Protein AF-A0A7Z9HW28-F1 (afdb_monomer_lite)

Secondary structure (DSSP, 8-state):
-HHHHHHHHHHHHHHHHHHHHH-GGGGTS-TTTTTT--HHHHHHHHHT--HHHHHHHHHHHHHHHHHHHHHHHHHHHHHHHTTT----HHHHHHHHHHHHHHHTTSBTTHHHHHHHHHHHHHHHS-HHHHHHHHHHHHHHHHHHHHHHHHHHGGGGGGGTT--HHHHHHHHHHHHHHHHHHHHHHH-HHHHHHHHHHS---HHHHHHHHHHHHHHHTTTT-HHHHHHHHHHHHHHHHHHHHHHHHHHHHHTTT-S-HHHHHHHHHHHHHHHHHS-SBTTTTHHHHHHHHHHHHHH-SHHHHHHHHHHHHHHHHHHHHHHHHHHHHSPPP-HHHHHHHHHHHHHHHTTS-----SPPHHHHHHHHHHHHHHHHHHHHHHHHHHHHHHHHHHHHHHHH-S--S--THHHHHHHHHHHHHHHHHHHHHHHHHHHHHHTT-PPPHHHHHHHHHHHHHHHHIIIIIHHHIIIIISTTPPPPHHHHHHHHHHHHHHHHHHHHHHHHHHHTS-SSHHHHHHHHHHHHHHHHHHHHHHHHHS----------PPTT--PPPEEEEEETT--GGGSTTT-TT-SS--HHHHHHHHSS---TT---SSSSHHHHHHHHHHS--HHHH---SSS----TTS--HHHHHHHTT-EEEEEE--TTSSGGGTTTTT-SEEEE-PPPPGGG--GGGTT-HHHHHHHHHHHHHHHHTT----GGGTS--HHHHHHHHHHHHHSSSS-TTS-EEEEEEE---

Structure (mmCIF, N/CA/C/O backbone):
data_AF-A0A7Z9HW28-F1
#
_entry.id   AF-A0A7Z9HW28-F1
#
loop_
_atom_site.group_PDB
_atom_site.id
_atom_site.type_symbol
_atom_site.label_atom_id
_atom_site.label_alt_id
_atom_site.label_comp_id
_atom_site.label_asym_id
_atom_site.label_entity_id
_atom_site.label_seq_id
_atom_site.pdbx_PDB_ins_code
_atom_site.Cartn_x
_atom_site.Cartn_y
_atom_site.Cartn_z
_atom_site.occupancy
_atom_site.B_iso_or_equiv
_atom_site.auth_seq_id
_atom_site.auth_comp_id
_atom_site.auth_asym_id
_atom_site.auth_atom_id
_atom_site.pdbx_PDB_model_num
ATOM 1 N N . MET A 1 1 ? -17.904 -30.941 23.585 1.00 54.47 1 MET A N 1
ATOM 2 C CA . MET A 1 1 ? -16.900 -31.079 22.500 1.00 54.47 1 MET A CA 1
ATOM 3 C C . MET A 1 1 ? -16.320 -29.752 21.999 1.00 54.47 1 MET A C 1
ATOM 5 O O . MET A 1 1 ? -15.128 -29.566 22.189 1.00 54.47 1 MET A O 1
ATOM 9 N N . LYS A 1 2 ? -17.092 -28.797 21.442 1.00 64.12 2 LYS A N 1
ATOM 10 C CA . LYS A 1 2 ? -16.533 -27.559 20.830 1.00 64.12 2 LYS A CA 1
ATOM 11 C C . LYS A 1 2 ? -15.598 -26.724 21.735 1.00 64.12 2 LYS A C 1
ATOM 13 O O . LYS A 1 2 ? -14.568 -26.264 21.263 1.00 64.12 2 LYS A O 1
ATOM 18 N N . LYS A 1 3 ? -15.911 -26.562 23.032 1.00 68.38 3 LYS A N 1
ATOM 19 C CA . LYS A 1 3 ? -15.064 -25.802 23.983 1.00 68.38 3 LYS A CA 1
ATOM 20 C C . LYS A 1 3 ? -13.712 -26.476 24.265 1.00 68.38 3 LYS A C 1
ATOM 22 O O . LYS A 1 3 ? -12.702 -25.791 24.299 1.00 68.38 3 LYS A O 1
ATOM 27 N N . ILE A 1 4 ? -13.693 -27.803 24.413 1.00 74.75 4 ILE A N 1
ATOM 28 C CA . ILE A 1 4 ? -12.470 -28.581 24.690 1.00 74.75 4 ILE A CA 1
ATOM 29 C C . ILE A 1 4 ? -11.533 -28.541 23.482 1.00 74.75 4 ILE A C 1
ATOM 31 O O . ILE A 1 4 ? -10.354 -28.248 23.638 1.00 74.75 4 ILE A O 1
ATOM 35 N N . VAL A 1 5 ? -12.076 -28.738 22.276 1.00 77.06 5 VAL A N 1
ATOM 36 C CA . VAL A 1 5 ? -11.313 -28.642 21.020 1.00 77.06 5 VAL A CA 1
ATOM 37 C C . VAL A 1 5 ? -10.704 -27.247 20.858 1.00 77.06 5 VAL A C 1
ATOM 39 O O . VAL A 1 5 ? -9.529 -27.120 20.534 1.00 77.06 5 VAL A O 1
ATOM 42 N N . PHE A 1 6 ? -11.466 -26.190 21.151 1.00 73.44 6 PHE A N 1
ATOM 43 C CA . PHE A 1 6 ? -10.967 -24.819 21.046 1.00 73.44 6 PHE A CA 1
ATOM 44 C C . PHE A 1 6 ? -9.865 -24.502 22.067 1.00 73.44 6 PHE A C 1
ATOM 46 O O . PHE A 1 6 ? -8.908 -23.810 21.735 1.00 73.44 6 PHE A O 1
ATOM 53 N N . THR A 1 7 ? -9.965 -25.012 23.297 1.00 77.38 7 THR A N 1
ATOM 54 C CA . THR A 1 7 ? -8.894 -24.882 24.297 1.00 77.38 7 THR A CA 1
ATOM 55 C C . THR A 1 7 ? -7.654 -25.681 23.895 1.00 77.38 7 THR A C 1
ATOM 57 O O . THR A 1 7 ? -6.552 -25.147 23.981 1.00 77.38 7 THR A O 1
ATOM 60 N N . ALA A 1 8 ? -7.820 -26.907 23.389 1.00 81.56 8 ALA A N 1
ATOM 61 C CA . ALA A 1 8 ? -6.714 -27.737 22.914 1.00 81.56 8 ALA A CA 1
ATOM 62 C C . ALA A 1 8 ? -5.941 -27.059 21.771 1.00 81.56 8 ALA A C 1
ATOM 64 O O . ALA A 1 8 ? -4.724 -26.944 21.855 1.00 81.56 8 ALA A O 1
ATOM 65 N N . ILE A 1 9 ? -6.642 -26.504 20.772 1.00 83.50 9 ILE A N 1
ATOM 66 C CA . ILE A 1 9 ? -6.022 -25.749 19.668 1.00 83.50 9 ILE A CA 1
ATOM 67 C C . ILE A 1 9 ? -5.157 -24.598 20.196 1.00 83.50 9 ILE A C 1
ATOM 69 O O . ILE A 1 9 ? -4.051 -24.391 19.710 1.00 83.50 9 ILE A O 1
ATOM 73 N N . LYS A 1 10 ? -5.622 -23.862 21.211 1.00 79.81 10 LYS A N 1
ATOM 74 C CA . LYS A 1 10 ? -4.858 -22.745 21.787 1.00 79.81 10 LYS A CA 1
ATOM 75 C C . LYS A 1 10 ? -3.625 -23.198 22.544 1.00 79.81 10 LYS A C 1
ATOM 77 O O . LYS A 1 10 ? -2.585 -22.565 22.418 1.00 79.81 10 LYS A O 1
ATOM 82 N N . VAL A 1 11 ? -3.737 -24.270 23.326 1.00 85.38 11 VAL A N 1
ATOM 83 C CA . VAL A 1 11 ? -2.581 -24.849 24.021 1.00 85.38 11 VAL A CA 1
ATOM 84 C C . VAL A 1 11 ? -1.559 -25.329 22.993 1.00 85.38 11 VAL A C 1
ATOM 86 O O . VAL A 1 11 ? -0.394 -24.964 23.101 1.00 85.38 11 VAL A O 1
ATOM 89 N N . CYS A 1 12 ? -1.992 -26.034 21.943 1.00 87.50 12 CYS A N 1
ATOM 90 C CA . CYS A 1 12 ? -1.127 -26.417 20.827 1.00 87.50 12 CYS A CA 1
ATOM 91 C C . CYS A 1 12 ? -0.488 -25.202 20.145 1.00 87.50 12 CYS A C 1
ATOM 93 O O . CYS A 1 12 ? 0.685 -25.256 19.802 1.00 87.50 12 CYS A O 1
ATOM 95 N N . PHE A 1 13 ? -1.222 -24.097 19.986 1.00 88.44 13 PHE A N 1
ATOM 96 C CA . PHE A 1 13 ? -0.688 -22.866 19.404 1.00 88.44 13 PHE A CA 1
ATOM 97 C C . PHE A 1 13 ? 0.378 -22.217 20.297 1.00 88.44 13 PHE A C 1
ATOM 99 O O . PHE A 1 13 ? 1.432 -21.834 19.804 1.00 88.44 13 PHE A O 1
ATOM 106 N N . VAL A 1 14 ? 0.149 -22.145 21.615 1.00 90.00 14 VAL A N 1
ATOM 107 C CA . VAL A 1 14 ? 1.148 -21.663 22.588 1.00 90.00 14 VAL A CA 1
ATOM 108 C C . VAL A 1 14 ? 2.395 -22.546 22.550 1.00 90.00 14 VAL A C 1
ATOM 110 O O . VAL A 1 14 ? 3.499 -22.026 22.419 1.00 90.00 14 VAL A O 1
ATOM 113 N N . VAL A 1 15 ? 2.227 -23.871 22.606 1.00 91.19 15 VAL A N 1
ATOM 114 C CA . VAL A 1 15 ? 3.338 -24.829 22.492 1.00 91.19 15 VAL A CA 1
ATOM 115 C C . VAL A 1 15 ? 4.076 -24.633 21.168 1.00 91.19 15 VAL A C 1
ATOM 117 O O . VAL A 1 15 ? 5.298 -24.568 21.168 1.00 91.19 15 VAL A O 1
ATOM 120 N N . GLY A 1 16 ? 3.352 -24.454 20.063 1.00 91.50 16 GLY A N 1
ATOM 121 C CA . GLY A 1 16 ? 3.920 -24.165 18.749 1.00 91.50 16 GLY A CA 1
ATOM 122 C C . GLY A 1 16 ? 4.747 -22.878 18.717 1.00 91.50 16 GLY A C 1
ATOM 123 O O . GLY A 1 16 ? 5.824 -22.884 18.138 1.00 91.50 16 GLY A O 1
ATOM 124 N N . LEU A 1 17 ? 4.307 -21.802 19.380 1.00 91.38 17 LEU A N 1
ATOM 125 C CA . LEU A 1 17 ? 5.081 -20.557 19.486 1.00 91.38 17 LEU A CA 1
ATOM 126 C C . LEU A 1 17 ? 6.366 -20.738 20.304 1.00 91.38 17 LEU A C 1
ATOM 128 O O . LEU A 1 17 ? 7.409 -20.222 19.917 1.00 91.38 17 LEU A O 1
ATOM 132 N N . PHE A 1 18 ? 6.320 -21.487 21.408 1.00 93.25 18 PHE A N 1
ATOM 133 C CA . PHE A 1 18 ? 7.534 -21.794 22.169 1.00 93.25 18 PHE A CA 1
ATOM 134 C C . PHE A 1 18 ? 8.471 -22.732 21.400 1.00 93.25 18 PHE A C 1
ATOM 136 O O . PHE A 1 18 ? 9.678 -22.516 21.422 1.00 93.25 18 PHE A O 1
ATOM 143 N N . LEU A 1 19 ? 7.943 -23.719 20.669 1.00 91.75 19 LEU A N 1
ATOM 144 C CA . LEU A 1 19 ? 8.741 -24.549 19.761 1.00 91.75 19 LEU A CA 1
ATOM 145 C C . LEU A 1 19 ? 9.360 -23.711 18.643 1.00 91.75 19 LEU A C 1
ATOM 147 O O . LEU A 1 19 ? 10.526 -23.894 18.340 1.00 91.75 19 LEU A O 1
ATOM 151 N N . TYR A 1 20 ? 8.629 -22.751 18.082 1.00 90.31 20 TYR A N 1
ATOM 152 C CA . TYR A 1 20 ? 9.158 -21.830 17.079 1.00 90.31 20 TYR A CA 1
ATOM 153 C C . TYR A 1 20 ? 10.344 -21.012 17.611 1.00 90.31 20 TYR A C 1
ATOM 155 O O . TYR A 1 20 ? 11.289 -20.767 16.869 1.00 90.31 20 TYR A O 1
ATOM 163 N N . LEU A 1 21 ? 10.307 -20.610 18.886 1.00 90.62 21 LEU A N 1
ATOM 164 C CA . LEU A 1 21 ? 11.380 -19.838 19.516 1.00 90.62 21 LEU A CA 1
ATOM 165 C C . LEU A 1 21 ? 12.581 -20.707 19.915 1.00 90.62 21 LEU A C 1
ATOM 167 O O . LEU A 1 21 ? 13.709 -20.347 19.608 1.00 90.62 21 LEU A O 1
ATOM 171 N N . PHE A 1 22 ? 12.354 -21.844 20.580 1.00 92.19 22 PHE A N 1
ATOM 172 C CA . PHE A 1 22 ? 13.428 -22.693 21.123 1.00 92.19 22 PHE A CA 1
ATOM 173 C C . PHE A 1 22 ? 13.930 -23.783 20.165 1.00 92.19 22 PHE A C 1
ATOM 175 O O . PHE A 1 22 ? 14.982 -24.363 20.418 1.00 92.19 22 PHE A O 1
ATOM 182 N N . ARG A 1 23 ? 13.152 -24.125 19.132 1.00 90.31 23 ARG A N 1
ATOM 183 C CA . ARG A 1 23 ? 13.435 -25.170 18.131 1.00 90.31 23 ARG A CA 1
ATOM 184 C C . ARG A 1 23 ? 12.923 -24.770 16.737 1.00 90.31 23 ARG A C 1
ATOM 186 O O . ARG A 1 23 ? 12.040 -25.447 16.185 1.00 90.31 23 ARG A O 1
ATOM 193 N N . PRO A 1 24 ? 13.408 -23.653 16.165 1.00 90.25 24 PRO A N 1
ATOM 194 C CA . PRO A 1 24 ? 12.944 -23.136 14.874 1.00 90.25 24 PRO A CA 1
ATOM 195 C C . PRO A 1 24 ? 13.044 -24.157 13.724 1.00 90.25 24 PRO A C 1
ATOM 197 O O . PRO A 1 24 ? 12.220 -24.128 12.805 1.00 90.25 24 PRO A O 1
ATOM 200 N N . GLU A 1 25 ? 13.964 -25.120 13.802 1.00 89.56 25 GLU A N 1
ATOM 201 C CA . GLU A 1 25 ? 14.143 -26.215 12.844 1.00 89.56 25 GLU A CA 1
ATOM 202 C C . GLU A 1 25 ? 12.894 -27.094 12.676 1.00 89.56 25 GLU A C 1
ATOM 204 O O . GLU A 1 25 ? 12.646 -27.623 11.592 1.00 89.56 25 GLU A O 1
ATOM 209 N N . THR A 1 26 ? 12.034 -27.172 13.699 1.00 90.38 26 THR A N 1
ATOM 210 C CA . THR A 1 26 ? 10.737 -27.870 13.607 1.00 90.38 26 THR A CA 1
ATOM 211 C C . THR A 1 26 ? 9.778 -27.232 12.596 1.00 90.38 26 THR A C 1
ATOM 213 O O . THR A 1 26 ? 8.850 -27.891 12.131 1.00 90.38 26 THR A O 1
ATOM 216 N N . PHE A 1 27 ? 10.024 -25.974 12.217 1.00 89.19 27 PHE A N 1
ATOM 217 C CA . PHE A 1 27 ? 9.267 -25.212 11.222 1.00 89.19 27 PHE A CA 1
ATOM 218 C C . PHE A 1 27 ? 10.064 -24.965 9.927 1.00 89.19 27 PHE A C 1
ATOM 220 O O . PHE A 1 27 ? 9.684 -24.104 9.134 1.00 89.19 27 PHE A O 1
ATOM 227 N N . GLY A 1 28 ? 11.164 -25.697 9.702 1.00 86.69 28 GLY A N 1
ATOM 228 C CA . GLY A 1 28 ? 12.000 -25.562 8.501 1.00 86.69 28 GLY A CA 1
ATOM 229 C C . GLY A 1 28 ? 12.841 -24.282 8.460 1.00 86.69 28 GLY A C 1
ATOM 230 O O . GLY A 1 28 ? 13.256 -23.851 7.386 1.00 86.69 28 GLY A O 1
ATOM 231 N N . LEU A 1 29 ? 13.059 -23.648 9.615 1.00 86.38 29 LEU A N 1
ATOM 232 C CA . LEU A 1 29 ? 13.925 -22.481 9.753 1.00 86.38 29 LEU A CA 1
ATOM 233 C C . LEU A 1 29 ? 15.338 -22.900 10.192 1.00 86.38 29 LEU A C 1
ATOM 235 O O . LEU A 1 29 ? 15.492 -23.974 10.774 1.00 86.38 29 LEU A O 1
ATOM 239 N N . PRO A 1 30 ? 16.363 -22.065 9.948 1.00 86.31 30 PRO A N 1
ATOM 240 C CA . PRO A 1 30 ? 17.712 -22.323 10.443 1.00 86.31 30 PRO A CA 1
ATOM 241 C C . PRO A 1 30 ? 17.728 -22.498 11.970 1.00 86.31 30 PRO A C 1
ATOM 243 O O . PRO A 1 30 ? 17.046 -21.757 12.684 1.00 86.31 30 PRO A O 1
ATOM 246 N N . ALA A 1 31 ? 18.480 -23.486 12.466 1.00 81.88 31 ALA A N 1
ATOM 247 C CA . ALA A 1 31 ? 18.560 -23.807 13.899 1.00 81.88 31 ALA A CA 1
ATOM 248 C C . ALA A 1 31 ? 19.165 -22.659 14.730 1.00 81.88 31 ALA A C 1
ATOM 250 O O . ALA A 1 31 ? 18.872 -22.504 15.911 1.00 81.88 31 ALA A O 1
ATOM 251 N N . ASP A 1 32 ? 19.970 -21.824 14.084 1.00 82.00 32 ASP A N 1
ATOM 252 C CA . ASP A 1 32 ? 20.595 -20.615 14.604 1.00 82.00 32 ASP A CA 1
ATOM 253 C C . ASP A 1 32 ? 19.697 -19.372 14.475 1.00 82.00 32 ASP A C 1
ATOM 255 O O . ASP A 1 32 ? 20.080 -18.300 14.907 1.00 82.00 32 ASP A O 1
ATOM 259 N N . LYS A 1 33 ? 18.461 -19.450 13.961 1.00 82.19 33 LYS A N 1
ATOM 260 C CA . LYS A 1 33 ? 17.630 -18.245 13.747 1.00 82.19 33 LYS A CA 1
ATOM 261 C C . LYS A 1 33 ? 17.463 -17.361 14.993 1.00 82.19 33 LYS A C 1
ATOM 263 O O . LYS A 1 33 ? 17.402 -16.138 14.878 1.00 82.19 33 LYS A O 1
ATOM 268 N N . PHE A 1 34 ? 17.323 -17.980 16.163 1.00 85.88 34 PHE A N 1
ATOM 269 C CA . PHE A 1 34 ? 17.293 -17.291 17.450 1.00 85.88 34 PHE A CA 1
ATOM 270 C C . PHE A 1 34 ? 18.568 -17.606 18.227 1.00 85.88 34 PHE A C 1
ATOM 272 O O . PHE A 1 34 ? 18.491 -18.137 19.339 1.00 85.88 34 PHE A O 1
ATOM 279 N N . GLU A 1 35 ? 19.726 -17.307 17.621 1.00 71.19 35 GLU A N 1
ATOM 280 C CA . GLU A 1 35 ? 21.035 -17.419 18.270 1.00 71.19 35 GLU A CA 1
ATOM 281 C C . GLU A 1 35 ? 20.919 -16.897 19.699 1.00 71.19 35 GLU A C 1
ATOM 283 O O . GLU A 1 35 ? 20.322 -15.840 19.927 1.00 71.19 35 GLU A O 1
ATOM 288 N N . ASP A 1 36 ? 21.459 -17.656 20.654 1.00 75.00 36 ASP A N 1
ATOM 289 C CA . ASP A 1 36 ? 21.525 -17.308 22.075 1.00 75.00 36 ASP A CA 1
ATOM 290 C C . ASP A 1 36 ? 20.298 -17.623 22.958 1.00 75.00 36 ASP A C 1
ATOM 292 O O . ASP A 1 36 ? 20.376 -17.445 24.177 1.00 75.00 36 ASP A O 1
ATOM 296 N N . LEU A 1 37 ? 19.182 -18.134 22.418 1.00 89.06 37 LEU A N 1
ATOM 297 C CA . LEU A 1 37 ? 18.004 -18.488 23.226 1.00 89.06 37 LEU A CA 1
ATOM 298 C C . LEU A 1 37 ? 18.087 -19.922 23.781 1.00 89.06 37 LEU A C 1
ATOM 300 O O . LEU A 1 37 ? 17.784 -20.893 23.091 1.00 89.06 37 LEU A O 1
ATOM 304 N N . SER A 1 38 ? 18.443 -20.073 25.062 1.00 89.62 38 SER A N 1
ATOM 305 C CA . SER A 1 38 ? 18.465 -21.379 25.743 1.00 89.62 38 SER A CA 1
ATOM 306 C C . SER A 1 38 ? 18.047 -21.284 27.209 1.00 89.62 38 SER A C 1
ATOM 308 O O . SER A 1 38 ? 18.321 -20.291 27.875 1.00 89.62 38 SER A O 1
ATOM 310 N N . LEU A 1 39 ? 17.428 -22.340 27.750 1.00 89.38 39 LEU A N 1
ATOM 311 C CA . LEU A 1 39 ? 17.022 -22.372 29.164 1.00 89.38 39 LEU A CA 1
ATOM 312 C C . LEU A 1 39 ? 18.191 -22.125 30.130 1.00 89.38 39 LEU A C 1
ATOM 314 O O . LEU A 1 39 ? 17.992 -21.464 31.143 1.00 89.38 39 LEU A O 1
ATOM 318 N N . ALA A 1 40 ? 19.390 -22.621 29.810 1.00 89.81 40 ALA A N 1
ATOM 319 C CA . ALA A 1 40 ? 20.587 -22.395 30.618 1.00 89.81 40 ALA A CA 1
ATOM 320 C C . ALA A 1 40 ? 20.923 -20.900 30.696 1.00 89.81 40 ALA A C 1
ATOM 322 O O . ALA A 1 40 ? 20.974 -20.343 31.787 1.00 89.81 40 ALA A O 1
ATOM 323 N N . LYS A 1 41 ? 21.003 -20.225 29.544 1.00 90.06 41 LYS A N 1
ATOM 324 C CA . LYS A 1 41 ? 21.323 -18.796 29.503 1.00 90.06 41 LYS A CA 1
ATOM 325 C C . LYS A 1 41 ? 20.259 -17.924 30.171 1.00 90.06 41 LYS A C 1
ATOM 327 O O . LYS A 1 41 ? 20.590 -16.938 30.821 1.00 90.06 41 LYS A O 1
ATOM 332 N N . LEU A 1 42 ? 18.982 -18.293 30.053 1.00 93.75 42 LEU A N 1
ATOM 333 C CA . LEU A 1 42 ? 17.906 -17.596 30.764 1.00 93.75 42 LEU A CA 1
ATOM 334 C C . LEU A 1 42 ? 18.086 -17.690 32.289 1.00 93.75 42 LEU A C 1
ATOM 336 O O . LEU A 1 42 ? 17.845 -16.710 32.989 1.00 93.75 42 LEU A O 1
ATOM 340 N N . LEU A 1 43 ? 18.508 -18.850 32.804 1.00 93.31 43 LEU A N 1
ATOM 341 C CA . LEU A 1 43 ? 18.793 -19.039 34.229 1.00 93.31 43 LEU A CA 1
ATOM 342 C C . LEU A 1 43 ? 20.052 -18.288 34.670 1.00 93.31 43 LEU A C 1
ATOM 344 O O . LEU A 1 43 ? 20.042 -17.720 35.761 1.00 93.31 43 LEU A O 1
ATOM 348 N N . ASP A 1 44 ? 21.088 -18.244 33.831 1.00 92.75 44 ASP A N 1
ATOM 349 C CA . ASP A 1 44 ? 22.315 -17.489 34.107 1.00 92.75 44 ASP A CA 1
ATOM 350 C C . ASP A 1 44 ? 22.011 -15.989 34.249 1.00 92.75 44 ASP A C 1
ATOM 352 O O . ASP A 1 44 ? 22.338 -15.393 35.273 1.00 92.75 44 ASP A O 1
ATOM 356 N N . ILE A 1 45 ? 21.247 -15.408 33.311 1.00 91.56 45 ILE A N 1
ATOM 357 C CA . ILE A 1 45 ? 20.811 -14.000 33.386 1.00 91.56 45 ILE A CA 1
ATOM 358 C C . ILE A 1 45 ? 20.056 -13.716 34.692 1.00 91.56 45 ILE A C 1
ATOM 360 O O . ILE A 1 45 ? 20.265 -12.676 35.309 1.00 91.56 45 ILE A O 1
ATOM 364 N N . LEU A 1 46 ? 19.171 -14.622 35.125 1.00 91.88 46 LEU A N 1
ATOM 365 C CA . LEU A 1 46 ? 18.413 -14.451 36.370 1.00 91.88 46 LEU A CA 1
ATOM 366 C C . LEU A 1 46 ? 19.284 -14.580 37.625 1.00 91.88 46 LEU A C 1
ATOM 368 O O . LEU A 1 46 ? 18.983 -13.952 38.641 1.00 91.88 46 LEU A O 1
ATOM 372 N N . ARG A 1 47 ? 20.328 -15.410 37.576 1.00 91.94 47 ARG A N 1
ATOM 373 C CA . ARG A 1 47 ? 21.253 -15.634 38.690 1.00 91.94 47 ARG A CA 1
ATOM 374 C C . ARG A 1 47 ? 22.195 -14.451 38.899 1.00 91.94 47 ARG A C 1
ATOM 376 O O . ARG A 1 47 ? 22.534 -14.160 40.044 1.00 91.94 47 ARG A O 1
ATOM 383 N N . ASP A 1 48 ? 22.553 -13.776 37.815 1.00 90.75 48 ASP A N 1
ATOM 384 C CA . ASP A 1 48 ? 23.504 -12.665 37.807 1.00 90.75 48 ASP A CA 1
ATOM 385 C C . ASP A 1 48 ? 22.838 -11.293 38.030 1.00 90.75 48 ASP A C 1
ATOM 387 O O . ASP A 1 48 ? 23.497 -10.255 37.953 1.00 90.75 48 ASP A O 1
ATOM 391 N N . LEU A 1 49 ? 21.533 -11.259 38.334 1.00 91.50 49 LEU A N 1
ATOM 392 C CA . LEU A 1 49 ? 20.821 -10.016 38.630 1.00 91.50 49 LEU A CA 1
ATOM 393 C C . LEU A 1 49 ? 21.370 -9.342 39.893 1.00 91.50 49 LEU A C 1
ATOM 395 O O . LEU A 1 49 ? 21.359 -9.923 40.981 1.00 91.50 49 LEU A O 1
ATOM 399 N N . ASP A 1 50 ? 21.727 -8.061 39.781 1.00 90.69 50 ASP A N 1
ATOM 400 C CA . ASP A 1 50 ? 21.915 -7.222 40.962 1.00 90.69 50 ASP A CA 1
ATOM 401 C C . ASP A 1 50 ? 20.571 -7.030 41.673 1.00 90.69 50 ASP A C 1
ATOM 403 O O . ASP A 1 50 ? 19.663 -6.359 41.175 1.00 90.69 50 ASP A O 1
ATOM 407 N N . PHE A 1 51 ? 20.451 -7.610 42.866 1.00 89.94 51 PHE A N 1
ATOM 408 C CA . PHE A 1 51 ? 19.209 -7.619 43.630 1.00 89.94 51 PHE A CA 1
ATOM 409 C C . PHE A 1 51 ? 18.691 -6.208 43.934 1.00 89.94 51 PHE A C 1
ATOM 411 O O . PHE A 1 51 ? 17.482 -5.978 43.885 1.00 89.94 51 PHE A O 1
ATOM 418 N N . SER A 1 52 ? 19.584 -5.257 44.226 1.00 89.50 52 SER A N 1
ATOM 419 C CA . SER A 1 52 ? 19.191 -3.897 44.617 1.00 89.50 52 SER A CA 1
ATOM 420 C C . SER A 1 52 ? 18.568 -3.142 43.442 1.00 89.50 52 SER A C 1
ATOM 422 O O . SER A 1 52 ? 17.462 -2.604 43.563 1.00 89.50 52 SER A O 1
ATOM 424 N N . SER A 1 53 ? 19.243 -3.153 42.289 1.00 91.25 53 SER A N 1
ATOM 425 C CA . SER A 1 53 ? 18.737 -2.571 41.046 1.00 91.25 53 SER A CA 1
ATOM 426 C C . SER A 1 53 ? 17.467 -3.278 40.565 1.00 91.25 53 SER A C 1
ATOM 428 O O . SER A 1 53 ? 16.462 -2.623 40.270 1.00 91.25 53 SER A O 1
ATOM 430 N N . ALA A 1 54 ? 17.457 -4.616 40.565 1.00 91.88 54 ALA A N 1
ATOM 431 C CA . ALA A 1 54 ? 16.303 -5.400 40.141 1.00 91.88 54 ALA A CA 1
ATOM 432 C C . ALA A 1 54 ? 15.067 -5.110 41.007 1.00 91.88 54 ALA A C 1
ATOM 434 O O . ALA A 1 54 ? 13.979 -4.887 40.472 1.00 91.88 54 ALA A O 1
ATOM 435 N N . LEU A 1 55 ? 15.219 -5.041 42.336 1.00 93.12 55 LEU A N 1
ATOM 436 C CA . LEU A 1 55 ? 14.122 -4.726 43.252 1.00 93.12 55 LEU A CA 1
ATOM 437 C C . LEU A 1 55 ? 13.535 -3.335 42.983 1.00 93.12 55 LEU A C 1
ATOM 439 O O . LEU A 1 55 ? 12.309 -3.188 42.946 1.00 93.12 55 LEU A O 1
ATOM 443 N N . PHE A 1 56 ? 14.386 -2.327 42.770 1.00 94.62 56 PHE A N 1
ATOM 444 C CA . PHE A 1 56 ? 13.942 -0.973 42.435 1.00 94.62 56 PHE A CA 1
ATOM 445 C C . PHE A 1 56 ? 13.132 -0.958 41.134 1.00 94.62 56 PHE A C 1
ATOM 447 O O . PHE A 1 56 ? 11.996 -0.476 41.110 1.00 94.62 56 PHE A O 1
ATOM 454 N N . TRP A 1 57 ? 13.680 -1.533 40.063 1.00 95.44 57 TRP A N 1
ATOM 455 C CA . TRP A 1 57 ? 13.065 -1.488 38.740 1.00 95.44 57 TRP A CA 1
ATOM 456 C C . TRP A 1 57 ? 11.808 -2.354 38.620 1.00 95.44 57 TRP A C 1
ATOM 458 O O . TRP A 1 57 ? 10.834 -1.922 37.997 1.00 95.44 57 TRP A O 1
ATOM 468 N N . PHE A 1 58 ? 11.757 -3.518 39.274 1.00 94.44 58 PHE A N 1
ATOM 469 C CA . PHE A 1 58 ? 10.523 -4.303 39.369 1.00 94.44 58 PHE A CA 1
ATOM 470 C C . PHE A 1 58 ? 9.449 -3.592 40.198 1.00 94.44 58 PHE A C 1
ATOM 472 O O . PHE A 1 58 ? 8.274 -3.630 39.826 1.00 94.44 58 PHE A O 1
ATOM 479 N N . SER A 1 59 ? 9.829 -2.889 41.271 1.00 93.38 59 SER A N 1
ATOM 480 C CA . SER A 1 59 ? 8.892 -2.073 42.057 1.00 93.38 59 SER A CA 1
ATOM 481 C C . SER A 1 59 ? 8.349 -0.902 41.238 1.00 93.38 59 SER A C 1
ATOM 483 O O . SER A 1 59 ? 7.140 -0.670 41.216 1.00 93.38 59 SER A O 1
ATOM 485 N N . PHE A 1 60 ? 9.215 -0.206 40.498 1.00 95.19 60 PHE A N 1
ATOM 486 C CA . PHE A 1 60 ? 8.806 0.827 39.547 1.00 95.19 60 PHE A CA 1
ATOM 487 C C . PHE A 1 60 ? 7.823 0.266 38.511 1.00 95.19 60 PHE A C 1
ATOM 489 O O . PHE A 1 60 ? 6.731 0.814 38.348 1.00 95.19 60 PHE A O 1
ATOM 496 N N . ALA A 1 61 ? 8.167 -0.859 37.873 1.00 95.69 61 ALA A N 1
ATOM 497 C CA . ALA A 1 61 ? 7.335 -1.517 36.869 1.00 95.69 61 ALA A CA 1
ATOM 498 C C . ALA A 1 61 ? 5.954 -1.908 37.424 1.00 95.69 61 ALA A C 1
ATOM 500 O O . ALA A 1 61 ? 4.932 -1.699 36.765 1.00 95.69 61 ALA A O 1
ATOM 501 N N . ALA A 1 62 ? 5.904 -2.411 38.658 1.00 93.81 62 ALA A N 1
ATOM 502 C CA . ALA A 1 62 ? 4.664 -2.713 39.361 1.00 93.81 62 ALA A CA 1
ATOM 503 C C . ALA A 1 62 ? 3.806 -1.462 39.616 1.00 93.81 62 ALA A C 1
ATOM 505 O O . ALA A 1 62 ? 2.603 -1.471 39.344 1.00 93.81 62 ALA A O 1
ATOM 506 N N . ILE A 1 63 ? 4.410 -0.373 40.102 1.00 94.50 63 ILE A N 1
ATOM 507 C CA . ILE A 1 63 ? 3.706 0.879 40.421 1.00 94.50 63 ILE A CA 1
ATOM 508 C C . ILE A 1 63 ? 3.104 1.503 39.158 1.00 94.50 63 ILE A C 1
ATOM 510 O O . ILE A 1 63 ? 1.911 1.820 39.138 1.00 94.50 63 ILE A O 1
ATOM 514 N N . VAL A 1 64 ? 3.886 1.636 38.081 1.00 95.56 64 VAL A N 1
ATOM 515 C CA . VAL A 1 64 ? 3.384 2.214 36.819 1.00 95.56 64 VAL A CA 1
ATOM 516 C C . VAL A 1 64 ? 2.312 1.331 36.183 1.00 95.56 64 VAL A C 1
ATOM 518 O O . VAL A 1 64 ? 1.327 1.841 35.642 1.00 95.56 64 VAL A O 1
ATOM 521 N N . LYS A 1 65 ? 2.429 0.004 36.320 1.00 93.69 65 LYS A N 1
ATOM 522 C CA . LYS A 1 65 ? 1.388 -0.928 35.887 1.00 93.69 65 LYS A CA 1
ATOM 523 C C . LYS A 1 65 ? 0.089 -0.730 36.665 1.00 93.69 65 LYS A C 1
ATOM 525 O O . LYS A 1 65 ? -0.982 -0.709 36.053 1.00 93.69 65 LYS A O 1
ATOM 530 N N . ILE A 1 66 ? 0.162 -0.574 37.986 1.00 93.38 66 ILE A N 1
ATOM 531 C CA . ILE A 1 66 ? -1.002 -0.304 38.839 1.00 93.38 66 ILE A CA 1
ATOM 532 C C . ILE A 1 66 ? -1.649 1.034 38.458 1.00 93.38 66 ILE A C 1
ATOM 534 O O . ILE A 1 66 ? -2.869 1.090 38.302 1.00 93.38 66 ILE A O 1
ATOM 538 N N . ALA A 1 67 ? -0.862 2.086 38.216 1.00 94.88 67 ALA A N 1
ATOM 539 C CA . ALA A 1 67 ? -1.376 3.369 37.730 1.00 94.88 67 ALA A CA 1
ATOM 540 C C . ALA A 1 67 ? -2.101 3.232 36.372 1.00 94.88 67 ALA A C 1
ATOM 542 O O . ALA A 1 67 ? -3.196 3.774 36.179 1.00 94.88 67 ALA A O 1
ATOM 543 N N . GLY A 1 68 ? -1.551 2.432 35.452 1.00 95.50 68 GLY A N 1
ATOM 544 C CA . GLY A 1 68 ? -2.212 2.077 34.192 1.00 95.50 68 GLY A CA 1
ATOM 545 C C . GLY A 1 68 ? -3.525 1.309 34.403 1.00 95.50 68 GLY A C 1
ATOM 546 O O . GLY A 1 68 ? -4.522 1.588 33.738 1.00 95.50 68 GLY A O 1
ATOM 547 N N . ILE A 1 69 ? -3.578 0.387 35.372 1.00 94.06 69 ILE A N 1
ATOM 548 C CA . ILE A 1 69 ? -4.815 -0.317 35.756 1.00 94.06 69 ILE A CA 1
ATOM 549 C C . ILE A 1 69 ? -5.862 0.671 36.282 1.00 94.06 69 ILE A C 1
ATOM 551 O O . ILE A 1 69 ? -7.009 0.616 35.839 1.00 94.06 69 ILE A O 1
ATOM 555 N N . PHE A 1 70 ? -5.485 1.599 37.163 1.00 95.69 70 PHE A N 1
ATOM 556 C CA . PHE A 1 70 ? -6.398 2.627 37.670 1.00 95.69 70 PHE A CA 1
ATOM 557 C C . PHE A 1 70 ? -6.907 3.560 36.571 1.00 95.69 70 PHE A C 1
ATOM 559 O O . PHE A 1 70 ? -8.078 3.932 36.604 1.00 95.69 70 PHE A O 1
ATOM 566 N N . SER A 1 71 ? -6.092 3.861 35.556 1.00 96.62 71 SER A N 1
ATOM 567 C CA . SER A 1 71 ? -6.555 4.578 34.359 1.00 96.62 71 SER A CA 1
ATOM 568 C C . SER A 1 71 ? -7.668 3.802 33.643 1.00 96.62 71 SER A C 1
ATOM 570 O O . SER A 1 71 ? -8.675 4.380 33.239 1.00 96.62 71 SER A O 1
ATOM 572 N N . GLY A 1 72 ? -7.545 2.473 33.562 1.00 95.50 72 GLY A N 1
ATOM 573 C CA . GLY A 1 72 ? -8.586 1.587 33.035 1.00 95.50 72 GLY A CA 1
ATOM 574 C C . GLY A 1 72 ? -9.860 1.569 33.886 1.00 95.50 72 GLY A C 1
ATOM 575 O O . GLY A 1 72 ? -10.958 1.687 33.341 1.00 95.50 72 GLY A O 1
ATOM 576 N N . VAL A 1 73 ? -9.728 1.491 35.215 1.00 95.56 73 VAL A N 1
ATOM 577 C CA . VAL A 1 73 ? -10.869 1.544 36.148 1.00 95.56 73 VAL A CA 1
ATOM 578 C C . VAL A 1 73 ? -11.592 2.886 36.052 1.00 95.56 73 VAL A C 1
ATOM 580 O O . VAL A 1 73 ? -12.815 2.910 35.923 1.00 95.56 73 VAL A O 1
ATOM 583 N N . ALA A 1 74 ? -10.851 3.997 36.054 1.00 95.81 74 ALA A N 1
ATOM 584 C CA . ALA A 1 74 ? -11.405 5.333 35.870 1.00 95.81 74 ALA A CA 1
ATOM 585 C C . ALA A 1 74 ? -12.138 5.434 34.530 1.00 95.81 74 ALA A C 1
ATOM 587 O O . ALA A 1 74 ? -13.275 5.897 34.486 1.00 95.81 74 ALA A O 1
ATOM 588 N N . ARG A 1 75 ? -11.541 4.916 33.449 1.00 95.62 75 ARG A N 1
ATOM 589 C CA . ARG A 1 75 ? -12.161 4.905 32.119 1.00 95.62 75 ARG A CA 1
ATOM 590 C C . ARG A 1 75 ? -13.498 4.174 32.136 1.00 95.62 75 ARG A C 1
ATOM 592 O O . ARG A 1 75 ? -14.481 4.694 31.619 1.00 95.62 75 ARG A O 1
ATOM 599 N N . TRP A 1 76 ? -13.547 2.998 32.757 1.00 94.94 76 TRP A N 1
ATOM 600 C CA . TRP A 1 76 ? -14.786 2.238 32.896 1.00 94.94 76 TRP A CA 1
ATOM 601 C C . TRP A 1 76 ? -15.832 2.973 33.730 1.00 94.94 76 TRP A C 1
ATOM 603 O O . TRP A 1 76 ? -16.998 3.014 33.344 1.00 94.94 76 TRP A O 1
ATOM 613 N N . HIS A 1 77 ? -15.416 3.586 34.837 1.00 93.25 77 HIS A N 1
ATOM 614 C CA . HIS A 1 77 ? -16.290 4.374 35.698 1.00 93.25 77 HIS A CA 1
ATOM 615 C C . HIS A 1 77 ? -16.929 5.545 34.938 1.00 93.25 77 HIS A C 1
ATOM 617 O O . HIS A 1 77 ? -18.150 5.682 34.950 1.00 93.25 77 HIS A O 1
ATOM 623 N N . PHE A 1 78 ? -16.134 6.326 34.200 1.00 91.56 78 PHE A N 1
ATOM 624 C CA . PHE A 1 78 ? -16.637 7.442 33.392 1.00 91.56 78 PHE A CA 1
ATOM 625 C C . PHE A 1 78 ? -17.595 6.988 32.289 1.00 91.56 78 PHE A C 1
ATOM 627 O O . PHE A 1 78 ? -18.632 7.616 32.081 1.00 91.56 78 PHE A O 1
ATOM 634 N N . LEU A 1 79 ? -17.291 5.881 31.606 1.00 91.25 79 LEU A N 1
ATOM 635 C CA . LEU A 1 79 ? -18.184 5.339 30.583 1.00 91.25 79 LEU A CA 1
ATOM 636 C C . LEU A 1 79 ? -19.505 4.838 31.190 1.00 91.25 79 LEU A C 1
ATOM 638 O O . LEU A 1 79 ? -20.559 5.088 30.611 1.00 91.25 79 LEU A O 1
ATOM 642 N N . LEU A 1 80 ? -19.488 4.185 32.356 1.00 89.44 80 LEU A N 1
ATOM 643 C CA . LEU A 1 80 ? -20.717 3.792 33.061 1.00 89.44 80 LEU A CA 1
ATOM 644 C C . LEU A 1 80 ? -21.551 5.014 33.468 1.00 89.44 80 LEU A C 1
ATOM 646 O O . LEU A 1 80 ? -22.760 5.030 33.235 1.00 89.44 80 LEU A O 1
ATOM 650 N N . MET A 1 81 ? -20.909 6.061 33.995 1.00 87.38 81 MET A N 1
ATOM 651 C CA . MET A 1 81 ? -21.587 7.315 34.341 1.00 87.38 81 MET A CA 1
ATOM 652 C C . MET A 1 81 ? -22.249 7.964 33.123 1.00 87.38 81 MET A C 1
ATOM 654 O O . MET A 1 81 ? -23.372 8.448 33.237 1.00 87.38 81 MET A O 1
ATOM 658 N N . GLY A 1 82 ? -21.600 7.914 31.955 1.00 83.69 82 GLY A N 1
ATOM 659 C CA . GLY A 1 82 ? -22.172 8.378 30.687 1.00 83.69 82 GLY A CA 1
ATOM 660 C C . GLY A 1 82 ? -23.391 7.578 30.206 1.00 83.69 82 GLY A C 1
ATOM 661 O O . GLY A 1 82 ? -24.069 8.017 29.291 1.00 83.69 82 GLY A O 1
ATOM 662 N N . GLN A 1 83 ? -23.690 6.427 30.818 1.00 83.12 83 GLN A N 1
ATOM 663 C CA . GLN A 1 83 ? -24.911 5.636 30.590 1.00 83.12 83 GLN A CA 1
ATOM 664 C C . GLN A 1 83 ? -25.914 5.750 31.751 1.00 83.12 83 GLN A C 1
ATOM 666 O O . GLN A 1 83 ? -26.855 4.959 31.850 1.00 83.12 83 GLN A O 1
ATOM 671 N N . GLY A 1 84 ? -25.697 6.697 32.670 1.00 81.19 84 GLY A N 1
ATOM 672 C CA . GLY A 1 84 ? -26.518 6.876 33.870 1.00 81.19 84 GLY A CA 1
ATOM 673 C C . GLY A 1 84 ? -26.261 5.843 34.973 1.00 81.19 84 GLY A C 1
ATOM 674 O O . GLY A 1 84 ? -26.978 5.827 35.969 1.00 81.19 84 GLY A O 1
ATOM 675 N N . ILE A 1 85 ? -25.236 4.994 34.838 1.00 83.81 85 ILE A N 1
ATOM 676 C CA . ILE A 1 85 ? -24.900 3.951 35.813 1.00 83.81 85 ILE A CA 1
ATOM 677 C C . ILE A 1 85 ? -23.806 4.469 36.755 1.00 83.81 85 ILE A C 1
ATOM 679 O O . ILE A 1 85 ? -22.643 4.608 36.374 1.00 83.81 85 ILE A O 1
ATOM 683 N N . LYS A 1 86 ? -24.158 4.728 38.019 1.00 84.88 86 LYS A N 1
ATOM 684 C CA . LYS A 1 86 ? -23.231 5.254 39.038 1.00 84.88 86 LYS A CA 1
ATOM 685 C C . LYS A 1 86 ? -22.765 4.167 40.008 1.00 84.88 86 LYS A C 1
ATOM 687 O O . LYS A 1 86 ? -23.272 4.050 41.115 1.00 84.88 86 LYS A O 1
ATOM 692 N N . LEU A 1 87 ? -21.778 3.369 39.608 1.00 85.81 87 LEU A N 1
ATOM 693 C CA . LEU A 1 87 ? -21.182 2.362 40.497 1.00 85.81 87 LEU A CA 1
ATOM 694 C C . LEU A 1 87 ? -20.007 2.942 41.301 1.00 85.81 87 LEU A C 1
ATOM 696 O O . LEU A 1 87 ? -19.178 3.631 40.706 1.00 85.81 87 LEU A O 1
ATOM 700 N N . PRO A 1 88 ? -19.864 2.638 42.609 1.00 87.88 88 PRO A N 1
ATOM 701 C CA . PRO A 1 88 ? -18.751 3.139 43.413 1.00 87.88 88 PRO A CA 1
ATOM 702 C C . PRO A 1 88 ? -17.388 2.744 42.836 1.00 87.88 88 PRO A C 1
ATOM 704 O O . PRO A 1 88 ? -17.164 1.579 42.501 1.00 87.88 88 PRO A O 1
ATOM 707 N N . PHE A 1 89 ? -16.451 3.694 42.778 1.00 89.56 89 PHE A N 1
ATOM 708 C CA . PHE A 1 89 ? -15.124 3.485 42.186 1.00 89.56 89 PHE A CA 1
ATOM 709 C C . PHE A 1 89 ? -14.404 2.255 42.759 1.00 89.56 89 PHE A C 1
ATOM 711 O O . PHE A 1 89 ? -13.917 1.416 42.009 1.00 89.56 89 PHE A O 1
ATOM 718 N N . TRP A 1 90 ? -14.408 2.079 44.083 1.00 87.12 90 TRP A N 1
ATOM 719 C CA . TRP A 1 90 ? -13.742 0.944 44.730 1.00 87.12 90 TRP A CA 1
ATOM 720 C C . TRP A 1 90 ? -14.406 -0.410 44.460 1.00 87.12 90 TRP A C 1
ATOM 722 O O . TRP A 1 90 ? -13.713 -1.427 44.399 1.00 87.12 90 TRP A O 1
ATOM 732 N N . TYR A 1 91 ? -15.720 -0.438 44.218 1.00 87.25 91 TYR A N 1
ATOM 733 C CA . TYR A 1 91 ? -16.396 -1.649 43.746 1.00 87.25 91 TYR A CA 1
ATOM 734 C C . TYR A 1 91 ? -15.954 -2.000 42.317 1.00 87.25 91 TYR A C 1
ATOM 736 O O . TYR A 1 91 ? -15.681 -3.164 42.016 1.00 87.25 91 TYR A O 1
ATOM 744 N N . LEU A 1 92 ? -15.791 -0.998 41.449 1.00 90.94 92 LEU A N 1
ATOM 745 C CA . LEU A 1 92 ? -15.246 -1.202 40.105 1.00 90.94 92 LEU A CA 1
ATOM 746 C C . LEU A 1 92 ? -13.787 -1.668 40.148 1.00 90.94 92 LEU A C 1
ATOM 748 O O . LEU A 1 92 ? -13.431 -2.589 39.414 1.00 90.94 92 LEU A O 1
ATOM 752 N N . THR A 1 93 ? -12.965 -1.113 41.044 1.00 91.12 93 THR A N 1
ATOM 753 C CA . THR A 1 93 ? -11.595 -1.585 41.297 1.00 91.12 93 THR A CA 1
ATOM 754 C C . THR A 1 93 ? -11.599 -3.062 41.688 1.00 91.12 93 THR A C 1
ATOM 756 O O . THR A 1 93 ? -10.911 -3.862 41.055 1.00 91.12 93 THR A O 1
ATOM 759 N N . LYS A 1 94 ? -12.435 -3.463 42.655 1.00 89.81 94 LYS A N 1
ATOM 760 C CA . LYS A 1 94 ? -12.608 -4.873 43.045 1.00 89.81 94 LYS A CA 1
ATOM 761 C C . LYS A 1 94 ? -12.938 -5.755 41.837 1.00 89.81 94 LYS A C 1
ATOM 763 O O . LYS A 1 94 ? -12.285 -6.780 41.622 1.00 89.81 94 LYS A O 1
ATOM 768 N N . CYS A 1 95 ? -13.926 -5.353 41.037 1.00 89.69 95 CYS A N 1
ATOM 769 C CA . CYS A 1 95 ? -14.353 -6.105 39.856 1.00 89.69 95 CYS A CA 1
ATOM 770 C C . CYS A 1 95 ? -13.244 -6.215 38.807 1.00 89.69 95 CYS A C 1
ATOM 772 O O . CYS A 1 95 ? -13.076 -7.265 38.191 1.00 89.69 95 CYS A O 1
ATOM 774 N N . TRP A 1 96 ? -12.467 -5.150 38.617 1.00 91.88 96 TRP A N 1
ATOM 775 C CA . TRP A 1 96 ? -11.365 -5.126 37.667 1.00 91.88 96 TRP A CA 1
ATOM 776 C C . TRP A 1 96 ? -10.244 -6.083 38.071 1.00 91.88 96 TRP A C 1
ATOM 778 O O . TRP A 1 96 ? -9.828 -6.911 37.264 1.00 91.88 96 TRP A O 1
ATOM 788 N N . PHE A 1 97 ? -9.775 -6.012 39.319 1.00 91.50 97 PHE A N 1
ATOM 789 C CA . PHE A 1 97 ? -8.710 -6.889 39.817 1.00 91.50 97 PHE A CA 1
ATOM 790 C C . PHE A 1 97 ? -9.145 -8.361 39.816 1.00 91.50 97 PHE A C 1
ATOM 792 O O . PHE A 1 97 ? -8.403 -9.217 39.336 1.00 91.50 97 PHE A O 1
ATOM 799 N N . THR A 1 98 ? -10.378 -8.649 40.243 1.00 88.56 98 THR A N 1
ATOM 800 C CA . THR A 1 98 ? -10.936 -10.013 40.198 1.00 88.56 98 THR A CA 1
ATOM 801 C C . THR A 1 98 ? -11.067 -10.518 38.759 1.00 88.56 98 THR A C 1
ATOM 803 O O . THR A 1 98 ? -10.652 -11.631 38.441 1.00 88.56 98 THR A O 1
ATOM 806 N N . GLY A 1 99 ? -11.570 -9.681 37.848 1.00 89.19 99 GLY A N 1
ATOM 807 C CA . GLY A 1 99 ? -11.679 -10.026 36.433 1.00 89.19 99 GLY A CA 1
ATOM 808 C C . GLY A 1 99 ? -10.324 -10.289 35.774 1.00 89.19 99 GLY A C 1
ATOM 809 O O . GLY A 1 99 ? -10.216 -11.192 34.946 1.00 89.19 99 GLY A O 1
ATOM 810 N N . ARG A 1 100 ? -9.266 -9.558 36.155 1.00 88.25 100 ARG A N 1
ATOM 811 C CA . ARG A 1 100 ? -7.896 -9.838 35.689 1.00 88.25 100 ARG A CA 1
ATOM 812 C C . ARG A 1 100 ? -7.382 -11.181 36.196 1.00 88.25 100 ARG A C 1
ATOM 814 O O . ARG A 1 100 ? -6.821 -11.930 35.403 1.00 88.25 100 ARG A O 1
ATOM 821 N N . ALA A 1 101 ? -7.631 -11.510 37.465 1.00 87.19 101 ALA A N 1
ATOM 822 C CA . ALA A 1 101 ? -7.271 -12.810 38.029 1.00 87.19 101 ALA A CA 1
ATOM 823 C C . ALA A 1 101 ? -7.950 -13.963 37.267 1.00 87.19 101 ALA A C 1
ATOM 825 O O . ALA A 1 101 ? -7.290 -14.930 36.895 1.00 87.19 101 ALA A O 1
ATOM 826 N N . VAL A 1 102 ? -9.238 -13.823 36.931 1.00 83.81 102 VAL A N 1
ATOM 827 C CA . VAL A 1 102 ? -9.950 -14.774 36.054 1.00 83.81 102 VAL A CA 1
ATOM 828 C C . VAL A 1 102 ? -9.344 -14.788 34.641 1.00 83.81 102 VAL A C 1
ATOM 830 O O . VAL A 1 102 ? -9.169 -15.851 34.040 1.00 83.81 102 VAL A O 1
ATOM 833 N N . GLY A 1 103 ? -8.982 -13.612 34.122 1.00 81.19 103 GLY A N 1
ATOM 834 C CA . GLY A 1 103 ? -8.357 -13.402 32.815 1.00 81.19 103 GLY A CA 1
ATOM 835 C C . GLY A 1 103 ? -7.071 -14.186 32.579 1.00 81.19 103 GLY A C 1
ATOM 836 O O . GLY A 1 103 ? -6.843 -14.591 31.446 1.00 81.19 103 GLY A O 1
ATOM 837 N N . LEU A 1 104 ? -6.298 -14.500 33.622 1.00 81.06 104 LEU A N 1
ATOM 838 C CA . LEU A 1 104 ? -5.092 -15.333 33.510 1.00 81.06 104 LEU A CA 1
ATOM 839 C C . LEU A 1 104 ? -5.358 -16.725 32.920 1.00 81.06 104 LEU A C 1
ATOM 841 O O . LEU A 1 104 ? -4.481 -17.312 32.293 1.00 81.06 104 LEU A O 1
ATOM 845 N N . THR A 1 105 ? -6.573 -17.244 33.093 1.00 77.44 105 THR A N 1
ATOM 846 C CA . THR A 1 105 ? -6.975 -18.568 32.591 1.00 77.44 105 THR A CA 1
ATOM 847 C C . THR A 1 105 ? -7.675 -18.515 31.230 1.00 77.44 105 THR A C 1
ATOM 849 O O . THR A 1 105 ? -7.995 -19.552 30.645 1.00 77.44 105 THR A O 1
ATOM 852 N N . LEU A 1 106 ? -7.924 -17.312 30.704 1.00 76.12 106 LEU A N 1
ATOM 853 C CA . LEU A 1 106 ? -8.724 -17.068 29.508 1.00 76.12 106 LEU A CA 1
ATOM 854 C C . LEU A 1 106 ? -7.904 -16.338 28.425 1.00 76.12 106 LEU A C 1
ATOM 856 O O . LEU A 1 106 ? -6.884 -15.714 28.704 1.00 76.12 106 LEU A O 1
ATOM 860 N N . PRO A 1 107 ? -8.298 -16.442 27.143 1.00 69.00 107 PRO A N 1
ATOM 861 C CA . PRO A 1 107 ? -7.579 -15.788 26.052 1.00 69.00 107 PRO A CA 1
ATOM 862 C C . PRO A 1 107 ? -7.751 -14.262 26.075 1.00 69.00 107 PRO A C 1
ATOM 864 O O . PRO A 1 107 ? -8.861 -13.752 26.270 1.00 69.00 107 PRO A O 1
ATOM 867 N N . GLY A 1 108 ? -6.669 -13.544 25.770 1.00 72.69 108 GLY A N 1
ATOM 868 C CA . GLY A 1 108 ? -6.672 -12.089 25.618 1.00 72.69 108 GLY A CA 1
ATOM 869 C C . GLY A 1 108 ? -7.276 -11.364 26.825 1.00 72.69 108 GLY A C 1
ATOM 870 O O . GLY A 1 108 ? -6.874 -11.570 27.963 1.00 72.69 108 GLY A O 1
ATOM 871 N N . THR A 1 109 ? -8.266 -10.505 26.576 1.00 79.62 109 THR A N 1
ATOM 872 C CA . THR A 1 109 ? -8.942 -9.714 27.625 1.00 79.62 109 THR A CA 1
ATOM 873 C C . THR A 1 109 ? -10.305 -10.274 28.045 1.00 79.62 109 THR A C 1
ATOM 875 O O . THR A 1 109 ? -10.966 -9.701 28.908 1.00 79.62 109 THR A O 1
ATOM 878 N N . VAL A 1 110 ? -10.699 -11.434 27.503 1.00 79.94 110 VAL A N 1
ATOM 879 C CA . VAL A 1 110 ? -12.056 -11.992 27.637 1.00 79.94 110 VAL A CA 1
ATOM 880 C C . VAL A 1 110 ? -12.449 -12.241 29.091 1.00 79.94 110 VAL A C 1
ATOM 882 O O . VAL A 1 110 ? -13.597 -12.001 29.450 1.00 79.94 110 VAL A O 1
ATOM 885 N N . GLY A 1 111 ? -11.528 -12.705 29.940 1.00 81.56 111 GLY A N 1
ATOM 886 C CA . GLY A 1 111 ? -11.853 -12.952 31.349 1.00 81.56 111 GLY A CA 1
ATOM 887 C C . GLY A 1 111 ? -12.126 -11.677 32.141 1.00 81.56 111 GLY A C 1
ATOM 888 O O . GLY A 1 111 ? -13.094 -11.631 32.897 1.00 81.56 111 GLY A O 1
ATOM 889 N N . LEU A 1 112 ? -11.346 -10.620 31.895 1.00 88.19 112 LEU A N 1
ATOM 890 C CA . LEU A 1 112 ? -11.573 -9.310 32.503 1.00 88.19 112 LEU A CA 1
ATOM 891 C C . LEU A 1 112 ? -12.919 -8.734 32.065 1.00 88.19 112 LEU A C 1
ATOM 893 O O . LEU A 1 112 ? -13.722 -8.337 32.907 1.00 88.19 112 LEU A O 1
ATOM 897 N N . ASP A 1 113 ? -13.169 -8.706 30.757 1.00 89.44 113 ASP A N 1
ATOM 898 C CA . ASP A 1 113 ? -14.395 -8.121 30.215 1.00 89.44 113 ASP A CA 1
ATOM 899 C C . ASP A 1 113 ? -15.626 -8.929 30.621 1.00 89.44 113 ASP A C 1
ATOM 901 O O . ASP A 1 113 ? -16.632 -8.358 31.029 1.00 89.44 113 ASP A O 1
ATOM 905 N N . GLY A 1 114 ? -15.538 -10.259 30.552 1.00 86.44 114 GLY A N 1
ATOM 906 C CA . GLY A 1 114 ? -16.628 -11.160 30.905 1.00 86.44 114 GLY A CA 1
ATOM 907 C C . GLY A 1 114 ? -17.014 -11.041 32.375 1.00 86.44 114 GLY A C 1
ATOM 908 O O . GLY A 1 114 ? -18.195 -10.902 32.681 1.00 86.44 114 GLY A O 1
ATOM 909 N N . TYR A 1 115 ? -16.033 -11.022 33.282 1.00 89.81 115 TYR A N 1
ATOM 910 C CA . TYR A 1 115 ? -16.302 -10.853 34.709 1.00 89.81 115 TYR A CA 1
ATOM 911 C C . TYR A 1 115 ? -16.941 -9.490 35.003 1.00 89.81 115 TYR A C 1
ATOM 913 O O . TYR A 1 115 ? -17.969 -9.412 35.674 1.00 89.81 115 TYR A O 1
ATOM 921 N N . ARG A 1 116 ? -16.374 -8.413 34.443 1.00 92.56 116 ARG A N 1
ATOM 922 C CA . ARG A 1 116 ? -16.905 -7.050 34.593 1.00 92.56 116 ARG A CA 1
ATOM 923 C C . ARG A 1 116 ? -18.320 -6.924 34.038 1.00 92.56 116 ARG A C 1
ATOM 925 O O . ARG A 1 116 ? -19.149 -6.273 34.670 1.00 92.56 116 ARG A O 1
ATOM 932 N N . LEU A 1 117 ? -18.607 -7.553 32.897 1.00 88.88 117 LEU A N 1
ATOM 933 C CA . LEU A 1 117 ? -19.940 -7.580 32.301 1.00 88.88 117 LEU A CA 1
ATOM 934 C C . LEU A 1 117 ? -20.940 -8.269 33.223 1.00 88.88 117 LEU A C 1
ATOM 936 O O . LEU A 1 117 ? -21.984 -7.695 33.513 1.00 88.88 117 LEU A O 1
ATOM 940 N N . VAL A 1 118 ? -20.618 -9.479 33.686 1.00 86.94 118 VAL A N 1
ATOM 941 C CA . VAL A 1 118 ? -21.509 -10.286 34.527 1.00 86.94 118 VAL A CA 1
ATOM 942 C C . VAL A 1 118 ? -21.795 -9.574 35.846 1.00 86.94 118 VAL A C 1
ATOM 944 O O . VAL A 1 118 ? -22.961 -9.380 36.176 1.00 86.94 118 VAL A O 1
ATOM 947 N N . GLU A 1 119 ? -20.765 -9.116 36.559 1.00 87.50 119 GLU A N 1
ATOM 948 C CA . GLU A 1 119 ? -20.944 -8.429 37.845 1.00 87.50 119 GLU A CA 1
ATOM 949 C C . GLU A 1 119 ? -21.737 -7.128 37.697 1.00 87.50 119 GLU A C 1
ATOM 951 O O . GLU A 1 119 ? -22.726 -6.928 38.402 1.00 87.50 119 GLU A O 1
ATOM 956 N N . SER A 1 120 ? -21.366 -6.263 36.745 1.00 86.19 120 SER A N 1
ATOM 957 C CA . SER A 1 120 ? -22.100 -5.008 36.540 1.00 86.19 120 SER A CA 1
ATOM 958 C C . SER A 1 120 ? -23.541 -5.249 36.086 1.00 86.19 120 SER A C 1
ATOM 960 O O . SER A 1 120 ? -24.434 -4.548 36.554 1.00 86.19 120 SER A O 1
ATOM 962 N N . SER A 1 121 ? -23.798 -6.272 35.266 1.00 86.00 121 SER A N 1
ATOM 963 C CA . SER A 1 121 ? -25.152 -6.628 34.820 1.00 86.00 121 SER A CA 1
ATOM 964 C C . SER A 1 121 ? -26.013 -7.192 35.950 1.00 86.00 121 SER A C 1
ATOM 966 O O . SER A 1 121 ? -27.169 -6.805 36.081 1.00 86.00 121 SER A O 1
ATOM 968 N N . ILE A 1 122 ? -25.467 -8.079 36.792 1.00 82.56 122 ILE A N 1
ATOM 969 C CA . ILE A 1 122 ? -26.185 -8.632 37.954 1.00 82.56 122 ILE A CA 1
ATOM 970 C C . ILE A 1 122 ? -26.512 -7.520 38.955 1.00 82.56 122 ILE A C 1
ATOM 972 O O . ILE A 1 122 ? -27.619 -7.468 39.500 1.00 82.56 122 ILE A O 1
ATOM 976 N N . TYR A 1 123 ? -25.549 -6.626 39.189 1.00 80.12 123 TYR A N 1
ATOM 977 C CA . TYR A 1 123 ? -25.689 -5.551 40.159 1.00 80.12 123 TYR A CA 1
ATOM 978 C C . TYR A 1 123 ? -26.696 -4.485 39.701 1.00 80.12 123 TYR A C 1
ATOM 980 O O . TYR A 1 123 ? -27.525 -4.052 40.498 1.00 80.12 123 TYR A O 1
ATOM 988 N N . THR A 1 124 ? -26.664 -4.095 38.422 1.00 82.25 124 THR A N 1
ATOM 989 C CA . THR A 1 124 ? -27.498 -3.003 37.876 1.00 82.25 124 THR A CA 1
ATOM 990 C C . THR A 1 124 ? -28.824 -3.456 37.264 1.00 82.25 124 THR A C 1
ATOM 992 O O . THR A 1 124 ? -29.747 -2.655 37.167 1.00 82.25 124 THR A O 1
ATOM 995 N N . GLY A 1 125 ? -28.926 -4.710 36.815 1.00 81.06 125 GLY A N 1
ATOM 996 C CA . GLY A 1 125 ? -30.033 -5.187 35.978 1.00 81.06 125 GLY A CA 1
ATOM 997 C C . GLY A 1 125 ? -29.975 -4.717 34.514 1.00 81.06 125 GLY A C 1
ATOM 998 O O . GLY A 1 125 ? -30.867 -5.046 33.740 1.00 81.06 125 GLY A O 1
ATOM 999 N N . GLU A 1 126 ? -28.935 -3.980 34.108 1.00 80.88 126 GLU A N 1
ATOM 1000 C CA . GLU A 1 126 ? -28.853 -3.258 32.826 1.00 80.88 126 GLU A CA 1
ATOM 1001 C C . GLU A 1 126 ? -27.861 -3.917 31.849 1.00 80.88 126 GLU A C 1
ATOM 1003 O O . GLU A 1 126 ? -26.831 -3.348 31.475 1.00 80.88 126 GLU A O 1
ATOM 1008 N N . VAL A 1 127 ? -28.164 -5.143 31.407 1.00 82.94 127 VAL A N 1
ATOM 1009 C CA . VAL A 1 127 ? -27.257 -5.955 30.564 1.00 82.94 127 VAL A CA 1
ATOM 1010 C C . VAL A 1 127 ? -26.826 -5.218 29.287 1.00 82.94 127 VAL A C 1
ATOM 1012 O O . VAL A 1 127 ? -25.654 -5.268 28.901 1.00 82.94 127 VAL A O 1
ATOM 1015 N N . ILE A 1 128 ? -27.755 -4.517 28.629 1.00 80.75 128 ILE A N 1
ATOM 1016 C CA . ILE A 1 128 ? -27.505 -3.833 27.350 1.00 80.75 128 ILE A CA 1
ATOM 1017 C C . ILE A 1 128 ? -26.525 -2.671 27.548 1.00 80.75 128 ILE A C 1
ATOM 1019 O O . ILE A 1 128 ? -25.504 -2.617 26.863 1.00 80.75 128 ILE A O 1
ATOM 1023 N N . LYS A 1 129 ? -26.771 -1.792 28.530 1.00 83.12 129 LYS A N 1
ATOM 1024 C CA . LYS A 1 129 ? -25.896 -0.644 28.828 1.00 83.12 129 LYS A CA 1
ATOM 1025 C C . LYS A 1 129 ? -24.496 -1.097 29.245 1.00 83.12 129 LYS A C 1
ATOM 1027 O O . LYS A 1 129 ? -23.503 -0.569 28.745 1.00 83.12 129 LYS A O 1
ATOM 1032 N N . CYS A 1 130 ? -24.392 -2.123 30.092 1.00 85.44 130 CYS A N 1
ATOM 1033 C CA . CYS A 1 130 ? -23.103 -2.692 30.494 1.00 85.44 130 CYS A CA 1
ATOM 1034 C C . CYS A 1 130 ? -22.339 -3.311 29.309 1.00 85.44 130 CYS A C 1
ATOM 1036 O O . CYS A 1 130 ? -21.124 -3.134 29.198 1.00 85.44 130 CYS A O 1
ATOM 1038 N N . THR A 1 131 ? -23.037 -3.988 28.392 1.00 84.75 131 THR A N 1
ATOM 1039 C CA . THR A 1 131 ? -22.433 -4.539 27.164 1.00 84.75 131 THR A CA 1
ATOM 1040 C C . THR A 1 131 ? -21.931 -3.425 26.242 1.00 84.75 131 THR A C 1
ATOM 1042 O O . THR A 1 131 ? -20.804 -3.495 25.746 1.00 84.75 131 THR A O 1
ATOM 1045 N N . THR A 1 132 ? -22.732 -2.373 26.062 1.00 84.31 132 THR A N 1
ATOM 1046 C CA . THR A 1 132 ? -22.388 -1.169 25.295 1.00 84.31 132 THR A CA 1
ATOM 1047 C C . THR A 1 132 ? -21.113 -0.507 25.812 1.00 84.31 132 THR A C 1
ATOM 1049 O O . THR A 1 132 ? -20.200 -0.240 25.030 1.00 84.31 132 THR A O 1
ATOM 1052 N N . VAL A 1 133 ? -21.000 -0.317 27.130 1.00 89.50 133 VAL A N 1
ATOM 1053 C CA . VAL A 1 133 ? -19.813 0.268 27.774 1.00 89.50 133 VAL A CA 1
ATOM 1054 C C . VAL A 1 133 ? -18.545 -0.507 27.412 1.00 89.50 133 VAL A C 1
ATOM 1056 O O . VAL A 1 133 ? -17.543 0.094 27.028 1.00 89.50 133 VAL A O 1
ATOM 1059 N N . ILE A 1 134 ? -18.585 -1.841 27.489 1.00 89.25 134 ILE A N 1
ATOM 1060 C CA . ILE A 1 134 ? -17.428 -2.691 27.174 1.00 89.25 134 ILE A CA 1
ATOM 1061 C C . ILE A 1 134 ? -17.065 -2.594 25.691 1.00 89.25 134 ILE A C 1
ATOM 1063 O O . ILE A 1 134 ? -15.884 -2.497 25.357 1.00 89.25 134 ILE A O 1
ATOM 1067 N N . ALA A 1 135 ? -18.056 -2.589 24.796 1.00 85.75 135 ALA A N 1
ATOM 1068 C CA . ALA A 1 135 ? -17.818 -2.454 23.361 1.00 85.75 135 ALA A CA 1
ATOM 1069 C C . ALA A 1 135 ? -17.141 -1.113 23.016 1.00 85.75 135 ALA A C 1
ATOM 1071 O O . ALA A 1 135 ? -16.128 -1.099 22.310 1.00 85.75 135 ALA A O 1
ATOM 1072 N N . VAL A 1 136 ? -17.641 -0.001 23.567 1.00 87.75 136 VAL A N 1
ATOM 1073 C CA . VAL A 1 136 ? -17.044 1.336 23.391 1.00 87.75 136 VAL A CA 1
ATOM 1074 C C . VAL A 1 136 ? -15.641 1.392 23.984 1.00 87.75 136 VAL A C 1
ATOM 1076 O O . VAL A 1 136 ? -14.716 1.906 23.356 1.00 87.75 136 VAL A O 1
ATOM 1079 N N . GLU A 1 137 ? -15.434 0.796 25.156 1.00 91.00 137 GLU A N 1
ATOM 1080 C CA . GLU A 1 137 ? -14.122 0.738 25.789 1.00 91.00 137 GLU A CA 1
ATOM 1081 C C . GLU A 1 137 ? -13.078 0.006 24.926 1.00 91.00 137 GLU A C 1
ATOM 1083 O O . GLU A 1 137 ? -11.916 0.426 24.874 1.00 91.00 137 GLU A O 1
ATOM 1088 N N . LYS A 1 138 ? -13.470 -1.064 24.219 1.00 89.94 138 LYS A N 1
ATOM 1089 C CA . LYS A 1 138 ? -12.583 -1.768 23.277 1.00 89.94 138 LYS A CA 1
ATOM 1090 C C . LYS A 1 138 ? -12.208 -0.907 22.087 1.00 89.94 138 LYS A C 1
ATOM 1092 O O . LYS A 1 138 ? -11.028 -0.855 21.746 1.00 89.94 138 LYS A O 1
ATOM 1097 N N . LEU A 1 139 ? -13.179 -0.213 21.496 1.00 87.88 139 LEU A N 1
ATOM 1098 C CA . LEU A 1 139 ? -12.925 0.706 20.389 1.00 87.88 139 LEU A CA 1
ATOM 1099 C C . LEU A 1 139 ? -11.946 1.809 20.814 1.00 87.88 139 LEU A C 1
ATOM 1101 O O . LEU A 1 139 ? -10.931 2.023 20.156 1.00 87.88 139 LEU A O 1
ATOM 1105 N N . ILE A 1 140 ? -12.190 2.426 21.973 1.00 91.75 140 ILE A N 1
ATOM 1106 C CA . ILE A 1 140 ? -11.296 3.424 22.574 1.00 91.75 140 ILE A CA 1
ATOM 1107 C C . ILE A 1 140 ? -9.902 2.839 22.821 1.00 91.75 140 ILE A C 1
ATOM 1109 O O . ILE A 1 140 ? -8.897 3.496 22.561 1.00 91.75 140 ILE A O 1
ATOM 1113 N N . GLY A 1 141 ? -9.824 1.596 23.304 1.00 91.94 141 GLY A N 1
ATOM 1114 C CA . GLY A 1 141 ? -8.562 0.887 23.497 1.00 91.94 141 GLY A CA 1
ATOM 1115 C C . GLY A 1 141 ? -7.760 0.716 22.205 1.00 91.94 141 GLY A C 1
ATOM 1116 O O . GLY A 1 141 ? -6.548 0.913 22.238 1.00 91.94 141 GLY A O 1
ATOM 1117 N N . ILE A 1 142 ? -8.417 0.394 21.087 1.00 91.06 142 ILE A N 1
ATOM 1118 C CA . ILE A 1 142 ? -7.776 0.258 19.767 1.00 91.06 142 ILE A CA 1
ATOM 1119 C C . ILE A 1 142 ? -7.297 1.619 19.257 1.00 91.06 142 ILE A C 1
ATOM 1121 O O . ILE A 1 142 ? -6.159 1.726 18.810 1.00 91.06 142 ILE A O 1
ATOM 1125 N N . VAL A 1 143 ? -8.125 2.664 19.369 1.00 91.69 143 VAL A N 1
ATOM 1126 C CA . VAL A 1 143 ? -7.755 4.030 18.958 1.00 91.69 143 VAL A CA 1
ATOM 1127 C C . VAL A 1 143 ? -6.555 4.535 19.760 1.00 91.69 143 VAL A C 1
ATOM 1129 O O . VAL A 1 143 ? -5.593 5.028 19.178 1.00 91.69 143 VAL A O 1
ATOM 1132 N N . ALA A 1 144 ? -6.572 4.360 21.085 1.00 95.12 144 ALA A N 1
ATOM 1133 C CA . ALA A 1 144 ? -5.470 4.761 21.953 1.00 95.12 144 ALA A CA 1
ATOM 1134 C C . ALA A 1 144 ? -4.177 3.977 21.666 1.00 95.12 144 ALA A C 1
ATOM 1136 O O . ALA A 1 144 ? -3.098 4.565 21.673 1.00 95.12 144 ALA A O 1
ATOM 1137 N N . LEU A 1 145 ? -4.274 2.672 21.381 1.00 95.06 145 LEU A N 1
ATOM 1138 C CA . LEU A 1 145 ? -3.115 1.858 21.003 1.00 95.06 145 LEU A CA 1
ATOM 1139 C C . LEU A 1 145 ? -2.552 2.281 19.645 1.00 95.06 145 LEU A C 1
ATOM 1141 O O . LEU A 1 145 ? -1.343 2.431 19.512 1.00 95.06 145 LEU A O 1
ATOM 1145 N N . GLY A 1 146 ? -3.418 2.512 18.655 1.00 93.69 146 GLY A N 1
ATOM 1146 C CA . GLY A 1 146 ? -3.021 3.007 17.339 1.00 93.69 146 GLY A CA 1
ATOM 1147 C C . GLY A 1 146 ? -2.309 4.354 17.434 1.00 93.69 146 GLY A C 1
ATOM 1148 O O . GLY A 1 146 ? -1.239 4.514 16.854 1.00 93.69 146 GLY A O 1
ATOM 1149 N N . LEU A 1 147 ? -2.846 5.286 18.230 1.00 94.44 147 LEU A N 1
ATOM 1150 C CA . LEU A 1 147 ? -2.205 6.572 18.510 1.00 94.44 147 LEU A CA 1
ATOM 1151 C C . LEU A 1 147 ? -0.831 6.397 19.163 1.00 94.44 147 LEU A C 1
ATOM 1153 O O . LEU A 1 147 ? 0.124 7.039 18.738 1.00 94.44 147 LEU A O 1
ATOM 1157 N N . LEU A 1 148 ? -0.708 5.507 20.150 1.00 94.88 148 LEU A N 1
ATOM 1158 C CA . LEU A 1 148 ? 0.577 5.233 20.788 1.00 94.88 148 LEU A CA 1
ATOM 1159 C C . LEU A 1 148 ? 1.590 4.643 19.799 1.00 94.88 148 LEU A C 1
ATOM 1161 O O . LEU A 1 148 ? 2.730 5.098 19.768 1.00 94.88 148 LEU A O 1
ATOM 1165 N N . VAL A 1 149 ? 1.183 3.685 18.957 1.00 94.44 149 VAL A N 1
ATOM 1166 C CA . VAL A 1 149 ? 2.034 3.135 17.887 1.00 94.44 149 VAL A CA 1
ATOM 1167 C C . VAL A 1 149 ? 2.463 4.248 16.936 1.00 94.44 149 VAL A C 1
ATOM 1169 O O . VAL A 1 149 ? 3.646 4.377 16.670 1.00 94.44 149 VAL A O 1
ATOM 1172 N N . PHE A 1 150 ? 1.551 5.102 16.471 1.00 93.94 150 PHE A N 1
ATOM 1173 C CA . PHE A 1 150 ? 1.887 6.218 15.581 1.00 93.94 150 PHE A CA 1
ATOM 1174 C C . PHE A 1 150 ? 2.910 7.187 16.193 1.00 93.94 150 PHE A C 1
ATOM 1176 O O . PHE A 1 150 ? 3.850 7.589 15.514 1.00 93.94 150 PHE A O 1
ATOM 1183 N N . LEU A 1 151 ? 2.756 7.526 17.476 1.00 93.25 151 LEU A N 1
ATOM 1184 C CA . LEU A 1 151 ? 3.673 8.420 18.189 1.00 93.25 151 LEU A CA 1
ATOM 1185 C C . LEU A 1 151 ? 5.051 7.790 18.436 1.00 93.25 151 LEU A C 1
ATOM 1187 O O . LEU A 1 151 ? 6.055 8.499 18.461 1.00 93.25 151 LEU A O 1
ATOM 1191 N N . THR A 1 152 ? 5.104 6.473 18.638 1.00 92.94 152 THR A N 1
ATOM 1192 C CA . THR A 1 152 ? 6.332 5.760 19.020 1.00 92.94 152 THR A CA 1
ATOM 1193 C C . THR A 1 152 ? 7.066 5.138 17.835 1.00 92.94 152 THR A C 1
ATOM 1195 O O . THR A 1 152 ? 8.279 4.968 17.916 1.00 92.94 152 THR A O 1
ATOM 1198 N N . LEU A 1 153 ? 6.388 4.869 16.712 1.00 90.44 153 LEU A N 1
ATOM 1199 C CA . LEU A 1 153 ? 6.970 4.262 15.509 1.00 90.44 153 LEU A CA 1
ATOM 1200 C C . LEU A 1 153 ? 8.232 4.992 15.002 1.00 90.44 153 LEU A C 1
ATOM 1202 O O . LEU A 1 153 ? 9.215 4.312 14.708 1.00 90.44 153 LEU A O 1
ATOM 1206 N N . PRO A 1 154 ? 8.274 6.343 14.936 1.00 90.06 154 PRO A N 1
ATOM 1207 C CA . PRO A 1 154 ? 9.472 7.057 14.495 1.00 90.06 154 PRO A CA 1
ATOM 1208 C C . PRO A 1 154 ? 10.687 6.828 15.404 1.00 90.06 154 PRO A C 1
ATOM 1210 O O . PRO A 1 154 ? 11.819 6.888 14.931 1.00 90.06 154 PRO A O 1
ATOM 1213 N N . LEU A 1 155 ? 10.466 6.544 16.694 1.00 87.94 155 LEU A N 1
ATOM 1214 C CA . LEU A 1 155 ? 11.534 6.383 17.686 1.00 87.94 155 LEU A CA 1
ATOM 1215 C C . LEU A 1 155 ? 12.356 5.107 17.457 1.00 87.94 155 LEU A C 1
ATOM 1217 O O . LEU A 1 155 ? 13.544 5.090 17.763 1.00 87.94 155 LEU A O 1
ATOM 1221 N N . GLY A 1 156 ? 11.745 4.062 16.890 1.00 78.25 156 GLY A N 1
ATOM 1222 C CA . GLY A 1 156 ? 12.411 2.794 16.576 1.00 78.25 156 GLY A CA 1
ATOM 1223 C C . GLY A 1 156 ? 12.661 2.563 15.093 1.00 78.25 156 GLY A C 1
ATOM 1224 O O . GLY A 1 156 ? 12.957 1.438 14.703 1.00 78.25 156 GLY A O 1
ATOM 1225 N N . ALA A 1 157 ? 12.587 3.601 14.253 1.00 73.25 157 ALA A N 1
ATOM 1226 C CA . ALA A 1 157 ? 12.892 3.486 12.823 1.00 73.25 157 ALA A CA 1
ATOM 1227 C C . ALA A 1 157 ? 14.290 2.890 12.554 1.00 73.25 157 ALA A C 1
ATOM 1229 O O . ALA A 1 157 ? 14.482 2.192 11.560 1.00 73.25 157 ALA A O 1
ATOM 1230 N N . ARG A 1 158 ? 15.233 3.109 13.484 1.00 76.50 158 ARG A N 1
ATOM 1231 C CA . ARG A 1 158 ? 16.589 2.539 13.469 1.00 76.50 158 ARG A CA 1
ATOM 1232 C C . ARG A 1 158 ? 16.643 1.013 13.600 1.00 76.50 158 ARG A C 1
ATOM 1234 O O . ARG A 1 158 ? 17.640 0.427 13.215 1.00 76.50 158 ARG A O 1
ATOM 1241 N N . LEU A 1 159 ? 15.606 0.383 14.154 1.00 78.75 159 LEU A N 1
ATOM 1242 C CA . LEU A 1 159 ? 15.574 -1.065 14.405 1.00 78.75 159 LEU A CA 1
ATOM 1243 C C . LEU A 1 159 ? 15.139 -1.874 13.175 1.00 78.75 159 LEU A C 1
ATOM 1245 O O . LEU A 1 159 ? 15.306 -3.087 13.152 1.00 78.75 159 LEU A O 1
ATOM 1249 N N . PHE A 1 160 ? 14.549 -1.218 12.174 1.00 71.69 160 PHE A N 1
ATOM 1250 C CA . PHE A 1 160 ? 13.890 -1.879 11.046 1.00 71.69 160 PHE A CA 1
ATOM 1251 C C . PHE A 1 160 ? 14.482 -1.531 9.675 1.00 71.69 160 PHE A C 1
ATOM 1253 O O . PHE A 1 160 ? 13.868 -1.858 8.657 1.00 71.69 160 PHE A O 1
ATOM 1260 N N . ASP A 1 161 ? 15.628 -0.839 9.634 1.00 70.31 161 ASP A N 1
ATOM 1261 C CA . ASP A 1 161 ? 16.251 -0.334 8.400 1.00 70.31 161 ASP A CA 1
ATOM 1262 C C . ASP A 1 161 ? 15.234 0.328 7.452 1.00 70.31 161 ASP A C 1
ATOM 1264 O O . ASP A 1 161 ? 15.258 0.174 6.226 1.00 70.31 161 ASP A O 1
ATOM 1268 N N . PHE A 1 162 ? 14.264 1.051 8.023 1.00 71.50 162 PHE A N 1
ATOM 1269 C CA . PHE A 1 162 ? 13.210 1.657 7.229 1.00 71.50 162 PHE A CA 1
ATOM 1270 C C . PHE A 1 162 ? 13.788 2.758 6.342 1.00 71.50 162 PHE A C 1
ATOM 1272 O O . PHE A 1 162 ? 14.299 3.768 6.824 1.00 71.50 162 PHE A O 1
ATOM 1279 N N . ASN A 1 163 ? 13.604 2.628 5.025 1.00 78.25 163 ASN A N 1
ATOM 1280 C CA . ASN A 1 163 ? 13.743 3.776 4.138 1.00 78.25 163 ASN A CA 1
ATOM 1281 C C . ASN A 1 163 ? 12.730 4.854 4.575 1.00 78.25 163 ASN A C 1
ATOM 1283 O O . ASN A 1 163 ? 11.553 4.544 4.786 1.00 78.25 163 ASN A O 1
ATOM 1287 N N . ILE A 1 164 ? 13.172 6.113 4.678 1.00 78.25 164 ILE A N 1
ATOM 1288 C CA . ILE A 1 164 ? 12.358 7.276 5.079 1.00 78.25 164 ILE A CA 1
ATOM 1289 C C . ILE A 1 164 ? 11.022 7.318 4.324 1.00 78.25 164 ILE A C 1
ATOM 1291 O O . ILE A 1 164 ? 9.981 7.600 4.917 1.00 78.25 164 ILE A O 1
ATOM 1295 N N . ALA A 1 165 ? 11.027 6.975 3.033 1.00 71.62 165 ALA A N 1
ATOM 1296 C CA . ALA A 1 165 ? 9.814 6.922 2.226 1.00 71.62 165 ALA A CA 1
ATOM 1297 C C . ALA A 1 165 ? 8.813 5.869 2.733 1.00 71.62 165 ALA A C 1
ATOM 1299 O O . ALA A 1 165 ? 7.617 6.140 2.821 1.00 71.62 165 ALA A O 1
ATOM 1300 N N . MET A 1 166 ? 9.289 4.679 3.105 1.00 74.62 166 MET A N 1
ATOM 1301 C CA . MET A 1 166 ? 8.436 3.614 3.629 1.00 74.62 166 MET A CA 1
ATOM 1302 C C . MET A 1 166 ? 7.886 3.972 5.012 1.00 74.62 166 MET A C 1
ATOM 1304 O O . MET A 1 166 ? 6.695 3.785 5.254 1.00 74.62 166 MET A O 1
ATOM 1308 N N . LEU A 1 167 ? 8.716 4.553 5.886 1.00 81.62 167 LEU A N 1
ATOM 1309 C CA . LEU A 1 167 ? 8.268 5.046 7.189 1.00 81.62 167 LEU A CA 1
ATOM 1310 C C . LEU A 1 167 ? 7.176 6.115 7.035 1.00 81.62 167 LEU A C 1
ATOM 1312 O O . LEU A 1 167 ? 6.147 6.033 7.701 1.00 81.62 167 LEU A O 1
ATOM 1316 N N . ALA A 1 168 ? 7.358 7.071 6.120 1.00 80.94 168 ALA A N 1
ATOM 1317 C CA . ALA A 1 168 ? 6.366 8.106 5.841 1.00 80.94 168 ALA A CA 1
ATOM 1318 C C . ALA A 1 168 ? 5.030 7.516 5.357 1.00 80.94 168 ALA A C 1
ATOM 1320 O O . ALA A 1 168 ? 3.972 7.945 5.814 1.00 80.94 168 ALA A O 1
ATOM 1321 N N . VAL A 1 169 ? 5.065 6.497 4.489 1.00 81.62 169 VAL A N 1
ATOM 1322 C CA . VAL A 1 169 ? 3.855 5.794 4.027 1.00 81.62 169 VAL A CA 1
ATOM 1323 C C . VAL A 1 169 ? 3.151 5.082 5.183 1.00 81.62 169 VAL A C 1
ATOM 1325 O O . VAL A 1 169 ? 1.939 5.227 5.336 1.00 81.62 169 VAL A O 1
ATOM 1328 N N . VAL A 1 170 ? 3.885 4.345 6.023 1.00 84.19 170 VAL A N 1
ATOM 1329 C CA . VAL A 1 170 ? 3.300 3.642 7.178 1.00 84.19 170 VAL A CA 1
ATOM 1330 C C . VAL A 1 170 ? 2.683 4.635 8.167 1.00 84.19 170 VAL A C 1
ATOM 1332 O O . VAL A 1 170 ? 1.548 4.436 8.602 1.00 84.19 170 VAL A O 1
ATOM 1335 N N . LEU A 1 171 ? 3.379 5.734 8.476 1.00 89.12 171 LEU A N 1
ATOM 1336 C CA . LEU A 1 171 ? 2.865 6.794 9.346 1.00 89.12 171 LEU A CA 1
ATOM 1337 C C . LEU A 1 171 ? 1.627 7.469 8.758 1.00 89.12 171 LEU A C 1
ATOM 1339 O O . LEU A 1 171 ? 0.680 7.724 9.495 1.00 89.12 171 LEU A O 1
ATOM 1343 N N . PHE A 1 172 ? 1.596 7.718 7.449 1.00 86.81 172 PHE A N 1
ATOM 1344 C CA . PHE A 1 172 ? 0.425 8.284 6.784 1.00 86.81 172 PHE A CA 1
ATOM 1345 C C . PHE A 1 172 ? -0.788 7.349 6.877 1.00 86.81 172 PHE A C 1
ATOM 1347 O O . PHE A 1 172 ? -1.874 7.787 7.249 1.00 86.81 172 PHE A O 1
ATOM 1354 N N . ILE A 1 173 ? -0.601 6.048 6.626 1.00 87.81 173 ILE A N 1
ATOM 1355 C CA . ILE A 1 173 ? -1.668 5.043 6.759 1.00 87.81 173 ILE A CA 1
ATOM 1356 C C . ILE A 1 173 ? -2.192 4.998 8.199 1.00 87.81 173 ILE A C 1
ATOM 1358 O O . ILE A 1 173 ? -3.406 5.026 8.415 1.00 87.81 173 ILE A O 1
ATOM 1362 N N . LEU A 1 174 ? -1.291 4.965 9.186 1.00 87.44 174 LEU A N 1
ATOM 1363 C CA . LEU A 1 174 ? -1.661 4.989 10.601 1.00 87.44 174 LEU A CA 1
ATOM 1364 C C . LEU A 1 174 ? -2.400 6.280 10.964 1.00 87.44 174 LEU A C 1
ATOM 1366 O O . LEU A 1 174 ? -3.447 6.215 11.603 1.00 87.44 174 LEU A O 1
ATOM 1370 N N . PHE A 1 175 ? -1.910 7.438 10.518 1.00 91.19 175 PHE A N 1
ATOM 1371 C CA . PHE A 1 175 ? -2.550 8.732 10.740 1.00 91.19 175 PHE A CA 1
ATOM 1372 C C . PHE A 1 175 ? -3.971 8.767 10.172 1.00 91.19 175 PHE A C 1
ATOM 1374 O O . PHE A 1 175 ? -4.897 9.179 10.874 1.00 91.19 175 PHE A O 1
ATOM 1381 N N . CYS A 1 176 ? -4.169 8.292 8.939 1.00 87.81 176 CYS A N 1
ATOM 1382 C CA . CYS A 1 176 ? -5.493 8.176 8.332 1.00 87.81 176 CYS A CA 1
ATOM 1383 C C . CYS A 1 176 ? -6.398 7.243 9.145 1.00 87.81 176 CYS A C 1
ATOM 1385 O O . CYS A 1 176 ? -7.522 7.622 9.467 1.00 87.81 176 CYS A O 1
ATOM 1387 N N . PHE A 1 177 ? -5.910 6.059 9.531 1.00 88.00 177 PHE A N 1
ATOM 1388 C CA . PHE A 1 177 ? -6.672 5.104 10.339 1.00 88.00 177 PHE A CA 1
ATOM 1389 C C . PHE A 1 177 ? -7.095 5.692 11.693 1.00 88.00 177 PHE A C 1
ATOM 1391 O O . PHE A 1 177 ? -8.263 5.583 12.074 1.00 88.00 177 PHE A O 1
ATOM 1398 N N . ILE A 1 178 ? -6.172 6.342 12.405 1.00 90.31 178 ILE A N 1
ATOM 1399 C CA . ILE A 1 178 ? -6.427 6.964 13.711 1.00 90.31 178 ILE A CA 1
ATOM 1400 C C . ILE A 1 178 ? -7.405 8.122 13.558 1.00 90.31 178 ILE A C 1
ATOM 1402 O O . ILE A 1 178 ? -8.377 8.186 14.303 1.00 90.31 178 ILE A O 1
ATOM 1406 N N . SER A 1 179 ? -7.187 9.000 12.577 1.00 87.50 179 SER A N 1
ATOM 1407 C CA . SER A 1 179 ? -8.048 10.159 12.330 1.00 87.50 179 SER A CA 1
ATOM 1408 C C . SER A 1 179 ? -9.469 9.722 11.995 1.00 87.50 179 SER A C 1
ATOM 1410 O O . SER A 1 179 ? -10.413 10.203 12.613 1.00 87.50 179 SER A O 1
ATOM 1412 N N . VAL A 1 180 ? -9.635 8.757 11.084 1.00 87.69 180 VAL A N 1
ATOM 1413 C CA . VAL A 1 180 ? -10.949 8.200 10.733 1.00 87.69 180 VAL A CA 1
ATOM 1414 C C . VAL A 1 180 ? -11.606 7.561 11.953 1.00 87.69 180 VAL A C 1
ATOM 1416 O O . VAL A 1 180 ? -12.742 7.896 12.273 1.00 87.69 180 VAL A O 1
ATOM 1419 N N . SER A 1 181 ? -10.892 6.700 12.683 1.00 86.75 181 SER A N 1
ATOM 1420 C CA . SER A 1 181 ? -11.446 6.009 13.856 1.00 86.75 181 SER A CA 1
ATOM 1421 C C . SER A 1 181 ? -11.842 6.983 14.970 1.00 86.75 181 SER A C 1
ATOM 1423 O O . SER A 1 181 ? -12.897 6.830 15.586 1.00 86.75 181 SER A O 1
ATOM 1425 N N . PHE A 1 182 ? -11.023 8.007 15.215 1.00 85.88 182 PHE A N 1
ATOM 1426 C CA . PHE A 1 182 ? -11.282 9.039 16.214 1.00 85.88 182 PHE A CA 1
ATOM 1427 C C . PHE A 1 182 ? -12.466 9.929 15.815 1.00 85.88 182 PHE A C 1
ATOM 1429 O O . PHE A 1 182 ? -13.348 10.178 16.634 1.00 85.88 182 PHE A O 1
ATOM 1436 N N . LEU A 1 183 ? -12.549 10.347 14.549 1.00 86.69 183 LEU A N 1
ATOM 1437 C CA . LEU A 1 183 ? -13.682 11.122 14.036 1.00 86.69 183 LEU A CA 1
ATOM 1438 C C . LEU A 1 183 ? -14.987 10.311 14.044 1.00 86.69 183 LEU A C 1
ATOM 1440 O O . LEU A 1 183 ? -16.026 10.857 14.407 1.00 86.69 183 LEU A O 1
ATOM 1444 N N . MET A 1 184 ? -14.942 9.012 13.723 1.00 84.00 184 MET A N 1
ATOM 1445 C CA . MET A 1 184 ? -16.101 8.114 13.839 1.00 84.00 184 MET A CA 1
ATOM 1446 C C . MET A 1 184 ? -16.563 7.953 15.288 1.00 84.00 184 MET A C 1
ATOM 1448 O O . MET A 1 184 ? -17.764 7.926 15.544 1.00 84.00 184 MET A O 1
ATOM 1452 N N . LEU A 1 185 ? -15.628 7.877 16.240 1.00 83.25 185 LEU A N 1
ATOM 1453 C CA . LEU A 1 185 ? -15.952 7.820 17.665 1.00 83.25 185 LEU A CA 1
ATOM 1454 C C . LEU A 1 185 ? -16.631 9.115 18.143 1.00 83.25 185 LEU A C 1
ATOM 1456 O O . LEU A 1 185 ? -17.573 9.058 18.929 1.00 83.25 185 LEU A O 1
ATOM 1460 N N . LEU A 1 186 ? -16.168 10.279 17.675 1.00 82.56 186 LEU A N 1
ATOM 1461 C CA . LEU A 1 186 ? -16.719 11.585 18.063 1.00 82.56 186 LEU A CA 1
ATOM 1462 C C . LEU A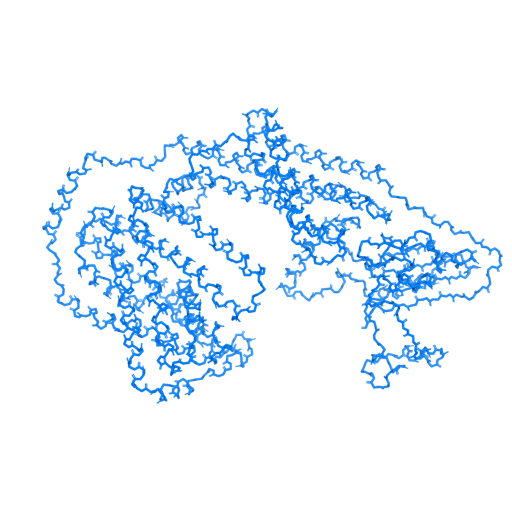 1 186 ? -18.022 11.952 17.341 1.00 82.56 186 LEU A C 1
ATOM 1464 O O . LEU A 1 186 ? -18.769 12.804 17.834 1.00 82.56 186 LEU A O 1
ATOM 1468 N N . ASN A 1 187 ? -18.299 11.327 16.196 1.00 83.06 187 ASN A N 1
ATOM 1469 C CA . ASN A 1 187 ? -19.514 11.537 15.421 1.00 83.06 187 ASN A CA 1
ATOM 1470 C C . ASN A 1 187 ? -20.254 10.209 15.165 1.00 83.06 187 ASN A C 1
ATOM 1472 O O . ASN A 1 187 ? -20.131 9.621 14.084 1.00 83.06 187 ASN A O 1
ATOM 1476 N N . PRO A 1 188 ? -21.069 9.744 16.133 1.00 77.12 188 PRO A N 1
ATOM 1477 C CA . PRO A 1 188 ? -21.768 8.465 16.020 1.00 77.12 188 PRO A CA 1
ATOM 1478 C C . PRO A 1 188 ? -22.782 8.388 14.879 1.00 77.12 188 PRO A C 1
ATOM 1480 O O . PRO A 1 188 ? -23.118 7.284 14.454 1.00 77.12 188 PRO A O 1
ATOM 1483 N N . HIS A 1 189 ? -23.220 9.534 14.343 1.00 79.69 189 HIS A N 1
ATOM 1484 C CA . HIS A 1 189 ? -24.090 9.602 13.164 1.00 79.69 189 HIS A CA 1
ATOM 1485 C C . HIS A 1 189 ? -23.478 8.868 11.967 1.00 79.69 189 HIS A C 1
ATOM 1487 O O . HIS A 1 189 ? -24.162 8.139 11.254 1.00 79.69 189 HIS A O 1
ATOM 1493 N N . ILE A 1 190 ? -22.156 8.976 11.789 1.00 85.06 190 ILE A N 1
ATOM 1494 C CA . ILE A 1 190 ? -21.434 8.270 10.721 1.00 85.06 190 ILE A CA 1
ATOM 1495 C C . ILE A 1 190 ? -21.626 6.757 10.870 1.00 85.06 190 ILE A C 1
ATOM 1497 O O . ILE A 1 190 ? -21.910 6.060 9.897 1.00 85.06 190 ILE A O 1
ATOM 1501 N N . VAL A 1 191 ? -21.496 6.244 12.096 1.00 80.00 191 VAL A N 1
ATOM 1502 C CA . VAL A 1 191 ? -21.646 4.815 12.387 1.00 80.00 191 VAL A CA 1
ATOM 1503 C C . VAL A 1 191 ? -23.093 4.371 12.179 1.00 80.00 191 VAL A C 1
ATOM 1505 O O . VAL A 1 191 ? -23.302 3.320 11.581 1.00 80.00 191 VAL A O 1
ATOM 1508 N N . GLN A 1 192 ? -24.085 5.173 12.583 1.00 79.12 192 GLN A N 1
ATOM 1509 C CA . GLN A 1 192 ? -25.509 4.881 12.345 1.00 79.12 192 GLN A CA 1
ATOM 1510 C C . GLN A 1 192 ? -25.808 4.709 10.861 1.00 79.12 192 GLN A C 1
ATOM 1512 O O . GLN A 1 192 ? -26.365 3.686 10.458 1.00 79.12 192 GLN A O 1
ATOM 1517 N N . VAL A 1 193 ? -25.393 5.683 10.047 1.00 84.75 193 VAL A N 1
ATOM 1518 C CA . VAL A 1 193 ? -25.624 5.657 8.602 1.00 84.75 193 VAL A CA 1
ATOM 1519 C C . VAL A 1 193 ? -24.922 4.456 7.972 1.00 84.75 193 VAL A C 1
ATOM 1521 O O . VAL A 1 193 ? -25.544 3.712 7.215 1.00 84.75 193 VAL A O 1
ATOM 1524 N N . LEU A 1 194 ? -23.652 4.208 8.307 1.00 84.38 194 LEU A N 1
ATOM 1525 C CA . LEU A 1 194 ? -22.906 3.083 7.740 1.00 84.38 194 LEU A CA 1
ATOM 1526 C C . LEU A 1 194 ? -23.515 1.729 8.126 1.00 84.38 194 LEU A C 1
ATOM 1528 O O . LEU A 1 194 ? -23.677 0.875 7.259 1.00 84.38 194 LEU A O 1
ATOM 1532 N N . VAL A 1 195 ? -23.900 1.538 9.390 1.00 82.00 195 VAL A N 1
ATOM 1533 C CA . VAL A 1 195 ? -24.532 0.295 9.863 1.00 82.00 195 VAL A CA 1
ATOM 1534 C C . VAL A 1 195 ? -25.894 0.068 9.200 1.00 82.00 195 VAL A C 1
ATOM 1536 O O . VAL A 1 195 ? -26.212 -1.063 8.833 1.00 82.00 195 VAL A O 1
ATOM 1539 N N . ALA A 1 196 ? -26.687 1.125 9.012 1.00 81.69 196 ALA A N 1
ATOM 1540 C CA . ALA A 1 196 ? -28.013 1.024 8.405 1.00 81.69 196 ALA A CA 1
ATOM 1541 C C . ALA A 1 196 ? -27.962 0.793 6.882 1.00 81.69 196 ALA A C 1
ATOM 1543 O O . ALA A 1 196 ? -28.784 0.061 6.324 1.00 81.69 196 ALA A O 1
ATOM 1544 N N . VAL A 1 197 ? -27.000 1.415 6.195 1.00 84.69 197 VAL A N 1
ATOM 1545 C CA . VAL A 1 197 ? -26.949 1.436 4.727 1.00 84.69 197 VAL A CA 1
ATOM 1546 C C . VAL A 1 197 ? -26.118 0.293 4.151 1.00 84.69 197 VAL A C 1
ATOM 1548 O O . VAL A 1 197 ? -26.520 -0.285 3.135 1.00 84.69 197 VAL A O 1
ATOM 1551 N N . VAL A 1 198 ? -24.979 -0.041 4.770 1.00 81.94 198 VAL A N 1
ATOM 1552 C CA . VAL A 1 198 ? -24.028 -1.019 4.225 1.00 81.94 198 VAL A CA 1
ATOM 1553 C C . VAL A 1 198 ? -24.580 -2.442 4.393 1.00 81.94 198 VAL A C 1
ATOM 1555 O O . VAL A 1 198 ? -24.888 -2.870 5.512 1.00 81.94 198 VAL A O 1
ATOM 1558 N N . PRO A 1 199 ? -24.697 -3.225 3.302 1.00 79.31 199 PRO A N 1
ATOM 1559 C CA . PRO A 1 199 ? -25.224 -4.580 3.371 1.00 79.31 199 PRO A CA 1
ATOM 1560 C C . PRO A 1 199 ? -24.303 -5.463 4.215 1.00 79.31 199 PRO A C 1
ATOM 1562 O O . PRO A 1 199 ? -23.196 -5.813 3.817 1.00 79.31 199 PRO A O 1
ATOM 1565 N N . THR A 1 200 ? -24.782 -5.840 5.398 1.00 78.38 200 THR A N 1
ATOM 1566 C CA . THR A 1 200 ? -24.014 -6.655 6.340 1.00 78.38 200 THR A CA 1
ATOM 1567 C C . THR A 1 200 ? -24.465 -8.124 6.272 1.00 78.38 200 THR A C 1
ATOM 1569 O O . THR A 1 200 ? -25.670 -8.388 6.435 1.00 78.38 200 THR A O 1
ATOM 1572 N N . PRO A 1 201 ? -23.540 -9.092 6.067 1.00 84.50 201 PRO A N 1
ATOM 1573 C CA . PRO A 1 201 ? -23.850 -10.523 6.070 1.00 84.50 201 PRO A CA 1
ATOM 1574 C C . PRO A 1 201 ? -24.553 -10.967 7.358 1.00 84.50 201 PRO A C 1
ATOM 1576 O O . PRO A 1 201 ? -24.203 -10.516 8.452 1.00 84.50 201 PRO A O 1
ATOM 1579 N N . ALA A 1 202 ? -25.512 -11.896 7.250 1.00 80.56 202 ALA A N 1
ATOM 1580 C CA . ALA A 1 202 ? -26.326 -12.352 8.385 1.00 80.56 202 ALA A CA 1
ATOM 1581 C C . ALA A 1 202 ? -25.482 -12.851 9.576 1.00 80.56 202 ALA A C 1
ATOM 1583 O O . ALA A 1 202 ? -25.825 -12.590 10.726 1.00 80.56 202 ALA A O 1
ATOM 1584 N N . ALA A 1 203 ? -24.332 -13.479 9.302 1.00 78.56 203 ALA A N 1
ATOM 1585 C CA . ALA A 1 203 ? -23.420 -14.008 10.316 1.00 78.56 203 ALA A CA 1
ATOM 1586 C C . ALA A 1 203 ? -22.827 -12.944 11.263 1.00 78.56 203 ALA A C 1
ATOM 1588 O O . ALA A 1 203 ? -22.484 -13.265 12.401 1.00 78.56 203 ALA A O 1
ATOM 1589 N N . ILE A 1 204 ? -22.688 -11.690 10.814 1.00 79.19 204 ILE A N 1
ATOM 1590 C CA . ILE A 1 204 ? -22.062 -10.610 11.600 1.00 79.19 204 ILE A CA 1
ATOM 1591 C C . ILE A 1 204 ? -22.992 -9.423 11.870 1.00 79.19 204 ILE A C 1
ATOM 1593 O O . ILE A 1 204 ? -22.644 -8.567 12.681 1.00 79.19 204 ILE A O 1
ATOM 1597 N N . ARG A 1 205 ? -24.189 -9.392 11.269 1.00 76.19 205 ARG A N 1
ATOM 1598 C CA . ARG A 1 205 ? -25.160 -8.293 11.399 1.00 76.19 205 ARG A CA 1
ATOM 1599 C C . ARG A 1 205 ? -25.467 -7.926 12.847 1.00 76.19 205 ARG A C 1
ATOM 1601 O O . ARG A 1 205 ? -25.422 -6.753 13.191 1.00 76.19 205 ARG A O 1
ATOM 1608 N N . HIS A 1 206 ? -25.709 -8.917 13.707 1.00 74.12 206 HIS A N 1
ATOM 1609 C CA . HIS A 1 206 ? -25.955 -8.652 15.125 1.00 74.12 206 HIS A CA 1
ATOM 1610 C C . HIS A 1 206 ? -24.773 -7.919 15.772 1.00 74.12 206 HIS A C 1
ATOM 1612 O O . HIS A 1 206 ? -24.983 -6.948 16.484 1.00 74.12 206 HIS A O 1
ATOM 1618 N N . LYS A 1 207 ? -23.527 -8.344 15.522 1.00 71.31 207 LYS A N 1
ATOM 1619 C CA . LYS A 1 207 ? -22.337 -7.710 16.119 1.00 71.31 207 LYS A CA 1
ATOM 1620 C C . LYS A 1 207 ? -22.162 -6.269 15.643 1.00 71.31 207 LYS A C 1
ATOM 1622 O O . LYS A 1 207 ? -21.833 -5.406 16.448 1.00 71.31 207 LYS A O 1
ATOM 1627 N N . VAL A 1 208 ? -22.398 -6.027 14.355 1.00 71.94 208 VAL A N 1
ATOM 1628 C CA . VAL A 1 208 ? -22.320 -4.694 13.745 1.00 71.94 208 VAL A CA 1
ATOM 1629 C C . VAL A 1 208 ? -23.403 -3.773 14.314 1.00 71.94 208 VAL A C 1
ATOM 1631 O O . VAL A 1 208 ? -23.085 -2.664 14.729 1.00 71.94 208 VAL A O 1
ATOM 1634 N N . ASN A 1 209 ? -24.642 -4.254 14.445 1.00 72.25 209 ASN A N 1
ATOM 1635 C CA . ASN A 1 209 ? -25.732 -3.490 15.057 1.00 72.25 209 ASN A CA 1
ATOM 1636 C C . ASN A 1 209 ? -25.463 -3.191 16.536 1.00 72.25 209 ASN A C 1
ATOM 1638 O O . ASN A 1 209 ? -25.637 -2.055 16.965 1.00 72.25 209 ASN A O 1
ATOM 1642 N N . THR A 1 210 ? -24.990 -4.176 17.309 1.00 69.81 210 THR A N 1
ATOM 1643 C CA . THR A 1 210 ? -24.612 -3.970 18.716 1.00 69.81 210 THR A CA 1
ATOM 1644 C C . THR A 1 210 ? -23.511 -2.921 18.846 1.00 69.81 210 THR A C 1
ATOM 1646 O O . THR A 1 210 ? -23.597 -2.061 19.715 1.00 69.81 210 THR A O 1
ATOM 1649 N N . LEU A 1 211 ? -22.496 -2.957 17.977 1.00 69.50 211 LEU A N 1
ATOM 1650 C CA . LEU A 1 211 ? -21.432 -1.955 17.969 1.00 69.50 211 LEU A CA 1
ATOM 1651 C C . LEU A 1 211 ? -21.962 -0.567 17.582 1.00 69.50 211 LEU A C 1
ATOM 1653 O O . LEU A 1 211 ? -21.579 0.417 18.207 1.00 69.50 211 LEU A O 1
ATOM 1657 N N . GLY A 1 212 ? -22.862 -0.493 16.596 1.00 71.75 212 GLY A N 1
ATOM 1658 C CA . GLY A 1 212 ? -23.517 0.748 16.186 1.00 71.75 212 GLY A CA 1
ATOM 1659 C C . GLY A 1 212 ? -24.281 1.402 17.334 1.00 71.75 212 GLY A C 1
ATOM 1660 O O . GLY A 1 212 ? -23.978 2.536 17.687 1.00 71.75 212 GLY A O 1
ATOM 1661 N N . VAL A 1 213 ? -25.182 0.652 17.977 1.00 71.38 213 VAL A N 1
ATOM 1662 C CA . VAL A 1 213 ? -25.934 1.108 19.162 1.00 71.38 213 VAL A CA 1
ATOM 1663 C C . VAL A 1 213 ? -24.990 1.523 20.292 1.00 71.38 213 VAL A C 1
ATOM 1665 O O . VAL A 1 213 ? -25.213 2.527 20.964 1.00 71.38 213 VAL A O 1
ATOM 1668 N N . ALA A 1 214 ? -23.902 0.776 20.491 1.00 72.38 214 ALA A N 1
ATOM 1669 C CA . ALA A 1 214 ? -22.962 1.074 21.557 1.00 72.38 214 ALA A CA 1
ATOM 1670 C C . ALA A 1 214 ? -22.257 2.427 21.363 1.00 72.38 214 ALA A C 1
ATOM 1672 O O . ALA A 1 214 ? -22.138 3.204 22.309 1.00 72.38 214 ALA A O 1
ATOM 1673 N N . VAL A 1 215 ? -21.814 2.732 20.140 1.00 70.69 215 VAL A N 1
ATOM 1674 C CA . VAL A 1 215 ? -21.134 4.001 19.826 1.00 70.69 215 VAL A CA 1
ATOM 1675 C C . VAL A 1 215 ? -22.100 5.188 19.912 1.00 70.69 215 VAL A C 1
ATOM 1677 O O . VAL A 1 215 ? -21.711 6.272 20.350 1.00 70.69 215 VAL A O 1
ATOM 1680 N N . THR A 1 216 ? -23.370 4.999 19.555 1.00 74.69 216 THR A N 1
ATOM 1681 C CA . THR A 1 216 ? -24.367 6.083 19.534 1.00 74.69 216 THR A CA 1
ATOM 1682 C C . THR A 1 216 ? -24.895 6.448 20.905 1.00 74.69 216 THR A C 1
ATOM 1684 O O . THR A 1 216 ? -25.248 7.606 21.129 1.00 74.69 216 THR A O 1
ATOM 1687 N N . ALA A 1 217 ? -24.818 5.513 21.850 1.00 74.81 217 ALA A N 1
ATOM 1688 C CA . ALA A 1 217 ? -25.174 5.734 23.244 1.00 74.81 217 ALA A CA 1
ATOM 1689 C C . ALA A 1 217 ? -24.356 6.857 23.922 1.00 74.81 217 ALA A C 1
ATOM 1691 O O . ALA A 1 217 ? -24.763 7.348 24.970 1.00 74.81 217 ALA A O 1
ATOM 1692 N N . TYR A 1 218 ? -23.229 7.289 23.338 1.00 77.00 218 TYR A N 1
ATOM 1693 C CA . TYR A 1 218 ? -22.375 8.370 23.857 1.00 77.00 218 TYR A CA 1
ATOM 1694 C C . TYR A 1 218 ? -22.339 9.626 22.971 1.00 77.00 218 TYR A C 1
ATOM 1696 O O . TYR A 1 218 ? -21.497 10.503 23.181 1.00 77.00 218 TYR A O 1
ATOM 1704 N N . SER A 1 219 ? -23.244 9.752 21.996 1.00 72.38 219 SER A N 1
ATOM 1705 C CA . SER A 1 219 ? -23.279 10.873 21.039 1.00 72.38 219 SER A CA 1
ATOM 1706 C C . SER A 1 219 ? -23.365 12.260 21.689 1.00 72.38 219 SER A C 1
ATOM 1708 O O . SER A 1 219 ? -22.744 13.204 21.194 1.00 72.38 219 SER A O 1
ATOM 1710 N N . GLY A 1 220 ? -24.045 12.371 22.835 1.00 72.06 220 GLY A N 1
ATOM 1711 C CA . GLY A 1 220 ? -24.142 13.596 23.638 1.00 72.06 220 GLY A CA 1
ATOM 1712 C C . GLY A 1 220 ? -22.958 13.864 24.582 1.00 72.06 220 GLY A C 1
ATOM 1713 O O . GLY A 1 220 ? -22.902 14.918 25.209 1.00 72.06 220 GLY A O 1
ATOM 1714 N N . HIS A 1 221 ? -21.988 12.949 24.691 1.00 81.56 221 HIS A N 1
ATOM 1715 C CA . HIS A 1 221 ? -20.945 12.972 25.726 1.00 81.56 221 HIS A CA 1
ATOM 1716 C C . HIS A 1 221 ? -19.516 13.023 25.152 1.00 81.56 221 HIS A C 1
ATOM 1718 O O . HIS A 1 221 ? -18.606 12.350 25.639 1.00 81.56 221 HIS A O 1
ATOM 1724 N N . ARG A 1 222 ? -19.280 13.862 24.133 1.00 83.94 222 ARG A N 1
ATOM 1725 C CA . ARG A 1 222 ? -17.987 13.961 23.413 1.00 83.94 222 ARG A CA 1
ATOM 1726 C C . ARG A 1 222 ? -16.774 14.184 24.323 1.00 83.94 222 ARG A C 1
ATOM 1728 O O . ARG A 1 222 ? -15.758 13.519 24.152 1.00 83.94 222 ARG A O 1
ATOM 1735 N N . MET A 1 223 ? -16.888 15.060 25.325 1.00 85.56 223 MET A N 1
ATOM 1736 C CA . MET A 1 223 ? -15.799 15.305 26.285 1.00 85.56 223 MET A CA 1
ATOM 1737 C C . MET A 1 223 ? -15.463 14.061 27.115 1.00 85.56 223 MET A C 1
ATOM 1739 O O . MET A 1 223 ? -14.291 13.804 27.387 1.00 85.56 223 MET A O 1
ATOM 1743 N N . MET A 1 224 ? -16.469 13.251 27.468 1.00 85.88 224 MET A N 1
ATOM 1744 C CA . MET A 1 224 ? -16.246 11.988 28.177 1.00 85.88 224 MET A CA 1
ATOM 1745 C C . MET A 1 224 ? -15.532 10.975 27.283 1.00 85.88 224 MET A C 1
ATOM 1747 O O . MET A 1 224 ? -14.621 10.300 27.752 1.00 85.88 224 MET A O 1
ATOM 1751 N N . LEU A 1 225 ? -15.887 10.902 25.994 1.00 88.38 225 LEU A N 1
ATOM 1752 C CA . LEU A 1 225 ? -15.191 10.047 25.026 1.00 88.38 225 LEU A CA 1
ATOM 1753 C C . LEU A 1 225 ? -13.728 10.472 24.845 1.00 88.38 225 LEU A C 1
ATOM 1755 O O . LEU A 1 225 ? -12.841 9.622 24.893 1.00 88.38 225 LEU A O 1
ATOM 1759 N N . MET A 1 226 ? -13.453 11.774 24.714 1.00 89.56 226 MET A N 1
ATOM 1760 C CA . MET A 1 226 ? -12.082 12.296 24.625 1.00 89.56 226 MET A CA 1
ATOM 1761 C C . MET A 1 226 ? -11.263 11.959 25.875 1.00 89.56 226 MET A C 1
ATOM 1763 O O . MET A 1 226 ? -10.144 11.456 25.770 1.00 89.56 226 MET A O 1
ATOM 1767 N N . PHE A 1 227 ? -11.833 12.171 27.064 1.00 91.62 227 PHE A N 1
ATOM 1768 C CA . PHE A 1 227 ? -11.167 11.826 28.317 1.00 91.62 227 PHE A CA 1
ATOM 1769 C C . PHE A 1 227 ? -10.949 10.312 28.455 1.00 91.62 227 PHE A C 1
ATOM 1771 O O . PHE A 1 227 ? -9.882 9.869 28.877 1.00 91.62 227 PHE A O 1
ATOM 1778 N N . ALA A 1 228 ? -11.909 9.494 28.020 1.00 92.50 228 ALA A N 1
ATOM 1779 C CA . ALA A 1 228 ? -11.773 8.042 27.997 1.00 92.50 228 ALA A CA 1
ATOM 1780 C C . ALA A 1 228 ? -10.666 7.563 27.036 1.00 92.50 228 ALA A C 1
ATOM 1782 O O . ALA A 1 228 ? -9.990 6.579 27.349 1.00 92.50 228 ALA A O 1
ATOM 1783 N N . VAL A 1 229 ? -10.430 8.257 25.913 1.00 92.31 229 VAL A N 1
ATOM 1784 C CA . VAL A 1 229 ? -9.275 8.011 25.023 1.00 92.31 229 VAL A CA 1
ATOM 1785 C C . VAL A 1 229 ? -7.958 8.336 25.725 1.00 92.31 229 VAL A C 1
ATOM 1787 O O . VAL A 1 229 ? -7.049 7.508 25.679 1.00 92.31 229 VAL A O 1
ATOM 1790 N N . LEU A 1 230 ? -7.863 9.463 26.440 1.00 94.88 230 LEU A N 1
ATOM 1791 C CA . LEU A 1 230 ? -6.671 9.808 27.232 1.00 94.88 230 LEU A CA 1
ATOM 1792 C C . LEU A 1 230 ? -6.382 8.766 28.321 1.00 94.88 230 LEU A C 1
ATOM 1794 O O . LEU A 1 230 ? -5.250 8.309 28.462 1.00 94.88 230 LEU A O 1
ATOM 1798 N N . LEU A 1 231 ? -7.409 8.321 29.047 1.00 96.56 231 LEU A N 1
ATOM 1799 C CA . LEU A 1 231 ? -7.264 7.240 30.024 1.00 96.56 231 LEU A CA 1
ATOM 1800 C C . LEU A 1 231 ? -6.872 5.914 29.355 1.00 96.56 231 LEU A C 1
ATOM 1802 O O . LEU A 1 231 ? -6.076 5.158 29.906 1.00 96.56 231 LEU A O 1
ATOM 1806 N N . GLY A 1 232 ? -7.384 5.642 28.150 1.00 95.06 232 GLY A N 1
ATOM 1807 C CA . GLY A 1 232 ? -6.963 4.508 27.327 1.00 95.06 232 GLY A CA 1
ATOM 1808 C C . GLY A 1 232 ? -5.482 4.570 26.944 1.00 95.06 232 GLY A C 1
ATOM 1809 O O . GLY A 1 232 ? -4.804 3.546 26.992 1.00 95.06 232 GLY A O 1
ATOM 1810 N N . LEU A 1 233 ? -4.963 5.760 26.628 1.00 95.69 233 LEU A N 1
ATOM 1811 C CA . LEU A 1 233 ? -3.536 5.976 26.389 1.00 95.69 233 LEU A CA 1
ATOM 1812 C C . LEU A 1 233 ? -2.728 5.714 27.665 1.00 95.69 233 LEU A C 1
ATOM 1814 O O . LEU A 1 233 ? -1.714 5.026 27.603 1.00 95.69 233 LEU A O 1
ATOM 1818 N N . GLY A 1 234 ? -3.218 6.169 28.824 1.00 96.38 234 GLY A N 1
ATOM 1819 C CA . GLY A 1 234 ? -2.619 5.883 30.132 1.00 96.38 234 GLY A CA 1
ATOM 1820 C C . GLY A 1 234 ? -2.526 4.385 30.448 1.00 96.38 234 GLY A C 1
ATOM 1821 O O . GLY A 1 234 ? -1.506 3.930 30.965 1.00 96.38 234 GLY A O 1
ATOM 1822 N N . VAL A 1 235 ? -3.540 3.591 30.074 1.00 95.75 235 VAL A N 1
ATOM 1823 C CA . VAL A 1 235 ? -3.505 2.120 30.207 1.00 95.75 235 VAL A CA 1
ATOM 1824 C C . VAL A 1 235 ? -2.338 1.525 29.416 1.00 95.75 235 VAL A C 1
ATOM 1826 O O . VAL A 1 235 ? -1.579 0.723 29.962 1.00 95.75 235 VAL A O 1
ATOM 1829 N N . HIS A 1 236 ? -2.191 1.902 28.143 1.00 96.62 236 HIS A N 1
ATOM 1830 C CA . HIS A 1 236 ? -1.146 1.352 27.271 1.00 96.62 236 HIS A CA 1
ATOM 1831 C C . HIS A 1 236 ? 0.243 1.868 27.640 1.00 96.62 236 HIS A C 1
ATOM 1833 O O . HIS A 1 236 ? 1.172 1.073 27.738 1.00 96.62 236 HIS A O 1
ATOM 1839 N N . LEU A 1 237 ? 0.372 3.160 27.951 1.00 96.12 237 LEU A N 1
ATOM 1840 C CA . LEU A 1 237 ? 1.625 3.757 28.411 1.00 96.12 237 LEU A CA 1
ATOM 1841 C C . LEU A 1 237 ? 2.112 3.107 29.712 1.00 96.12 237 LEU A C 1
ATOM 1843 O O . LEU A 1 237 ? 3.298 2.818 29.841 1.00 96.12 237 LEU A O 1
ATOM 1847 N N . GLY A 1 238 ? 1.207 2.795 30.646 1.00 96.44 238 GLY A N 1
ATOM 1848 C CA . GLY A 1 238 ? 1.551 2.050 31.859 1.00 96.44 238 GLY A CA 1
ATOM 1849 C C . GLY A 1 238 ? 2.108 0.651 31.570 1.00 96.44 238 GLY A C 1
ATOM 1850 O O . GLY A 1 238 ? 3.006 0.193 32.272 1.00 96.44 238 GLY A O 1
ATOM 1851 N N . ILE A 1 239 ? 1.632 -0.023 30.514 1.00 95.31 239 ILE A N 1
ATOM 1852 C CA . ILE A 1 239 ? 2.188 -1.312 30.066 1.00 95.31 239 ILE A CA 1
ATOM 1853 C C . ILE A 1 239 ? 3.576 -1.118 29.441 1.00 95.31 239 ILE A C 1
ATOM 1855 O O . ILE A 1 239 ? 4.488 -1.884 29.744 1.00 95.31 239 ILE A O 1
ATOM 1859 N N . CYS A 1 240 ? 3.758 -0.093 28.609 1.00 96.62 240 CYS A N 1
ATOM 1860 C CA . CYS A 1 240 ? 5.052 0.226 28.004 1.00 96.62 240 CYS A CA 1
ATOM 1861 C C . CYS A 1 240 ? 6.114 0.548 29.065 1.00 96.62 240 CYS A C 1
ATOM 1863 O O . CYS A 1 240 ? 7.204 -0.020 29.043 1.00 96.62 240 CYS A O 1
ATOM 1865 N N . LEU A 1 241 ? 5.781 1.405 30.036 1.00 96.88 241 LEU A N 1
ATOM 1866 C CA . LEU A 1 241 ? 6.673 1.769 31.142 1.00 96.88 241 LEU A CA 1
ATOM 1867 C C . LEU A 1 241 ? 6.974 0.581 32.064 1.00 96.88 241 LEU A C 1
ATOM 1869 O O . LEU A 1 241 ? 8.082 0.478 32.583 1.00 96.88 241 LEU A O 1
ATOM 1873 N N . MET A 1 242 ? 6.021 -0.339 32.236 1.00 96.62 242 MET A N 1
ATOM 1874 C CA . MET A 1 242 ? 6.257 -1.591 32.954 1.00 96.62 242 MET A CA 1
ATOM 1875 C C . MET A 1 242 ? 7.315 -2.443 32.244 1.00 96.62 242 MET A C 1
ATOM 1877 O O . MET A 1 242 ? 8.253 -2.887 32.897 1.00 96.62 242 MET A O 1
ATOM 1881 N N . TYR A 1 243 ? 7.211 -2.650 30.925 1.00 96.56 243 TYR A N 1
ATOM 1882 C CA . TYR A 1 243 ? 8.239 -3.393 30.181 1.00 96.56 243 TYR A CA 1
ATOM 1883 C C . TYR A 1 243 ? 9.590 -2.688 30.179 1.00 96.56 243 TYR A C 1
ATOM 1885 O O . TYR A 1 243 ? 10.609 -3.365 30.260 1.00 96.56 243 TYR A O 1
ATOM 1893 N N . PHE A 1 244 ? 9.608 -1.354 30.132 1.00 96.44 244 PHE A N 1
ATOM 1894 C CA . PHE A 1 244 ? 10.840 -0.595 30.319 1.00 96.44 244 PHE A CA 1
ATOM 1895 C C . PHE A 1 244 ? 11.472 -0.899 31.684 1.00 96.44 244 PHE A C 1
ATOM 1897 O O . PHE A 1 244 ? 12.635 -1.278 31.736 1.00 96.44 244 PHE A O 1
ATOM 1904 N N . GLY A 1 245 ? 10.703 -0.839 32.777 1.00 96.25 245 GLY A N 1
ATOM 1905 C CA . GLY A 1 245 ? 11.208 -1.205 34.103 1.00 96.25 245 GLY A CA 1
ATOM 1906 C C . GLY A 1 245 ? 11.698 -2.656 34.179 1.00 96.25 245 GLY A C 1
ATOM 1907 O O . GLY A 1 245 ? 12.756 -2.915 34.734 1.00 96.25 245 GLY A O 1
ATOM 1908 N N . VAL A 1 246 ? 10.993 -3.605 33.559 1.00 96.00 246 VAL A N 1
ATOM 1909 C CA . VAL A 1 246 ? 11.433 -5.011 33.498 1.00 96.00 246 VAL A CA 1
ATOM 1910 C C . VAL A 1 246 ? 12.748 -5.166 32.727 1.00 96.00 246 VAL A C 1
ATOM 1912 O O . VAL A 1 246 ? 13.634 -5.882 33.186 1.00 96.00 246 VAL A O 1
ATOM 1915 N N . ALA A 1 247 ? 12.902 -4.487 31.589 1.00 95.81 247 ALA A N 1
ATOM 1916 C CA . ALA A 1 247 ? 14.141 -4.510 30.816 1.00 95.81 247 ALA A CA 1
ATOM 1917 C C . ALA A 1 247 ? 15.308 -3.907 31.614 1.00 95.81 247 ALA A C 1
ATOM 1919 O O . ALA A 1 247 ? 16.369 -4.516 31.707 1.00 95.81 247 ALA A O 1
ATOM 1920 N N . MET A 1 248 ? 15.084 -2.773 32.287 1.00 95.19 248 MET A N 1
ATOM 1921 C CA . MET A 1 248 ? 16.085 -2.142 33.153 1.00 95.19 248 MET A CA 1
ATOM 1922 C C . MET A 1 248 ? 16.495 -3.036 34.330 1.00 95.19 248 MET A C 1
ATOM 1924 O O . MET A 1 248 ? 17.677 -3.083 34.662 1.00 95.19 248 MET A O 1
ATOM 1928 N N . ALA A 1 249 ? 15.546 -3.775 34.919 1.00 93.94 249 ALA A N 1
ATOM 1929 C CA . ALA A 1 249 ? 15.820 -4.732 35.990 1.00 93.94 249 ALA A CA 1
ATOM 1930 C C . ALA A 1 249 ? 16.732 -5.877 35.526 1.00 93.94 249 ALA A C 1
ATOM 1932 O O . ALA A 1 249 ? 17.590 -6.314 36.283 1.00 93.94 249 ALA A O 1
ATOM 1933 N N . ILE A 1 250 ? 16.534 -6.360 34.295 1.00 92.38 250 ILE A N 1
ATOM 1934 C CA . ILE A 1 250 ? 17.233 -7.534 33.756 1.00 92.38 250 ILE A CA 1
ATOM 1935 C C . ILE A 1 250 ? 18.584 -7.162 33.137 1.00 92.38 250 ILE A C 1
ATOM 1937 O O . ILE A 1 250 ? 19.539 -7.921 33.243 1.00 92.38 250 ILE A O 1
ATOM 1941 N N . SER A 1 251 ? 18.679 -5.995 32.504 1.00 87.31 251 SER A N 1
ATOM 1942 C CA . SER A 1 251 ? 19.869 -5.558 31.763 1.00 87.31 251 SER A CA 1
ATOM 1943 C C . SER A 1 251 ? 20.767 -4.598 32.538 1.00 87.31 251 SER A C 1
ATOM 1945 O O . SER A 1 251 ? 21.567 -3.899 31.927 1.00 87.31 251 SER A O 1
ATOM 1947 N N . GLY A 1 252 ? 20.600 -4.475 33.858 1.00 79.00 252 GLY A N 1
ATOM 1948 C CA . GLY A 1 252 ? 21.449 -3.607 34.685 1.00 79.00 252 GLY A CA 1
ATOM 1949 C C . GLY A 1 252 ? 21.391 -2.116 34.321 1.00 79.00 252 GLY A C 1
ATOM 1950 O O . GLY A 1 252 ? 22.275 -1.355 34.698 1.00 79.00 252 GLY A O 1
ATOM 1951 N N . GLY A 1 253 ? 20.353 -1.685 33.600 1.00 76.25 253 GLY A N 1
ATOM 1952 C CA . GLY A 1 253 ? 20.169 -0.301 33.162 1.00 76.25 253 GLY A CA 1
ATOM 1953 C C . GLY A 1 253 ? 20.689 0.055 31.764 1.00 76.25 253 GLY A C 1
ATOM 1954 O O . GLY A 1 253 ? 20.614 1.218 31.378 1.00 76.25 253 GLY A O 1
ATOM 1955 N N . GLU A 1 254 ? 21.163 -0.914 30.980 1.00 81.44 254 GLU A N 1
ATOM 1956 C CA . GLU A 1 254 ? 21.737 -0.663 29.644 1.00 81.44 254 GLU A CA 1
ATOM 1957 C C . GLU A 1 254 ? 20.698 -0.610 28.503 1.00 81.44 254 GLU A C 1
ATOM 1959 O O . GLU A 1 254 ? 21.033 -0.387 27.340 1.00 81.44 254 GLU A O 1
ATOM 1964 N N . SER A 1 255 ? 19.411 -0.805 28.805 1.00 87.81 255 SER A N 1
ATOM 1965 C CA . SER A 1 255 ? 18.344 -0.813 27.796 1.00 87.81 255 SER A CA 1
ATOM 1966 C C . SER A 1 255 ? 17.906 0.597 27.383 1.00 87.81 255 SER A C 1
ATOM 1968 O O . SER A 1 255 ? 17.628 1.455 28.221 1.00 87.81 255 SER A O 1
ATOM 1970 N N . SER A 1 256 ? 17.745 0.833 26.079 1.00 91.62 256 SER A N 1
ATOM 1971 C CA . SER A 1 256 ? 17.263 2.121 25.564 1.00 91.62 256 SER A CA 1
ATOM 1972 C C . SER A 1 256 ? 15.774 2.335 25.843 1.00 91.62 256 SER A C 1
ATOM 1974 O O . SER A 1 256 ? 14.920 1.573 25.388 1.00 91.62 256 SER A O 1
ATOM 1976 N N . PHE A 1 257 ? 15.435 3.452 26.491 1.00 93.00 257 PHE A N 1
ATOM 1977 C CA . PHE A 1 257 ? 14.043 3.875 26.673 1.00 93.00 257 PHE A CA 1
ATOM 1978 C C . PHE A 1 257 ? 13.280 3.978 25.341 1.00 93.00 257 PHE A C 1
ATOM 1980 O O . PHE A 1 257 ? 12.132 3.544 25.250 1.00 93.00 257 PHE A O 1
ATOM 1987 N N . LEU A 1 258 ? 13.919 4.513 24.294 1.00 92.12 258 LEU A N 1
ATOM 1988 C CA . LEU A 1 258 ? 13.279 4.734 22.993 1.00 92.12 258 LEU A CA 1
ATOM 1989 C C . LEU A 1 258 ? 12.941 3.419 22.282 1.00 92.12 258 LEU A C 1
ATOM 1991 O O . LEU A 1 258 ? 11.851 3.300 21.722 1.00 92.12 258 LEU A O 1
ATOM 1995 N N . ASP A 1 259 ? 13.825 2.420 22.362 1.00 92.25 259 ASP A N 1
ATOM 1996 C CA . ASP A 1 259 ? 13.595 1.115 21.728 1.00 92.25 259 ASP A CA 1
ATOM 1997 C C . ASP A 1 259 ? 12.427 0.386 22.396 1.00 92.25 259 ASP A C 1
ATOM 1999 O O . ASP A 1 259 ? 11.580 -0.199 21.722 1.00 92.25 259 ASP A O 1
ATOM 2003 N N . LEU A 1 260 ? 12.325 0.481 23.725 1.00 93.94 260 LEU A N 1
ATOM 2004 C CA . LEU A 1 260 ? 11.234 -0.126 24.484 1.00 93.94 260 LEU A CA 1
ATOM 2005 C C . LEU A 1 260 ? 9.909 0.613 24.260 1.00 93.94 260 LEU A C 1
ATOM 2007 O O . LEU A 1 260 ? 8.875 -0.037 24.088 1.00 93.94 260 LEU A O 1
ATOM 2011 N N . MET A 1 261 ? 9.906 1.950 24.211 1.00 94.38 261 MET A N 1
ATOM 2012 C CA . MET A 1 261 ? 8.697 2.720 23.882 1.00 94.38 261 MET A CA 1
ATOM 2013 C C . MET A 1 261 ? 8.183 2.427 22.474 1.00 94.38 261 MET A C 1
ATOM 2015 O O . MET A 1 261 ? 6.978 2.468 22.254 1.00 94.38 261 MET A O 1
ATOM 2019 N N . PHE A 1 262 ? 9.071 2.085 21.546 1.00 92.94 262 PHE A N 1
ATOM 2020 C CA . PHE A 1 262 ? 8.715 1.649 20.203 1.00 92.94 262 PHE A CA 1
ATOM 2021 C C . PHE A 1 262 ? 8.212 0.197 20.140 1.00 92.94 262 PHE A C 1
ATOM 2023 O O . PHE A 1 262 ? 7.167 -0.081 19.549 1.00 92.94 262 PHE A O 1
ATOM 2030 N N . ALA A 1 263 ? 8.949 -0.743 20.733 1.00 94.00 263 ALA A N 1
ATOM 2031 C CA . ALA A 1 263 ? 8.663 -2.166 20.588 1.00 94.00 263 ALA A CA 1
ATOM 2032 C C . ALA A 1 263 ? 7.427 -2.587 21.393 1.00 94.00 263 ALA A C 1
ATOM 2034 O O . ALA A 1 263 ? 6.615 -3.396 20.940 1.00 94.00 263 ALA A O 1
ATOM 2035 N N . THR A 1 264 ? 7.242 -2.031 22.590 1.00 95.38 264 THR A N 1
ATOM 2036 C CA . THR A 1 264 ? 6.220 -2.517 23.526 1.00 95.38 264 THR A CA 1
ATOM 2037 C C . THR A 1 264 ? 4.772 -2.269 23.074 1.00 95.38 264 THR A C 1
ATOM 2039 O O . THR A 1 264 ? 3.963 -3.177 23.266 1.00 95.38 264 THR A O 1
ATOM 2042 N N . PRO A 1 265 ? 4.392 -1.158 22.402 1.00 96.06 265 PRO A N 1
ATOM 2043 C CA . PRO A 1 265 ? 3.076 -1.044 21.768 1.00 96.06 265 PRO A CA 1
ATOM 2044 C C . PRO A 1 265 ? 2.814 -2.138 20.725 1.00 96.06 265 PRO A C 1
ATOM 2046 O O . PRO A 1 265 ? 1.713 -2.687 20.676 1.00 96.06 265 PRO A O 1
ATOM 2049 N N . LEU A 1 266 ? 3.822 -2.512 19.930 1.00 94.62 266 LEU A N 1
ATOM 2050 C CA . LEU A 1 266 ? 3.710 -3.602 18.953 1.00 94.62 266 LEU A CA 1
ATOM 2051 C C . LEU A 1 266 ? 3.576 -4.967 19.643 1.00 94.62 266 LEU A C 1
ATOM 2053 O O . LEU A 1 266 ? 2.788 -5.805 19.204 1.00 94.62 266 LEU A O 1
ATOM 2057 N N . VAL A 1 267 ? 4.260 -5.166 20.773 1.00 94.88 267 VAL A N 1
ATOM 2058 C CA . VAL A 1 267 ? 4.065 -6.336 21.644 1.00 94.88 267 VAL A CA 1
ATOM 2059 C C . VAL A 1 267 ? 2.629 -6.385 22.180 1.00 94.88 267 VAL A C 1
ATOM 2061 O O . VAL A 1 267 ? 2.006 -7.447 22.153 1.00 94.88 267 VAL A O 1
ATOM 2064 N N . ILE A 1 268 ? 2.048 -5.252 22.602 1.00 94.00 268 ILE A N 1
ATOM 2065 C CA . ILE A 1 268 ? 0.633 -5.190 23.014 1.00 94.00 268 ILE A CA 1
ATOM 2066 C C . ILE A 1 268 ? -0.269 -5.620 21.851 1.00 94.00 268 ILE A C 1
ATOM 2068 O O . ILE A 1 268 ? -1.126 -6.484 22.045 1.00 94.00 268 ILE A O 1
ATOM 2072 N N . VAL A 1 269 ? -0.049 -5.096 20.638 1.00 92.62 269 VAL A N 1
ATOM 2073 C CA . VAL A 1 269 ? -0.798 -5.516 19.440 1.00 92.62 269 VAL A CA 1
ATOM 2074 C C . VAL A 1 269 ? -0.693 -7.030 19.241 1.00 92.62 269 VAL A C 1
ATOM 2076 O O . VAL A 1 269 ? -1.728 -7.691 19.143 1.00 92.62 269 VAL A O 1
ATOM 2079 N N . ALA A 1 270 ? 0.520 -7.592 19.269 1.00 91.75 270 ALA A N 1
ATOM 2080 C CA . ALA A 1 270 ? 0.755 -9.027 19.113 1.00 91.75 270 ALA A CA 1
ATOM 2081 C C . ALA A 1 270 ? -0.021 -9.858 20.149 1.00 91.75 270 ALA A C 1
ATOM 2083 O O . ALA A 1 270 ? -0.660 -10.849 19.794 1.00 91.75 270 ALA A O 1
ATOM 2084 N N . THR A 1 271 ? -0.050 -9.435 21.416 1.00 89.19 271 THR A N 1
ATOM 2085 C CA . THR A 1 271 ? -0.804 -10.147 22.465 1.00 89.19 271 THR A CA 1
ATOM 2086 C C . THR A 1 271 ? -2.320 -10.076 22.297 1.00 89.19 271 THR A C 1
ATOM 2088 O O . THR A 1 271 ? -3.016 -11.011 22.685 1.00 89.19 271 THR A O 1
ATOM 2091 N N . VAL A 1 272 ? -2.846 -8.988 21.726 1.00 86.06 272 VAL A N 1
ATOM 2092 C CA . VAL A 1 272 ? -4.293 -8.797 21.544 1.00 86.06 272 VAL A CA 1
ATOM 2093 C C . VAL A 1 272 ? -4.817 -9.587 20.345 1.00 86.06 272 VAL A C 1
ATOM 2095 O O . VAL A 1 272 ? -5.915 -10.138 20.420 1.00 86.06 272 VAL A O 1
ATOM 2098 N N . ILE A 1 273 ? -4.053 -9.651 19.250 1.00 84.75 273 ILE A N 1
ATOM 2099 C CA . ILE A 1 273 ? -4.483 -10.329 18.016 1.00 84.75 273 ILE A CA 1
ATOM 2100 C C . ILE A 1 273 ? -4.267 -11.845 18.063 1.00 84.75 273 ILE A C 1
ATOM 2102 O O . ILE A 1 273 ? -4.955 -12.587 17.363 1.00 84.75 273 ILE A O 1
ATOM 2106 N N . THR A 1 274 ? -3.321 -12.313 18.880 1.00 83.75 274 THR A N 1
ATOM 2107 C CA . THR A 1 274 ? -2.946 -13.727 18.917 1.00 83.75 274 THR A CA 1
ATOM 2108 C C . THR A 1 274 ? -3.838 -14.499 19.898 1.00 83.75 274 THR A C 1
ATOM 2110 O O . THR A 1 274 ? -3.990 -14.080 21.045 1.00 83.75 274 THR A O 1
ATOM 2113 N N . PRO A 1 275 ? -4.426 -15.648 19.513 1.00 80.56 275 PRO A N 1
ATOM 2114 C CA . PRO A 1 275 ? -5.378 -16.381 20.351 1.00 80.56 275 PRO A CA 1
ATOM 2115 C C . PRO A 1 275 ? -4.704 -17.228 21.453 1.00 80.56 275 PRO A C 1
ATOM 2117 O O . PRO A 1 275 ? -5.043 -18.398 21.631 1.00 80.56 275 PRO A O 1
ATOM 2120 N N . THR A 1 276 ? -3.765 -16.665 22.216 1.00 85.19 276 THR A N 1
ATOM 2121 C CA . THR A 1 276 ? -3.018 -17.366 23.277 1.00 85.19 276 THR A CA 1
ATOM 2122 C C . THR A 1 276 ? -3.588 -17.099 24.673 1.00 85.19 276 THR A C 1
ATOM 2124 O O . THR A 1 276 ? -4.354 -16.157 24.899 1.00 85.19 276 THR A O 1
ATOM 2127 N N . LEU A 1 277 ? -3.243 -17.965 25.632 1.00 82.69 277 LEU A N 1
ATOM 2128 C CA . LEU A 1 277 ? -3.595 -17.792 27.045 1.00 82.69 277 LEU A CA 1
ATOM 2129 C C . LEU A 1 277 ? -2.777 -16.627 27.617 1.00 82.69 277 LEU A C 1
ATOM 2131 O O . LEU A 1 277 ? -1.554 -16.714 27.671 1.00 82.69 277 LEU A O 1
ATOM 2135 N N . SER A 1 278 ? -3.432 -15.522 27.987 1.00 79.62 278 SER A N 1
ATOM 2136 C CA . SER A 1 278 ? -2.772 -14.304 28.498 1.00 79.62 278 SER A CA 1
ATOM 2137 C C . SER A 1 278 ? -1.605 -13.768 27.633 1.00 79.62 278 SER A C 1
ATOM 2139 O O . SER A 1 278 ? -0.639 -13.184 28.133 1.00 79.62 278 SER A O 1
ATOM 2141 N N . GLY A 1 279 ? -1.645 -13.992 26.314 1.00 86.25 279 GLY A N 1
ATOM 2142 C CA . GLY A 1 279 ? -0.579 -13.545 25.410 1.00 86.25 279 GLY A CA 1
ATOM 2143 C C . GLY A 1 279 ? 0.694 -14.407 25.417 1.00 86.25 279 GLY A C 1
ATOM 2144 O O . GLY A 1 279 ? 1.661 -14.021 24.762 1.00 86.25 279 GLY A O 1
ATOM 2145 N N . LEU A 1 280 ? 0.714 -15.551 26.118 1.00 89.38 280 LEU A N 1
ATOM 2146 C CA . LEU A 1 280 ? 1.882 -16.442 26.210 1.00 89.38 280 LEU A CA 1
ATOM 2147 C C . LEU A 1 280 ? 2.381 -16.894 24.831 1.00 89.38 280 LEU A C 1
ATOM 2149 O O . LEU A 1 280 ? 1.587 -17.243 23.955 1.00 89.38 280 LEU A O 1
ATOM 2153 N N . GLY A 1 281 ? 3.698 -16.877 24.646 1.00 91.00 281 GLY A N 1
ATOM 2154 C CA . GLY A 1 281 ? 4.396 -17.158 23.392 1.00 91.00 281 GLY A CA 1
ATOM 2155 C C . GLY A 1 281 ? 4.370 -15.975 22.419 1.00 91.00 281 GLY A C 1
ATOM 2156 O O . GLY A 1 281 ? 5.371 -15.685 21.770 1.00 91.00 281 GLY A O 1
ATOM 2157 N N . ALA A 1 282 ? 3.244 -15.258 22.328 1.00 91.94 282 ALA A N 1
ATOM 2158 C CA . ALA A 1 282 ? 3.079 -14.133 21.408 1.00 91.94 282 ALA A CA 1
ATOM 2159 C C . ALA A 1 282 ? 3.885 -12.909 21.852 1.00 91.94 282 ALA A C 1
ATOM 2161 O O . ALA A 1 282 ? 4.529 -12.259 21.034 1.00 91.94 282 ALA A O 1
ATOM 2162 N N . ARG A 1 283 ? 3.861 -12.602 23.152 1.00 93.38 283 ARG A N 1
ATOM 2163 C CA . ARG A 1 283 ? 4.633 -11.503 23.737 1.00 93.38 283 ARG A CA 1
ATOM 2164 C C . ARG A 1 283 ? 6.127 -11.758 23.666 1.00 93.38 283 ARG A C 1
ATOM 2166 O O . ARG A 1 283 ? 6.866 -10.875 23.250 1.00 93.38 283 ARG A O 1
ATOM 2173 N N . GLU A 1 284 ? 6.542 -12.937 24.115 1.00 95.12 284 GLU A N 1
ATOM 2174 C CA . GLU A 1 284 ? 7.940 -13.349 24.152 1.00 95.12 284 GLU A CA 1
ATOM 2175 C C . GLU A 1 284 ? 8.492 -13.353 22.725 1.00 95.12 284 GLU A C 1
ATOM 2177 O O . GLU A 1 284 ? 9.490 -12.696 22.454 1.00 95.12 284 GLU A O 1
ATOM 2182 N N . GLY A 1 285 ? 7.760 -13.954 21.781 1.00 94.00 285 GLY A N 1
ATOM 2183 C CA . GLY A 1 285 ? 8.145 -13.950 20.376 1.00 94.00 285 GLY A CA 1
ATOM 2184 C C . GLY A 1 285 ? 8.180 -12.557 19.755 1.00 94.00 285 GLY A C 1
ATOM 2185 O O . GLY A 1 285 ? 9.138 -12.239 19.059 1.00 94.00 285 GLY A O 1
ATOM 2186 N N . ALA A 1 286 ? 7.191 -11.698 20.023 1.00 94.50 286 ALA A N 1
ATOM 2187 C CA . ALA A 1 286 ? 7.208 -10.325 19.522 1.00 94.50 286 ALA A CA 1
ATOM 2188 C C . ALA A 1 286 ? 8.400 -9.535 20.080 1.00 94.50 286 ALA A C 1
ATOM 2190 O O . ALA A 1 286 ? 9.088 -8.867 19.317 1.00 94.50 286 ALA A O 1
ATOM 2191 N N . MET A 1 287 ? 8.687 -9.645 21.380 1.00 94.62 287 MET A N 1
ATOM 2192 C CA . MET A 1 287 ? 9.820 -8.952 21.995 1.00 94.62 287 MET A CA 1
ATOM 2193 C C . MET A 1 287 ? 11.157 -9.448 21.425 1.00 94.62 287 MET A C 1
ATOM 2195 O O . MET A 1 287 ? 11.993 -8.637 21.034 1.00 94.62 287 MET A O 1
ATOM 2199 N N . THR A 1 288 ? 11.333 -10.768 21.301 1.00 94.00 288 THR A N 1
ATOM 2200 C CA . THR A 1 288 ? 12.534 -11.380 20.713 1.00 94.00 288 THR A CA 1
ATOM 2201 C C . THR A 1 288 ? 12.720 -10.998 19.248 1.00 94.00 288 THR A C 1
ATOM 2203 O O . THR A 1 288 ? 13.830 -10.670 18.849 1.00 94.00 288 THR A O 1
ATOM 2206 N N . VAL A 1 289 ? 11.656 -10.983 18.441 1.00 91.19 289 VAL A N 1
ATOM 2207 C CA . VAL A 1 289 ? 11.747 -10.594 17.022 1.00 91.19 289 VAL A CA 1
ATOM 2208 C C . VAL A 1 289 ? 12.070 -9.107 16.862 1.00 91.19 289 VAL A C 1
ATOM 2210 O O . VAL A 1 289 ? 12.822 -8.750 15.963 1.00 91.19 289 VAL A O 1
ATOM 2213 N N . LEU A 1 290 ? 11.513 -8.244 17.715 1.00 91.50 290 LEU A N 1
ATOM 2214 C CA . LEU A 1 290 ? 11.690 -6.794 17.605 1.00 91.50 290 LEU A CA 1
ATOM 2215 C C . LEU A 1 290 ? 13.051 -6.307 18.107 1.00 91.50 290 LEU A C 1
ATOM 2217 O O . LEU A 1 290 ? 13.574 -5.338 17.568 1.00 91.50 290 LEU A O 1
ATOM 2221 N N . LEU A 1 291 ? 13.591 -6.932 19.156 1.00 92.06 291 LEU A N 1
ATOM 2222 C CA . LEU A 1 291 ? 14.761 -6.420 19.883 1.00 92.06 291 LEU A CA 1
ATOM 2223 C C . LEU A 1 291 ? 15.941 -7.401 19.922 1.00 92.06 291 LEU A C 1
ATOM 2225 O O . LEU A 1 291 ? 17.029 -7.021 20.353 1.00 92.06 291 LEU A O 1
ATOM 2229 N N . GLY A 1 292 ? 15.762 -8.640 19.454 1.00 89.94 292 GLY A N 1
ATOM 2230 C CA . GLY A 1 292 ? 16.773 -9.695 19.544 1.00 89.94 292 GLY A CA 1
ATOM 2231 C C . GLY A 1 292 ? 18.066 -9.395 18.789 1.00 89.94 292 GLY A C 1
ATOM 2232 O O . GLY A 1 292 ? 19.139 -9.730 19.276 1.00 89.94 292 GLY A O 1
ATOM 2233 N N . SER A 1 293 ? 17.986 -8.701 17.649 1.00 87.25 293 SER A N 1
ATOM 2234 C CA . SER A 1 293 ? 19.170 -8.287 16.881 1.00 87.25 293 SER A CA 1
ATOM 2235 C C . SER A 1 293 ? 20.022 -7.238 17.600 1.00 87.25 293 SER A C 1
ATOM 2237 O O . SER A 1 293 ? 21.208 -7.120 17.316 1.00 87.25 293 SER A O 1
ATOM 2239 N N . THR A 1 294 ? 19.427 -6.467 18.517 1.00 88.06 294 THR A N 1
ATOM 2240 C CA . THR A 1 294 ? 20.105 -5.373 19.230 1.00 88.06 294 THR A CA 1
ATOM 2241 C C . THR A 1 294 ? 20.601 -5.805 20.608 1.00 88.06 294 THR A C 1
ATOM 2243 O O . THR A 1 294 ? 21.683 -5.400 21.017 1.00 88.06 294 THR A O 1
ATOM 2246 N N . TYR A 1 295 ? 19.828 -6.628 21.320 1.00 89.25 295 TYR A N 1
ATOM 2247 C CA . TYR A 1 295 ? 20.079 -6.965 22.728 1.00 89.25 295 TYR A CA 1
ATOM 2248 C C . TYR A 1 295 ? 20.364 -8.459 22.969 1.00 89.25 295 TYR A C 1
ATOM 2250 O O . TYR A 1 295 ? 20.397 -8.901 24.118 1.00 89.25 295 TYR A O 1
ATOM 2258 N N . GLY A 1 296 ? 20.536 -9.254 21.906 1.00 90.31 296 GLY A N 1
ATOM 2259 C CA . GLY A 1 296 ? 20.522 -10.718 21.980 1.00 90.31 296 GLY A CA 1
ATOM 2260 C C . GLY A 1 296 ? 19.104 -11.250 22.199 1.00 90.31 296 GLY A C 1
ATOM 2261 O O . GLY A 1 296 ? 18.202 -10.511 22.576 1.00 90.31 296 GLY A O 1
ATOM 2262 N N . THR A 1 297 ? 18.847 -12.532 21.947 1.00 92.50 297 THR A N 1
ATOM 2263 C CA . THR A 1 297 ? 17.470 -13.072 21.965 1.00 92.50 297 THR A CA 1
ATOM 2264 C C . THR A 1 297 ? 16.956 -13.415 23.369 1.00 92.50 297 THR A C 1
ATOM 2266 O O . THR A 1 297 ? 15.766 -13.232 23.649 1.00 92.50 297 THR A O 1
ATOM 2269 N N . SER A 1 298 ? 17.844 -13.863 24.266 1.00 92.75 298 SER A N 1
ATOM 2270 C CA . SER A 1 298 ? 17.507 -14.304 25.630 1.00 92.75 298 SER A CA 1
ATOM 2271 C C . SER A 1 298 ? 16.995 -13.180 26.540 1.00 92.75 298 SER A C 1
ATOM 2273 O O . SER A 1 298 ? 16.035 -13.386 27.284 1.00 92.75 298 SER A O 1
ATOM 2275 N N . GLY A 1 299 ? 17.579 -11.978 26.463 1.00 92.75 299 GLY A N 1
ATOM 2276 C CA . GLY A 1 299 ? 17.149 -10.818 27.257 1.00 92.75 299 GLY A CA 1
ATOM 2277 C C . GLY A 1 299 ? 15.710 -10.387 26.935 1.00 92.75 299 GLY A C 1
ATOM 2278 O O . GLY A 1 299 ? 14.836 -10.521 27.789 1.00 92.75 299 GLY A O 1
ATOM 2279 N N . PRO A 1 300 ? 15.412 -9.964 25.695 1.00 94.50 300 PRO A N 1
ATOM 2280 C CA . PRO A 1 300 ? 14.066 -9.646 25.217 1.00 94.50 300 PRO A CA 1
ATOM 2281 C C . PRO A 1 300 ? 13.032 -10.748 25.476 1.00 94.50 300 PRO A C 1
ATOM 2283 O O . PRO A 1 300 ? 11.894 -10.442 25.846 1.00 94.50 300 PRO A O 1
ATOM 2286 N N . PHE A 1 301 ? 13.411 -12.027 25.352 1.00 95.81 301 PHE A N 1
ATOM 2287 C CA . PHE A 1 301 ? 12.536 -13.133 25.743 1.00 95.81 301 PHE A CA 1
ATOM 2288 C C . PHE A 1 301 ? 12.160 -13.047 27.233 1.00 95.81 301 PHE A C 1
ATOM 2290 O O . PHE A 1 301 ? 10.970 -13.066 27.565 1.00 95.81 301 PHE A O 1
ATOM 2297 N N . LEU A 1 302 ? 13.148 -12.900 28.131 1.00 94.56 302 LEU A N 1
ATOM 2298 C CA . LEU A 1 302 ? 12.911 -12.721 29.570 1.00 94.56 302 LEU A CA 1
ATOM 2299 C C . LEU A 1 302 ? 12.114 -11.456 29.869 1.00 94.56 302 LEU A C 1
ATOM 2301 O O . LEU A 1 302 ? 11.245 -11.497 30.735 1.00 94.56 302 LEU A O 1
ATOM 2305 N N . TRP A 1 303 ? 12.356 -10.353 29.160 1.00 95.12 303 TRP A N 1
ATOM 2306 C CA . TRP A 1 303 ? 11.609 -9.110 29.360 1.00 95.12 303 TRP A CA 1
ATOM 2307 C C . TRP A 1 303 ? 10.121 -9.313 29.075 1.00 95.12 303 TRP A C 1
ATOM 2309 O O . TRP A 1 303 ? 9.261 -8.903 29.859 1.00 95.12 303 TRP A O 1
ATOM 2319 N N . GLY A 1 304 ? 9.816 -9.998 27.969 1.00 93.81 304 GLY A N 1
ATOM 2320 C CA . GLY A 1 304 ? 8.463 -10.428 27.648 1.00 93.81 304 GLY A CA 1
ATOM 2321 C C . GLY A 1 304 ? 7.893 -11.332 28.741 1.00 93.81 304 GLY A C 1
ATOM 2322 O O . GLY A 1 304 ? 6.824 -11.049 29.281 1.00 93.81 304 GLY A O 1
ATOM 2323 N N . HIS A 1 305 ? 8.620 -12.385 29.112 1.00 94.62 305 HIS A N 1
ATOM 2324 C CA . HIS A 1 305 ? 8.130 -13.394 30.046 1.00 94.62 305 HIS A CA 1
ATOM 2325 C C . HIS A 1 305 ? 7.905 -12.848 31.465 1.00 94.62 305 HIS A C 1
ATOM 2327 O O . HIS A 1 305 ? 6.823 -13.007 32.031 1.00 94.62 305 HIS A O 1
ATOM 2333 N N . LEU A 1 306 ? 8.886 -12.148 32.039 1.00 93.81 306 LEU A N 1
ATOM 2334 C CA . LEU A 1 306 ? 8.788 -11.541 33.370 1.00 93.81 306 LEU A CA 1
ATOM 2335 C C . LEU A 1 306 ? 7.819 -10.358 33.402 1.00 93.81 306 LEU A C 1
ATOM 2337 O O . LEU A 1 306 ? 7.174 -10.128 34.426 1.00 93.81 306 LEU A O 1
ATOM 2341 N N . GLY A 1 307 ? 7.620 -9.664 32.279 1.00 92.00 307 GLY A N 1
ATOM 2342 C CA . GLY A 1 307 ? 6.584 -8.641 32.165 1.00 92.00 307 GLY A CA 1
ATOM 2343 C C . GLY A 1 307 ? 5.165 -9.176 32.382 1.00 92.00 307 GLY A C 1
ATOM 2344 O O . GLY A 1 307 ? 4.326 -8.444 32.907 1.00 92.00 307 GLY A O 1
ATOM 2345 N N . LEU A 1 308 ? 4.886 -10.452 32.075 1.00 90.06 308 LEU A N 1
ATOM 2346 C CA . LEU A 1 308 ? 3.627 -11.099 32.476 1.00 90.06 308 LEU A CA 1
ATOM 2347 C C . LEU A 1 308 ? 3.480 -11.128 33.995 1.00 90.06 308 LEU A C 1
ATOM 2349 O O . LEU A 1 308 ? 2.440 -10.756 34.532 1.00 90.06 308 LEU A O 1
ATOM 2353 N N . TRP A 1 309 ? 4.523 -11.595 34.677 1.00 89.56 309 TRP A N 1
ATOM 2354 C CA . TRP A 1 309 ? 4.504 -11.818 36.115 1.00 89.56 309 TRP A CA 1
ATOM 2355 C C . TRP A 1 309 ? 4.424 -10.502 36.874 1.00 89.56 309 TRP A C 1
ATOM 2357 O O . TRP A 1 309 ? 3.549 -10.349 37.717 1.00 89.56 309 TRP A O 1
ATOM 2367 N N . VAL A 1 310 ? 5.227 -9.504 36.513 1.00 90.44 310 VAL A N 1
ATOM 2368 C CA . VAL A 1 310 ? 5.095 -8.152 37.081 1.00 90.44 310 VAL A CA 1
ATOM 2369 C C . VAL A 1 310 ? 3.715 -7.566 36.768 1.00 90.44 310 VAL A C 1
ATOM 2371 O O . VAL A 1 310 ? 3.076 -6.953 37.624 1.00 90.44 310 VAL A O 1
ATOM 2374 N N . GLY A 1 311 ? 3.224 -7.807 35.551 1.00 86.75 311 GLY A N 1
ATOM 2375 C CA . GLY A 1 311 ? 1.950 -7.301 35.064 1.00 86.75 311 GLY A CA 1
ATOM 2376 C C . GLY A 1 311 ? 0.709 -7.885 35.738 1.00 86.75 311 GLY A C 1
ATOM 2377 O O . GLY A 1 311 ? -0.329 -7.213 35.741 1.00 86.75 311 GLY A O 1
ATOM 2378 N N . GLU A 1 312 ? 0.792 -9.108 36.268 1.00 87.50 312 GLU A N 1
ATOM 2379 C CA . GLU A 1 312 ? -0.370 -9.872 36.739 1.00 87.50 312 GLU A CA 1
ATOM 2380 C C . GLU A 1 312 ? -0.231 -10.469 38.146 1.00 87.50 312 GLU A C 1
ATOM 2382 O O . GLU A 1 312 ? -1.251 -10.613 38.813 1.00 87.50 312 GLU A O 1
ATOM 2387 N N . ALA A 1 313 ? 0.973 -10.767 38.649 1.00 85.00 313 ALA A N 1
ATOM 2388 C CA . ALA A 1 313 ? 1.154 -11.364 39.977 1.00 85.00 313 ALA A CA 1
ATOM 2389 C C . ALA A 1 313 ? 0.671 -10.427 41.087 1.00 85.00 313 ALA A C 1
ATOM 2391 O O . ALA A 1 313 ? -0.065 -10.845 41.975 1.00 85.00 313 ALA A O 1
ATOM 2392 N N . ILE A 1 314 ? 1.019 -9.141 41.012 1.00 80.88 314 ILE A N 1
ATOM 2393 C CA . ILE A 1 314 ? 0.579 -8.158 42.008 1.00 80.88 314 ILE A CA 1
ATOM 2394 C C . ILE A 1 314 ? -0.936 -7.922 41.917 1.00 80.88 314 ILE A C 1
ATOM 2396 O O . ILE A 1 314 ? -1.602 -8.021 42.948 1.00 80.88 314 ILE A O 1
ATOM 2400 N N . PRO A 1 315 ? -1.539 -7.696 40.730 1.00 78.50 315 PRO A N 1
ATOM 2401 C CA . PRO A 1 315 ? -2.995 -7.672 40.609 1.00 78.50 315 PRO A CA 1
ATOM 2402 C C . PRO A 1 315 ? -3.689 -8.940 41.118 1.00 78.50 315 PRO A C 1
ATOM 2404 O O . PRO A 1 315 ? -4.729 -8.844 41.766 1.00 78.50 315 PRO A O 1
ATOM 2407 N N . PHE A 1 316 ? -3.117 -10.118 40.870 1.00 85.94 316 PHE A N 1
ATOM 2408 C CA . PHE A 1 316 ? -3.642 -11.382 41.374 1.00 85.94 316 PHE A CA 1
ATOM 2409 C C . PHE A 1 316 ? -3.595 -11.438 42.907 1.00 85.94 316 PHE A C 1
ATOM 2411 O O . PHE A 1 316 ? -4.620 -11.700 43.535 1.00 85.94 316 PHE A O 1
ATOM 2418 N N . LEU A 1 317 ? -2.456 -11.103 43.520 1.00 86.75 317 LEU A N 1
ATOM 2419 C CA . LEU A 1 317 ? -2.298 -11.061 44.978 1.00 86.75 317 LEU A CA 1
ATOM 2420 C C . LEU A 1 317 ? -3.234 -10.042 45.635 1.00 86.75 317 LEU A C 1
ATOM 2422 O O . LEU A 1 317 ? -3.811 -10.330 46.678 1.00 86.75 317 LEU A O 1
ATOM 2426 N N . LEU A 1 318 ? -3.438 -8.880 45.009 1.00 85.12 318 LEU A N 1
ATOM 2427 C CA . LEU A 1 318 ? -4.369 -7.857 45.492 1.00 85.12 318 LEU A CA 1
ATOM 2428 C C . LEU A 1 318 ? -5.841 -8.245 45.285 1.00 85.12 318 LEU A C 1
ATOM 2430 O O . LEU A 1 318 ? -6.705 -7.753 46.012 1.00 85.12 318 LEU A O 1
ATOM 2434 N N . SER A 1 319 ? -6.149 -9.135 44.335 1.00 85.06 319 SER A N 1
ATOM 2435 C CA . SER A 1 319 ? -7.530 -9.543 44.058 1.00 85.06 319 SER A CA 1
ATOM 2436 C C . SER A 1 319 ? -8.176 -10.276 45.237 1.00 85.06 319 SER A C 1
ATOM 2438 O O . SER A 1 319 ? -9.338 -10.015 45.535 1.00 85.06 319 SER A O 1
ATOM 2440 N N . VAL A 1 320 ? -7.428 -11.115 45.966 1.00 80.44 320 VAL A N 1
ATOM 2441 C CA . VAL A 1 320 ? -7.963 -11.915 47.083 1.00 80.44 320 VAL A CA 1
ATOM 2442 C C . VAL A 1 320 ? -8.374 -11.037 48.280 1.00 80.44 320 VAL A C 1
ATOM 2444 O O . VAL A 1 320 ? -9.537 -11.116 48.686 1.00 80.44 320 VAL A O 1
ATOM 2447 N N . PRO A 1 321 ? -7.520 -10.136 48.813 1.00 81.94 321 PRO A N 1
ATOM 2448 C CA . PRO A 1 321 ? -7.929 -9.188 49.848 1.00 81.94 321 PRO A CA 1
ATOM 2449 C C . PRO A 1 321 ? -9.079 -8.290 49.397 1.00 81.94 321 PRO A C 1
ATOM 2451 O O . PRO A 1 321 ? -10.007 -8.062 50.166 1.00 81.94 321 PRO A O 1
ATOM 2454 N N . LEU A 1 322 ? -9.076 -7.818 48.145 1.00 83.69 322 LEU A N 1
ATOM 2455 C CA . LEU A 1 322 ? -10.173 -7.002 47.616 1.00 83.69 322 LEU A CA 1
ATOM 2456 C C . LEU A 1 322 ? -11.483 -7.797 47.516 1.00 83.69 322 LEU A C 1
ATOM 2458 O O . LEU A 1 322 ? -12.548 -7.247 47.789 1.00 83.69 322 LEU A O 1
ATOM 2462 N N . MET A 1 323 ? -11.438 -9.086 47.168 1.00 76.44 323 MET A N 1
ATOM 2463 C CA . MET A 1 323 ? -12.618 -9.955 47.149 1.00 76.44 323 MET A CA 1
ATOM 2464 C C . MET A 1 323 ? -13.264 -10.080 48.532 1.00 76.44 323 MET A C 1
ATOM 2466 O O . MET A 1 323 ? -14.492 -9.972 48.623 1.00 76.44 323 MET A O 1
ATOM 2470 N N . VAL A 1 324 ?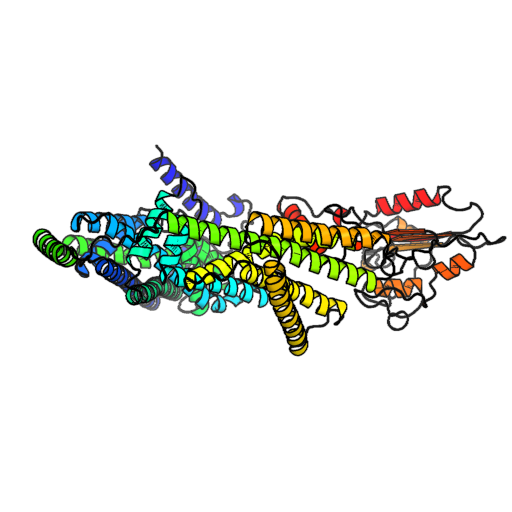 -12.440 -10.250 49.570 1.00 76.31 324 VAL A N 1
ATOM 2471 C CA . VAL A 1 324 ? -12.865 -10.487 50.959 1.00 76.31 324 VAL A CA 1
ATOM 2472 C C . VAL A 1 324 ? -13.239 -9.193 51.692 1.00 76.31 324 VAL A C 1
ATOM 2474 O O . VAL A 1 324 ? -14.258 -9.157 52.374 1.00 76.31 324 VAL A O 1
ATOM 2477 N N . LEU A 1 325 ? -12.442 -8.130 51.548 1.00 72.19 325 LEU A N 1
ATOM 2478 C CA . LEU A 1 325 ? -12.534 -6.918 52.374 1.00 72.19 325 LEU A CA 1
ATOM 2479 C C . LEU A 1 325 ? -13.365 -5.799 51.741 1.00 72.19 325 LEU A C 1
ATOM 2481 O O . LEU A 1 325 ? -13.953 -4.993 52.460 1.00 72.19 325 LEU A O 1
ATOM 2485 N N . ALA A 1 326 ? -13.428 -5.709 50.409 1.00 69.50 326 ALA A N 1
ATOM 2486 C CA . ALA A 1 326 ? -14.225 -4.664 49.777 1.00 69.50 326 ALA A CA 1
ATOM 2487 C C . ALA A 1 326 ? -15.712 -5.044 49.840 1.00 69.50 326 ALA A C 1
ATOM 2489 O O . ALA A 1 326 ? -16.159 -5.977 49.159 1.00 69.50 326 ALA A O 1
ATOM 2490 N N . GLY A 1 327 ? -16.472 -4.316 50.663 1.00 64.56 327 GLY A N 1
ATOM 2491 C CA . GLY A 1 327 ? -17.916 -4.487 50.809 1.00 64.56 327 GLY A CA 1
ATOM 2492 C C . GLY A 1 327 ? -18.654 -4.355 49.474 1.00 64.56 327 GLY A C 1
ATOM 2493 O O . GLY A 1 327 ? -18.255 -3.589 48.593 1.00 64.56 327 GLY A O 1
ATOM 2494 N N . ARG A 1 328 ? -19.730 -5.129 49.307 1.00 70.44 328 ARG A N 1
ATOM 2495 C CA . ARG A 1 328 ? -20.678 -4.906 48.209 1.00 70.44 328 ARG A CA 1
ATOM 2496 C C . ARG A 1 328 ? -21.547 -3.698 48.579 1.00 70.44 328 ARG A C 1
ATOM 2498 O O . ARG A 1 328 ? -22.009 -3.652 49.718 1.00 70.44 328 ARG A O 1
ATOM 2505 N N . PRO A 1 329 ? -21.745 -2.727 47.675 1.00 68.50 329 PRO A N 1
ATOM 2506 C CA . PRO A 1 329 ? -22.665 -1.636 47.951 1.00 68.50 329 PRO A CA 1
ATOM 2507 C C . PRO A 1 329 ? -24.102 -2.171 48.089 1.00 68.50 329 PRO A C 1
ATOM 2509 O O . PRO A 1 329 ? -24.421 -3.250 47.583 1.00 68.50 329 PRO A O 1
ATOM 2512 N N . ASP A 1 330 ? -24.938 -1.449 48.838 1.00 75.88 330 ASP A N 1
ATOM 2513 C CA . ASP A 1 330 ? -26.327 -1.837 49.088 1.00 75.88 330 ASP A CA 1
ATOM 2514 C C . ASP A 1 330 ? -27.124 -1.789 47.777 1.00 75.88 330 ASP A C 1
ATOM 2516 O O . ASP A 1 330 ? -27.318 -0.727 47.174 1.00 75.88 330 ASP A O 1
ATOM 2520 N N . ARG A 1 331 ? -27.546 -2.972 47.323 1.00 75.38 331 ARG A N 1
ATOM 2521 C CA . ARG A 1 331 ? -28.226 -3.153 46.043 1.00 75.38 331 ARG A CA 1
ATOM 2522 C C . ARG A 1 331 ? -29.608 -2.512 46.046 1.00 75.38 331 ARG A C 1
ATOM 2524 O O . ARG A 1 331 ? -29.980 -1.942 45.029 1.00 75.38 331 ARG A O 1
ATOM 2531 N N . GLU A 1 332 ? -30.354 -2.586 47.146 1.00 75.56 332 GLU A N 1
ATOM 2532 C CA . GLU A 1 332 ? -31.712 -2.032 47.212 1.00 75.56 332 GLU A CA 1
ATOM 2533 C C . GLU A 1 332 ? -31.669 -0.507 47.174 1.00 75.56 332 GLU A C 1
ATOM 2535 O O . GLU A 1 332 ? -32.371 0.114 46.376 1.00 75.56 332 GLU A O 1
ATOM 2540 N N . LYS A 1 333 ? -30.752 0.094 47.940 1.00 74.25 333 LYS A N 1
ATOM 2541 C CA . LYS A 1 333 ? -30.515 1.540 47.908 1.00 74.25 333 LYS A CA 1
ATOM 2542 C C . LYS A 1 333 ? -30.064 2.024 46.526 1.00 74.25 333 LYS A C 1
ATOM 2544 O O . LYS A 1 333 ? -30.546 3.045 46.044 1.00 74.25 333 LYS A O 1
ATOM 2549 N N . PHE A 1 334 ? -29.165 1.288 45.870 1.00 72.19 334 PHE A N 1
ATOM 2550 C CA . PHE A 1 334 ? -28.710 1.626 44.521 1.00 72.19 334 PHE A CA 1
ATOM 2551 C C . PHE A 1 334 ? -29.825 1.500 43.478 1.00 72.19 334 PHE A C 1
ATOM 2553 O O . PHE A 1 334 ? -29.948 2.371 42.623 1.00 72.19 334 PHE A O 1
ATOM 2560 N N . LEU A 1 335 ? -30.635 0.437 43.536 1.00 76.62 335 LEU A N 1
ATOM 2561 C CA . LEU A 1 335 ? -31.774 0.273 42.632 1.00 76.62 335 LEU A CA 1
ATOM 2562 C C . LEU A 1 335 ? -32.805 1.386 42.843 1.00 76.62 335 LEU A C 1
ATOM 2564 O O . LEU A 1 335 ? -33.288 1.926 41.857 1.00 76.62 335 LEU A O 1
ATOM 2568 N N . ALA A 1 336 ? -33.046 1.816 44.085 1.00 72.50 336 ALA A N 1
ATOM 2569 C CA . ALA A 1 336 ? -33.898 2.970 44.374 1.00 72.50 336 ALA A CA 1
ATOM 2570 C C . ALA A 1 336 ? -33.334 4.289 43.799 1.00 72.50 336 ALA A C 1
ATOM 2572 O O . ALA A 1 336 ? -34.076 5.081 43.218 1.00 72.50 336 ALA A O 1
ATOM 2573 N N . GLU A 1 337 ? -32.018 4.524 43.896 1.00 69.38 337 GLU A N 1
ATOM 2574 C CA . GLU A 1 337 ? -31.358 5.670 43.249 1.00 69.38 337 GLU A CA 1
ATOM 2575 C C . GLU A 1 337 ? -31.431 5.575 41.714 1.00 69.38 337 GLU A C 1
ATOM 2577 O O . GLU A 1 337 ? -31.716 6.572 41.048 1.00 69.38 337 GLU A O 1
ATOM 2582 N N . LEU A 1 338 ? -31.239 4.384 41.141 1.00 69.56 338 LEU A N 1
ATOM 2583 C CA . LEU A 1 338 ? -31.346 4.138 39.702 1.00 69.56 338 LEU A CA 1
ATOM 2584 C C . LEU A 1 338 ? -32.782 4.353 39.200 1.00 69.56 338 LEU A C 1
ATOM 2586 O O . LEU A 1 338 ? -32.965 4.982 38.162 1.00 69.56 338 LEU A O 1
ATOM 2590 N N . ASP A 1 339 ? -33.788 3.897 39.947 1.00 70.81 339 ASP A N 1
ATOM 2591 C CA . ASP A 1 339 ? -35.210 4.107 39.659 1.00 70.81 339 ASP A CA 1
ATOM 2592 C C . ASP A 1 339 ? -35.601 5.584 39.765 1.00 70.81 339 ASP A C 1
ATOM 2594 O O . ASP A 1 339 ? -36.360 6.082 38.933 1.00 70.81 339 ASP A O 1
ATOM 2598 N N . SER A 1 340 ? -35.008 6.333 40.701 1.00 66.12 340 SER A N 1
ATOM 2599 C CA . SER A 1 340 ? -35.188 7.788 40.761 1.00 66.12 340 SER A CA 1
ATOM 2600 C C . SER A 1 340 ? -34.615 8.484 39.517 1.00 66.12 340 SER A C 1
ATOM 2602 O O . SER A 1 340 ? -35.290 9.318 38.911 1.00 66.12 340 SER A O 1
ATOM 2604 N N . VAL A 1 341 ? -33.433 8.065 39.045 1.00 63.50 341 VAL A N 1
ATOM 2605 C CA . VAL A 1 341 ? -32.839 8.558 37.792 1.00 63.50 341 VAL A CA 1
ATOM 2606 C C . VAL A 1 341 ? -33.696 8.156 36.589 1.00 63.50 341 VAL A C 1
ATOM 2608 O O . VAL A 1 341 ? -33.938 9.002 35.727 1.00 63.50 341 VAL A O 1
ATOM 2611 N N . ARG A 1 342 ? -34.223 6.922 36.545 1.00 65.00 342 ARG A N 1
ATOM 2612 C CA . ARG A 1 342 ? -35.176 6.456 35.518 1.00 65.00 342 ARG A CA 1
ATOM 2613 C C . ARG A 1 342 ? -36.420 7.337 35.481 1.00 65.00 342 ARG A C 1
ATOM 2615 O O . ARG A 1 342 ? -36.794 7.792 34.412 1.00 65.00 342 ARG A O 1
ATOM 2622 N N . SER A 1 343 ? -37.008 7.652 36.634 1.00 59.16 343 SER A N 1
ATOM 2623 C CA . SER A 1 343 ? -38.200 8.508 36.710 1.00 59.16 343 SER A CA 1
ATOM 2624 C C . SER A 1 343 ? -37.929 9.956 36.282 1.00 59.16 343 SER A C 1
ATOM 2626 O O . SER A 1 343 ? -38.761 10.554 35.611 1.00 59.16 343 SER A O 1
ATOM 2628 N N . SER A 1 344 ? -36.735 10.494 36.567 1.00 55.47 344 SER A N 1
ATOM 2629 C CA . SER A 1 344 ? -36.312 11.824 36.092 1.00 55.47 344 SER A CA 1
ATOM 2630 C C . SER A 1 344 ? -35.899 11.860 34.614 1.00 55.47 344 SER A C 1
ATOM 2632 O O . SER A 1 344 ? -35.829 12.931 34.021 1.00 55.47 344 SER A O 1
ATOM 2634 N N . SER A 1 345 ? -35.603 10.697 34.026 1.00 47.69 345 SER A N 1
ATOM 2635 C CA . SER A 1 345 ? -35.243 10.536 32.611 1.00 47.69 345 SER A CA 1
ATOM 2636 C C . SER A 1 345 ? -36.379 9.960 31.768 1.00 47.69 345 SER A C 1
ATOM 2638 O O . SER A 1 345 ? -36.219 9.864 30.560 1.00 47.69 345 SER A O 1
ATOM 2640 N N . ALA A 1 346 ? -37.535 9.650 32.365 1.00 43.62 346 ALA A N 1
ATOM 2641 C CA . ALA A 1 346 ? -38.728 9.191 31.657 1.00 43.62 346 ALA A CA 1
ATOM 2642 C C . ALA A 1 346 ? -39.322 10.265 30.720 1.00 43.62 346 ALA A C 1
ATOM 2644 O O . ALA A 1 346 ? -40.034 9.916 29.787 1.00 43.62 346 ALA A O 1
ATOM 2645 N N . ASP A 1 347 ? -38.975 11.545 30.912 1.00 40.06 347 ASP A N 1
ATOM 2646 C CA . ASP A 1 347 ? -39.262 12.627 29.951 1.00 40.06 347 ASP A CA 1
ATOM 2647 C C . ASP A 1 347 ? -38.269 12.678 28.775 1.00 40.06 347 ASP A C 1
ATOM 2649 O O . ASP A 1 347 ? -38.516 13.336 27.764 1.00 40.06 347 ASP A O 1
ATOM 2653 N N . ILE A 1 348 ? -37.155 11.949 28.863 1.00 43.28 348 ILE A N 1
ATOM 2654 C CA . ILE A 1 348 ? -36.281 11.655 27.730 1.00 43.28 348 ILE A CA 1
ATOM 2655 C C . ILE A 1 348 ? -36.696 10.269 27.242 1.00 43.28 348 ILE A C 1
ATOM 2657 O O . ILE A 1 348 ? -36.003 9.277 27.465 1.00 43.28 348 ILE A O 1
ATOM 2661 N N . ASN A 1 349 ? -37.873 10.213 26.608 1.00 37.94 349 ASN A N 1
ATOM 2662 C CA . ASN A 1 349 ? -38.252 9.103 25.735 1.00 37.94 349 ASN A CA 1
ATOM 2663 C C . ASN A 1 349 ? -37.024 8.641 24.949 1.00 37.94 349 ASN A C 1
ATOM 2665 O O . ASN A 1 349 ? -36.233 9.500 24.544 1.00 37.94 349 ASN A O 1
ATOM 2669 N N . ASP A 1 350 ? -36.901 7.321 24.744 1.00 43.25 350 ASP A N 1
ATOM 2670 C CA . ASP A 1 350 ? -36.068 6.701 23.710 1.00 43.25 350 ASP A CA 1
ATOM 2671 C C . ASP A 1 350 ? -35.946 7.683 22.548 1.00 43.25 350 ASP A C 1
ATOM 2673 O O . ASP A 1 350 ? -36.877 7.848 21.758 1.00 43.25 350 ASP A O 1
ATOM 2677 N N . VAL A 1 351 ? -34.845 8.440 22.502 1.00 41.41 351 VAL A N 1
ATOM 2678 C CA . VAL A 1 351 ? -34.580 9.269 21.340 1.00 41.41 351 VAL A CA 1
ATOM 2679 C C . VAL A 1 351 ? -34.372 8.218 20.281 1.00 41.41 351 VAL A C 1
ATOM 2681 O O . VAL A 1 351 ? -33.359 7.519 20.330 1.00 41.41 351 VAL A O 1
ATOM 2684 N N . ASP A 1 352 ? -35.373 8.054 19.417 1.00 45.59 352 ASP A N 1
ATOM 2685 C CA . ASP A 1 352 ? -35.331 7.248 18.210 1.00 45.59 352 ASP A CA 1
ATOM 2686 C C . ASP A 1 352 ? -34.092 7.701 17.428 1.00 45.59 352 ASP A C 1
ATOM 2688 O O . ASP A 1 352 ? -34.106 8.606 16.600 1.00 45.59 352 ASP A O 1
ATOM 2692 N N . GLN A 1 353 ? -32.954 7.100 17.771 1.00 53.16 353 GLN A N 1
ATOM 2693 C CA . GLN A 1 353 ? -31.655 7.260 17.126 1.00 53.16 353 GLN A CA 1
ATOM 2694 C C . GLN A 1 353 ? -31.553 6.307 15.928 1.00 53.16 353 GLN A C 1
ATOM 2696 O O . GLN A 1 353 ? -30.463 5.998 15.439 1.00 53.16 353 GLN A O 1
ATOM 2701 N N . HIS A 1 354 ? -32.694 5.792 15.480 1.00 64.81 354 HIS A N 1
ATOM 2702 C CA . HIS A 1 354 ? -32.826 4.971 14.303 1.00 64.81 354 HIS A CA 1
ATOM 2703 C C . HIS A 1 354 ? -33.274 5.862 13.155 1.00 64.81 354 HIS A C 1
ATOM 2705 O O . HIS A 1 354 ? -34.331 6.480 13.204 1.00 64.81 354 HIS A O 1
ATOM 2711 N N . LEU A 1 355 ? -32.438 5.919 12.119 1.00 74.31 355 LEU A N 1
ATOM 2712 C CA . LEU A 1 355 ? -32.798 6.530 10.846 1.00 74.31 355 LEU A CA 1
ATOM 2713 C C . LEU A 1 355 ? -34.119 5.924 10.366 1.00 74.31 355 LEU A C 1
ATOM 2715 O O . LEU A 1 355 ? -34.265 4.695 10.338 1.00 74.31 355 LEU A O 1
ATOM 2719 N N . SER A 1 356 ? -35.058 6.776 9.968 1.00 84.00 356 SER A N 1
ATOM 2720 C CA . SER A 1 356 ? -36.306 6.329 9.357 1.00 84.00 356 SER A CA 1
ATOM 2721 C C . SER A 1 356 ? -36.013 5.506 8.090 1.00 84.00 356 SER A C 1
ATOM 2723 O O . SER A 1 356 ? -34.986 5.713 7.433 1.00 84.00 356 SER A O 1
ATOM 2725 N N . PRO A 1 357 ? -36.898 4.575 7.686 1.00 84.88 357 PRO A N 1
ATOM 2726 C CA . PRO A 1 357 ? -36.711 3.818 6.448 1.00 84.88 357 PRO A CA 1
ATOM 2727 C C . PRO A 1 357 ? -36.490 4.713 5.217 1.00 84.88 357 PRO A C 1
ATOM 2729 O O . PRO A 1 357 ? -35.730 4.347 4.319 1.00 84.88 357 PRO A O 1
ATOM 2732 N N . GLU A 1 358 ? -37.112 5.896 5.199 1.00 88.50 358 GLU A N 1
ATOM 2733 C CA . GLU A 1 358 ? -36.944 6.906 4.152 1.00 88.50 358 GLU A CA 1
ATOM 2734 C C . GLU A 1 358 ? -35.534 7.511 4.157 1.00 88.50 358 GLU A C 1
ATOM 2736 O O . GLU A 1 358 ? -34.883 7.544 3.112 1.00 88.50 358 GLU A O 1
ATOM 2741 N N . GLU A 1 359 ? -35.009 7.902 5.323 1.00 88.44 359 GLU A N 1
ATOM 2742 C CA . GLU A 1 359 ? -33.634 8.404 5.459 1.00 88.44 359 GLU A CA 1
ATOM 2743 C C . GLU A 1 359 ? -32.595 7.338 5.106 1.00 88.44 359 GLU A C 1
ATOM 2745 O O . GLU A 1 359 ? -31.614 7.626 4.419 1.00 88.44 359 GLU A O 1
ATOM 2750 N N . VAL A 1 360 ? -32.804 6.086 5.528 1.00 88.12 360 VAL A N 1
ATOM 2751 C CA . VAL A 1 360 ? -31.917 4.970 5.157 1.00 88.12 360 VAL A CA 1
ATOM 2752 C C . VAL A 1 360 ? -31.886 4.800 3.641 1.00 88.12 360 VAL A C 1
ATOM 2754 O O . VAL A 1 360 ? -30.814 4.600 3.062 1.00 88.12 360 VAL A O 1
ATOM 2757 N N . GLN A 1 361 ? -33.043 4.893 2.985 1.00 89.81 361 GLN A N 1
ATOM 2758 C CA . GLN A 1 361 ? -33.134 4.786 1.536 1.00 89.81 361 GLN A CA 1
ATOM 2759 C C . GLN A 1 361 ? -32.484 5.987 0.827 1.00 89.81 361 GLN A C 1
ATOM 2761 O O . GLN A 1 361 ? -31.799 5.796 -0.182 1.00 89.81 361 GLN A O 1
ATOM 2766 N N . ASP A 1 362 ? -32.629 7.200 1.361 1.00 91.31 362 ASP A N 1
ATOM 2767 C CA . ASP A 1 362 ? -31.965 8.408 0.860 1.00 91.31 362 ASP A CA 1
ATOM 2768 C C . ASP A 1 362 ? -30.433 8.319 0.983 1.00 91.31 362 ASP A C 1
ATOM 2770 O O . ASP A 1 362 ? -29.719 8.479 -0.011 1.00 91.31 362 ASP A O 1
ATOM 2774 N N . TYR A 1 363 ? -29.902 7.948 2.153 1.00 92.06 363 TYR A N 1
ATOM 2775 C CA . TYR A 1 363 ? -28.462 7.729 2.320 1.00 92.06 363 TYR A CA 1
ATOM 2776 C C . TYR A 1 363 ? -27.948 6.599 1.429 1.00 92.06 363 TYR A C 1
ATOM 2778 O O . TYR A 1 363 ? -26.882 6.733 0.827 1.00 92.06 363 TYR A O 1
ATOM 2786 N N . ARG A 1 364 ? -28.704 5.506 1.277 1.00 90.88 364 ARG A N 1
ATOM 2787 C CA . ARG A 1 364 ? -28.355 4.432 0.338 1.00 90.88 364 ARG A CA 1
ATOM 2788 C C . ARG A 1 364 ? -28.235 4.955 -1.085 1.00 90.88 364 ARG A C 1
ATOM 2790 O O . ARG A 1 364 ? -27.267 4.622 -1.766 1.00 90.88 364 ARG A O 1
ATOM 2797 N N . ASN A 1 365 ? -29.175 5.788 -1.520 1.00 90.50 365 ASN A N 1
ATOM 2798 C CA . ASN A 1 365 ? -29.115 6.406 -2.835 1.00 90.50 365 ASN A CA 1
ATOM 2799 C C . ASN A 1 365 ? -27.877 7.296 -2.985 1.00 90.50 365 ASN A C 1
ATOM 2801 O O . ASN A 1 365 ? -27.114 7.088 -3.925 1.00 90.50 365 ASN A O 1
ATOM 2805 N N . LYS A 1 366 ? -27.616 8.184 -2.020 1.00 91.94 366 LYS A N 1
ATOM 2806 C CA . LYS A 1 366 ? -26.440 9.068 -2.013 1.00 91.94 366 LYS A CA 1
ATOM 2807 C C . LYS A 1 366 ? -25.118 8.299 -2.058 1.00 91.94 366 LYS A C 1
ATOM 2809 O O . LYS A 1 366 ? -24.219 8.675 -2.807 1.00 91.94 366 LYS A O 1
ATOM 2814 N N . LEU A 1 367 ? -24.990 7.213 -1.290 1.00 91.75 367 LEU A N 1
ATOM 2815 C CA . LEU A 1 367 ? -23.785 6.374 -1.275 1.00 91.75 367 LEU A CA 1
ATOM 2816 C C . LEU A 1 367 ? -23.577 5.660 -2.617 1.00 91.75 367 LEU A C 1
ATOM 2818 O O . LEU A 1 367 ? -22.453 5.621 -3.116 1.00 91.75 367 LEU A O 1
ATOM 2822 N N . ILE A 1 368 ? -24.648 5.135 -3.222 1.00 91.06 368 ILE A N 1
ATOM 2823 C CA . ILE A 1 368 ? -24.592 4.519 -4.556 1.00 91.06 368 ILE A CA 1
ATOM 2824 C C . ILE A 1 368 ? -24.225 5.561 -5.617 1.00 91.06 368 ILE A C 1
ATOM 2826 O O . ILE A 1 368 ? -23.409 5.271 -6.487 1.00 91.06 368 ILE A O 1
ATOM 2830 N N . ASP A 1 369 ? -24.782 6.770 -5.538 1.00 90.31 369 ASP A N 1
ATOM 2831 C CA . ASP A 1 369 ? -24.483 7.852 -6.481 1.00 90.31 369 ASP A CA 1
ATOM 2832 C C . ASP A 1 369 ? -23.015 8.287 -6.375 1.00 90.31 369 ASP A C 1
ATOM 2834 O O . ASP A 1 369 ? -22.345 8.435 -7.397 1.00 90.31 369 ASP A O 1
ATOM 2838 N N . CYS A 1 370 ? -22.474 8.395 -5.156 1.00 93.06 370 CYS A N 1
ATOM 2839 C CA . CYS A 1 370 ? -21.053 8.670 -4.937 1.00 93.06 370 CYS A CA 1
ATOM 2840 C C . CYS A 1 370 ? -20.161 7.547 -5.485 1.00 93.06 370 CYS A C 1
ATOM 2842 O O . CYS A 1 370 ? -19.159 7.826 -6.141 1.00 93.06 370 CYS A O 1
ATOM 2844 N N . ALA A 1 371 ? -20.522 6.282 -5.250 1.00 93.31 371 ALA A N 1
ATOM 2845 C CA . ALA A 1 371 ? -19.780 5.139 -5.779 1.00 93.31 371 ALA A CA 1
ATOM 2846 C C . ALA A 1 371 ? -19.820 5.097 -7.316 1.00 93.31 371 ALA A C 1
ATOM 2848 O O . ALA A 1 371 ? -18.793 4.875 -7.952 1.00 93.31 371 ALA A O 1
ATOM 2849 N N . GLY A 1 372 ? -20.981 5.367 -7.918 1.00 93.44 372 GLY A N 1
ATOM 2850 C CA . GLY A 1 372 ? -21.140 5.471 -9.366 1.00 93.44 372 GLY A CA 1
ATOM 2851 C C . GLY A 1 372 ? -20.306 6.605 -9.961 1.00 93.44 372 GLY A C 1
ATOM 2852 O O . GLY A 1 372 ? -19.598 6.393 -10.944 1.00 93.44 372 GLY A O 1
ATOM 2853 N N . ALA A 1 373 ? -20.325 7.780 -9.327 1.00 93.06 373 ALA A N 1
ATOM 2854 C CA . ALA A 1 373 ? -19.493 8.918 -9.701 1.00 93.06 373 ALA A CA 1
ATOM 2855 C C . ALA A 1 373 ? -17.996 8.580 -9.612 1.00 93.06 373 ALA A C 1
ATOM 2857 O O . ALA A 1 373 ? -17.262 8.839 -10.561 1.00 93.06 373 ALA A O 1
ATOM 2858 N N . GLY A 1 374 ? -17.557 7.938 -8.524 1.00 95.12 374 GLY A N 1
ATOM 2859 C CA . GLY A 1 374 ? -16.179 7.477 -8.341 1.00 95.12 374 GLY A CA 1
ATOM 2860 C C . GLY A 1 374 ? -15.731 6.470 -9.395 1.00 95.12 374 GLY A C 1
ATOM 2861 O O . GLY A 1 374 ? -14.670 6.636 -9.992 1.00 95.12 374 GLY A O 1
ATOM 2862 N N . LEU A 1 375 ? -16.557 5.457 -9.665 1.00 96.19 375 LEU A N 1
ATOM 2863 C CA . LEU A 1 375 ? -16.281 4.435 -10.672 1.00 96.19 375 LEU A CA 1
ATOM 2864 C C . LEU A 1 375 ? -16.119 5.055 -12.067 1.00 96.19 375 LEU A C 1
ATOM 2866 O O . LEU A 1 375 ? -15.122 4.799 -12.742 1.00 96.19 375 LEU A O 1
ATOM 2870 N N . MET A 1 376 ? -17.076 5.892 -12.486 1.00 95.88 376 MET A N 1
ATOM 2871 C CA . MET A 1 376 ? -17.040 6.549 -13.799 1.00 95.88 376 MET A CA 1
ATOM 2872 C C . MET A 1 376 ? -15.884 7.545 -13.905 1.00 95.88 376 MET A C 1
ATOM 2874 O O . MET A 1 376 ? -15.218 7.601 -14.935 1.00 95.88 376 MET A O 1
ATOM 2878 N N . ALA A 1 377 ? -15.609 8.300 -12.839 1.00 95.69 377 ALA A N 1
ATOM 2879 C CA . ALA A 1 377 ? -14.476 9.213 -12.779 1.00 95.69 377 ALA A CA 1
ATOM 2880 C C . ALA A 1 377 ? -13.142 8.474 -12.931 1.00 95.69 377 ALA A C 1
ATOM 2882 O O . ALA A 1 377 ? -12.257 8.955 -13.635 1.00 95.69 377 ALA A O 1
ATOM 2883 N N . GLY A 1 378 ? -13.007 7.295 -12.319 1.00 96.38 378 GLY A N 1
ATOM 2884 C CA . GLY A 1 378 ? -11.817 6.466 -12.469 1.00 96.38 378 GLY A CA 1
ATOM 2885 C C . GLY A 1 378 ? -11.659 5.878 -13.871 1.00 96.38 378 GLY A C 1
ATOM 2886 O O . GLY A 1 378 ? -10.560 5.928 -14.419 1.00 96.38 378 GLY A O 1
ATOM 2887 N N . LEU A 1 379 ? -12.751 5.410 -14.489 1.00 97.12 379 LEU A N 1
ATOM 2888 C CA . LEU A 1 379 ? -12.744 4.940 -15.880 1.00 97.12 379 LEU A CA 1
ATOM 2889 C C . LEU A 1 379 ? -12.336 6.053 -16.854 1.00 97.12 379 LEU A C 1
ATOM 2891 O O . LEU A 1 379 ? -11.420 5.868 -17.651 1.00 97.12 379 LEU A O 1
ATOM 2895 N N . ILE A 1 380 ? -12.995 7.212 -16.780 1.00 96.44 380 ILE A N 1
ATOM 2896 C CA . ILE A 1 380 ? -12.768 8.336 -17.700 1.00 96.44 380 ILE A CA 1
ATOM 2897 C C . ILE A 1 380 ? -11.406 8.981 -17.440 1.00 96.44 380 ILE A C 1
ATOM 2899 O O . ILE A 1 380 ? -10.630 9.161 -18.374 1.00 96.44 380 ILE A O 1
ATOM 2903 N N . GLY A 1 381 ? -11.089 9.297 -16.181 1.00 95.00 381 GLY A N 1
ATOM 2904 C CA . GLY A 1 381 ? -9.806 9.895 -15.807 1.00 95.00 381 GLY A CA 1
ATOM 2905 C C . GLY A 1 381 ? -8.636 8.983 -16.152 1.00 95.00 381 GLY A C 1
ATOM 2906 O O . GLY A 1 381 ? -7.644 9.440 -16.716 1.00 95.00 381 GLY A O 1
ATOM 2907 N N . GLY A 1 382 ? -8.780 7.678 -15.903 1.00 95.50 382 GLY A N 1
ATOM 2908 C CA . GLY A 1 382 ? -7.797 6.695 -16.329 1.00 95.50 382 GLY A CA 1
ATOM 2909 C C . GLY A 1 382 ? -7.668 6.621 -17.846 1.00 95.50 382 GLY A C 1
ATOM 2910 O O . GLY A 1 382 ? -6.552 6.667 -18.352 1.00 95.50 382 GLY A O 1
ATOM 2911 N N . ALA A 1 383 ? -8.778 6.590 -18.584 1.00 96.56 383 ALA A N 1
ATOM 2912 C CA . ALA A 1 383 ? -8.735 6.551 -20.041 1.00 96.56 383 ALA A CA 1
ATOM 2913 C C . ALA A 1 383 ? -8.038 7.776 -20.647 1.00 96.56 383 ALA A C 1
ATOM 2915 O O . ALA A 1 383 ? -7.173 7.627 -21.505 1.00 96.56 383 ALA A O 1
ATOM 2916 N N . LEU A 1 384 ? -8.360 8.980 -20.167 1.00 95.00 384 LEU A N 1
ATOM 2917 C CA . LEU A 1 384 ? -7.722 10.219 -20.618 1.00 95.00 384 LEU A CA 1
ATOM 2918 C C . LEU A 1 384 ? -6.218 10.224 -20.324 1.00 95.00 384 LEU A C 1
ATOM 2920 O O . LEU A 1 384 ? -5.433 10.594 -21.194 1.00 95.00 384 LEU A O 1
ATOM 2924 N N . LEU A 1 385 ? -5.810 9.778 -19.131 1.00 93.69 385 LEU A N 1
ATOM 2925 C CA . LEU A 1 385 ? -4.395 9.654 -18.772 1.00 93.69 385 LEU A CA 1
ATOM 2926 C C . LEU A 1 385 ? -3.672 8.622 -19.640 1.00 93.69 385 LEU A C 1
ATOM 2928 O O . LEU A 1 385 ? -2.580 8.901 -20.123 1.00 93.69 385 LEU A O 1
ATOM 2932 N N . GLY A 1 386 ? -4.288 7.461 -19.870 1.00 93.75 386 GLY A N 1
ATOM 2933 C CA . GLY A 1 386 ? -3.736 6.422 -20.734 1.00 93.75 386 GLY A CA 1
ATOM 2934 C C . GLY A 1 386 ? -3.571 6.908 -22.173 1.00 93.75 386 GLY A C 1
ATOM 2935 O O . GLY A 1 386 ? -2.509 6.724 -22.760 1.00 93.75 386 GLY A O 1
ATOM 2936 N N . LEU A 1 387 ? -4.577 7.592 -22.725 1.00 94.00 387 LEU A N 1
ATOM 2937 C CA . LEU A 1 387 ? -4.505 8.169 -24.068 1.00 94.00 387 LEU A CA 1
ATOM 2938 C C . LEU A 1 387 ? -3.420 9.253 -24.165 1.00 94.00 387 LEU A C 1
ATOM 2940 O O . LEU A 1 387 ? -2.654 9.261 -25.126 1.00 94.00 387 LEU A O 1
ATOM 2944 N N . ALA A 1 388 ? -3.319 10.133 -23.164 1.00 91.38 388 ALA A N 1
ATOM 2945 C CA . ALA A 1 388 ? -2.282 11.161 -23.109 1.00 91.38 388 ALA A CA 1
ATOM 2946 C C . ALA A 1 388 ? -0.874 10.550 -23.026 1.00 91.38 388 ALA A C 1
ATOM 2948 O O . ALA A 1 388 ? 0.031 10.992 -23.729 1.00 91.38 388 ALA A O 1
ATOM 2949 N N . GLU A 1 389 ? -0.689 9.511 -22.209 1.00 89.94 389 GLU A N 1
ATOM 2950 C CA . GLU A 1 389 ? 0.591 8.814 -22.072 1.00 89.94 389 GLU A CA 1
ATOM 2951 C C . GLU A 1 389 ? 0.963 8.026 -23.335 1.00 89.94 389 GLU A C 1
ATOM 2953 O O . GLU A 1 389 ? 2.116 8.072 -23.765 1.00 89.94 389 GLU A O 1
ATOM 2958 N N . GLY A 1 390 ? -0.005 7.347 -23.959 1.00 89.06 390 GLY A N 1
ATOM 2959 C CA . GLY A 1 390 ? 0.182 6.656 -25.235 1.00 89.06 390 GLY A CA 1
ATOM 2960 C C . GLY A 1 390 ? 0.549 7.621 -26.365 1.00 89.06 390 GLY A C 1
ATOM 2961 O O . GLY A 1 390 ? 1.484 7.356 -27.115 1.00 89.06 390 GLY A O 1
ATOM 2962 N N . GLY A 1 391 ? -0.126 8.773 -26.442 1.00 88.06 391 GLY A N 1
ATOM 2963 C CA . GLY A 1 391 ? 0.186 9.828 -27.409 1.00 88.06 391 GLY A CA 1
ATOM 2964 C C . GLY A 1 391 ? 1.558 10.463 -27.176 1.00 88.06 391 GLY A C 1
ATOM 2965 O O . GLY A 1 391 ? 2.332 10.601 -28.119 1.00 88.06 391 GLY A O 1
ATOM 2966 N N . TRP A 1 392 ? 1.896 10.780 -25.920 1.00 84.69 392 TRP A N 1
ATOM 2967 C CA . TRP A 1 392 ? 3.233 11.256 -25.549 1.00 84.69 392 TRP A CA 1
ATOM 2968 C C . TRP A 1 392 ? 4.306 10.263 -25.989 1.00 84.69 392 TRP A C 1
ATOM 2970 O O . TRP A 1 392 ? 5.291 10.650 -26.606 1.00 84.69 392 TRP A O 1
ATOM 2980 N N . HIS A 1 393 ? 4.091 8.971 -25.736 1.00 78.62 393 HIS A N 1
ATOM 2981 C CA . HIS A 1 393 ? 5.029 7.934 -26.138 1.00 78.62 393 HIS A CA 1
ATOM 2982 C C . HIS A 1 393 ? 5.270 7.874 -27.635 1.00 78.62 393 HIS A C 1
ATOM 2984 O O . HIS A 1 393 ? 6.431 7.926 -28.032 1.00 78.62 393 HIS A O 1
ATOM 2990 N N . LEU A 1 394 ? 4.208 7.821 -28.438 1.00 78.19 394 LEU A N 1
ATOM 2991 C CA . LEU A 1 394 ? 4.316 7.810 -29.898 1.00 78.19 394 LEU A CA 1
ATOM 2992 C C . LEU A 1 394 ? 4.949 9.086 -30.463 1.00 78.19 394 LEU A C 1
ATOM 2994 O O . LEU A 1 394 ? 5.521 9.044 -31.542 1.00 78.19 394 LEU A O 1
ATOM 2998 N N . HIS A 1 395 ? 4.848 10.215 -29.758 1.00 78.69 395 HIS A N 1
ATOM 2999 C CA . HIS A 1 395 ? 5.506 11.453 -30.169 1.00 78.69 395 HIS A CA 1
ATOM 3000 C C . HIS A 1 395 ? 7.001 11.475 -29.817 1.00 78.69 395 HIS A C 1
ATOM 3002 O O . HIS A 1 395 ? 7.808 11.970 -30.594 1.00 78.69 395 HIS A O 1
ATOM 3008 N N . THR A 1 396 ? 7.370 10.961 -28.640 1.00 72.06 396 THR A N 1
ATOM 3009 C CA . THR A 1 396 ? 8.759 11.004 -28.144 1.00 72.06 396 THR A CA 1
ATOM 3010 C C . THR A 1 396 ? 9.666 9.902 -28.686 1.00 72.06 396 THR A C 1
ATOM 3012 O O . THR A 1 396 ? 10.881 10.048 -28.627 1.00 72.06 396 THR A O 1
ATOM 3015 N N . LEU A 1 397 ? 9.102 8.791 -29.161 1.00 69.44 397 LEU A N 1
ATOM 3016 C CA . LEU A 1 397 ? 9.856 7.642 -29.660 1.00 69.44 397 LEU A CA 1
ATOM 3017 C C . LEU A 1 397 ? 9.472 7.419 -31.124 1.00 69.44 397 LEU A C 1
ATOM 3019 O O . LEU A 1 397 ? 8.291 7.298 -31.441 1.00 69.44 397 LEU A O 1
ATOM 3023 N N . THR A 1 398 ? 10.467 7.392 -32.006 1.00 60.06 398 THR A N 1
ATOM 3024 C CA . THR A 1 398 ? 10.284 7.559 -33.456 1.00 60.06 398 THR A CA 1
ATOM 3025 C C . THR A 1 398 ? 9.952 6.264 -34.206 1.00 60.06 398 THR A C 1
ATOM 3027 O O . THR A 1 398 ? 9.319 6.329 -35.256 1.00 60.06 398 THR A O 1
ATOM 3030 N N . ASN A 1 399 ? 10.255 5.088 -33.636 1.00 64.44 399 ASN A N 1
ATOM 3031 C CA . ASN A 1 399 ? 10.261 3.811 -34.369 1.00 64.44 399 ASN A CA 1
ATOM 3032 C C . ASN A 1 399 ? 9.369 2.722 -33.757 1.00 64.44 399 ASN A C 1
ATOM 3034 O O . ASN A 1 399 ? 9.795 1.590 -33.518 1.00 64.44 399 ASN A O 1
ATOM 3038 N N . PHE A 1 400 ? 8.111 3.031 -33.461 1.00 64.94 400 PHE A N 1
ATOM 3039 C CA . PHE A 1 400 ? 7.175 1.955 -33.138 1.00 64.94 400 PHE A CA 1
ATOM 3040 C C . PHE A 1 400 ? 6.786 1.187 -34.403 1.00 64.94 400 PHE A C 1
ATOM 3042 O O . PHE A 1 400 ? 6.532 1.796 -35.422 1.00 64.94 400 PHE A O 1
ATOM 3049 N N . ALA A 1 401 ? 6.652 -0.138 -34.354 1.00 64.44 401 ALA A N 1
ATOM 3050 C CA . ALA A 1 401 ? 6.081 -0.890 -35.483 1.00 64.44 401 ALA A CA 1
ATOM 3051 C C . ALA A 1 401 ? 4.553 -0.699 -35.612 1.00 64.44 401 ALA A C 1
ATOM 3053 O O . ALA A 1 401 ? 3.945 -1.048 -36.622 1.00 64.44 401 ALA A O 1
ATOM 3054 N N . GLU A 1 402 ? 3.904 -0.196 -34.557 1.00 79.12 402 GLU A N 1
ATOM 3055 C CA . GLU A 1 402 ? 2.450 -0.120 -34.431 1.00 79.12 402 GLU A CA 1
ATOM 3056 C C . GLU A 1 402 ? 2.020 0.889 -33.347 1.00 79.12 402 GLU A C 1
ATOM 3058 O O . GLU A 1 402 ? 2.808 1.235 -32.471 1.00 79.12 402 GLU A O 1
ATOM 3063 N N . SER A 1 403 ? 0.767 1.357 -33.379 1.00 86.25 403 SER A N 1
ATOM 3064 C CA . SER A 1 403 ? 0.267 2.425 -32.489 1.00 86.25 403 SER A CA 1
ATOM 3065 C C . SER A 1 403 ? -0.849 1.991 -31.530 1.00 86.25 403 SER A C 1
ATOM 3067 O O . SER A 1 403 ? -1.685 2.797 -31.115 1.00 86.25 403 SER A O 1
ATOM 3069 N N . SER A 1 404 ? -0.886 0.715 -31.146 1.00 87.69 404 SER A N 1
ATOM 3070 C CA . SER A 1 404 ? -1.907 0.157 -30.250 1.00 87.69 404 SER A CA 1
ATOM 3071 C C . SER A 1 404 ? -1.898 0.729 -28.842 1.00 87.69 404 SER A C 1
ATOM 3073 O O . SER A 1 404 ? -2.939 0.685 -28.188 1.00 87.69 404 SER A O 1
ATOM 3075 N N . ALA A 1 405 ? -0.790 1.322 -28.386 1.00 89.44 405 ALA A N 1
ATOM 3076 C CA . ALA A 1 405 ? -0.752 2.066 -27.131 1.00 89.44 405 ALA A CA 1
ATOM 3077 C C . ALA A 1 405 ? -1.894 3.092 -27.041 1.00 89.44 405 ALA A C 1
ATOM 3079 O O . ALA A 1 405 ? -2.432 3.298 -25.956 1.00 89.44 405 ALA A O 1
ATOM 3080 N N . LEU A 1 406 ? -2.331 3.669 -28.170 1.00 92.19 406 LEU A N 1
ATOM 3081 C CA . LEU A 1 406 ? -3.433 4.634 -28.210 1.00 92.19 406 LEU A CA 1
ATOM 3082 C C . LEU A 1 406 ? -4.781 4.054 -27.786 1.00 92.19 406 LEU A C 1
ATOM 3084 O O . LEU A 1 406 ? -5.593 4.805 -27.261 1.00 92.19 406 LEU A O 1
ATOM 3088 N N . TRP A 1 407 ? -5.037 2.755 -27.968 1.00 93.12 407 TRP A N 1
ATOM 3089 C CA . TRP A 1 407 ? -6.283 2.116 -27.514 1.00 93.12 407 TRP A CA 1
ATOM 3090 C C . TRP A 1 407 ? -6.082 1.223 -26.292 1.00 93.12 407 TRP A C 1
ATOM 3092 O O . TRP A 1 407 ? -6.960 1.148 -25.430 1.00 93.12 407 TRP A O 1
ATOM 3102 N N . TRP A 1 408 ? -4.925 0.571 -26.177 1.00 94.50 408 TRP A N 1
ATOM 3103 C CA . TRP A 1 408 ? -4.623 -0.313 -25.058 1.00 94.50 408 TRP A CA 1
ATOM 3104 C C . TRP A 1 408 ? -4.443 0.482 -23.763 1.00 94.50 408 TRP A C 1
ATOM 3106 O O . TRP A 1 408 ? -4.989 0.098 -22.727 1.00 94.50 408 TRP A O 1
ATOM 3116 N N . ALA A 1 409 ? -3.756 1.630 -23.815 1.00 94.56 409 ALA A N 1
ATOM 3117 C CA . ALA A 1 409 ? -3.558 2.478 -22.645 1.00 94.56 409 ALA A CA 1
ATOM 3118 C C . ALA A 1 409 ? -4.881 3.004 -22.063 1.00 94.56 409 ALA A C 1
ATOM 3120 O O . ALA A 1 409 ? -5.114 2.765 -20.877 1.00 94.56 409 ALA A O 1
ATOM 3121 N N . PRO A 1 410 ? -5.792 3.656 -22.822 1.00 96.44 410 PRO A N 1
ATOM 3122 C CA . PRO A 1 410 ? -7.049 4.114 -22.241 1.00 96.44 410 PRO A CA 1
ATOM 3123 C C . PRO A 1 410 ? -7.913 2.965 -21.704 1.00 96.44 410 PRO A C 1
ATOM 3125 O O . PRO A 1 410 ? -8.557 3.120 -20.663 1.00 96.44 410 PRO A O 1
ATOM 3128 N N . LEU A 1 411 ? -7.888 1.796 -22.358 1.00 96.12 411 LEU A N 1
ATOM 3129 C CA . LEU A 1 411 ? -8.584 0.598 -21.890 1.00 96.12 411 LEU A CA 1
ATOM 3130 C C . LEU A 1 411 ? -8.048 0.151 -20.520 1.00 96.12 411 LEU A C 1
ATOM 3132 O O . LEU A 1 411 ? -8.799 0.113 -19.541 1.00 96.12 411 LEU A O 1
ATOM 3136 N N . ALA A 1 412 ? -6.748 -0.137 -20.432 1.00 95.12 412 ALA A N 1
ATOM 3137 C CA . ALA A 1 412 ? -6.114 -0.656 -19.224 1.00 95.12 412 ALA A CA 1
ATOM 3138 C C . ALA A 1 412 ? -6.141 0.357 -18.069 1.00 95.12 412 ALA A C 1
ATOM 3140 O O . ALA A 1 412 ? -6.507 0.003 -16.944 1.00 95.12 412 ALA A O 1
ATOM 3141 N N . TYR A 1 413 ? -5.809 1.624 -18.341 1.00 95.69 413 TYR A N 1
ATOM 3142 C CA . TYR A 1 413 ? -5.795 2.671 -17.320 1.00 95.69 413 TYR A CA 1
ATOM 3143 C C . TYR A 1 413 ? -7.189 2.922 -16.766 1.00 95.69 413 TYR A C 1
ATOM 3145 O O . TYR A 1 413 ? -7.335 2.998 -15.549 1.00 95.69 413 TYR A O 1
ATOM 3153 N N . GLY A 1 414 ? -8.216 3.006 -17.617 1.00 96.06 414 GLY A N 1
ATOM 3154 C CA . GLY A 1 414 ? -9.585 3.180 -17.143 1.00 96.06 414 GLY A CA 1
ATOM 3155 C C . GLY A 1 414 ? -10.009 2.049 -16.206 1.00 96.06 414 GLY A C 1
ATOM 3156 O O . GLY A 1 414 ? -10.459 2.311 -15.089 1.00 96.06 414 GLY A O 1
ATOM 3157 N N . LEU A 1 415 ? -9.807 0.789 -16.608 1.00 95.38 415 LEU A N 1
ATOM 3158 C CA . LEU A 1 415 ? -10.200 -0.367 -15.796 1.00 95.38 415 LEU A CA 1
ATOM 3159 C C . LEU A 1 415 ? -9.479 -0.399 -14.446 1.00 95.38 415 LEU A C 1
ATOM 3161 O O . LEU A 1 415 ? -10.133 -0.558 -13.413 1.00 95.38 415 LEU A O 1
ATOM 3165 N N . VAL A 1 416 ? -8.158 -0.200 -14.428 1.00 93.81 416 VAL A N 1
ATOM 3166 C CA . VAL A 1 416 ? -7.379 -0.229 -13.181 1.00 93.81 416 VAL A CA 1
ATOM 3167 C C . VAL A 1 416 ? -7.740 0.953 -12.280 1.00 93.81 416 VAL A C 1
ATOM 3169 O O . VAL A 1 416 ? -7.980 0.770 -11.082 1.00 93.81 416 VAL A O 1
ATOM 3172 N N . LEU A 1 417 ? -7.835 2.161 -12.838 1.00 95.06 417 LEU A N 1
ATOM 3173 C CA . LEU A 1 417 ? -8.067 3.383 -12.067 1.00 95.06 417 LEU A CA 1
ATOM 3174 C C . LEU A 1 417 ? -9.532 3.577 -11.657 1.00 95.06 417 LEU A C 1
ATOM 3176 O O . LEU A 1 417 ? -9.800 4.386 -10.770 1.00 95.06 417 LEU A O 1
ATOM 3180 N N . SER A 1 418 ? -10.467 2.776 -12.177 1.00 95.75 418 SER A N 1
ATOM 3181 C CA . SER A 1 418 ? -11.833 2.678 -11.643 1.00 95.75 418 SER A CA 1
ATOM 3182 C C . SER A 1 418 ? -11.850 2.331 -10.142 1.00 95.75 418 SER A C 1
ATOM 3184 O O . SER A 1 418 ? -12.624 2.905 -9.373 1.00 95.75 418 SER A O 1
ATOM 3186 N N . SER A 1 419 ? -10.932 1.463 -9.694 1.00 93.50 419 SER A N 1
ATOM 3187 C CA . SER A 1 419 ? -10.781 1.085 -8.282 1.00 93.50 419 SER A CA 1
ATOM 3188 C C . SER A 1 419 ? -10.248 2.236 -7.422 1.00 93.50 419 SER A C 1
ATOM 3190 O O . SER A 1 419 ? -10.729 2.460 -6.309 1.00 93.50 419 SER A O 1
ATOM 3192 N N . LEU A 1 420 ? -9.310 3.021 -7.962 1.00 93.56 420 LEU A N 1
ATOM 3193 C CA . LEU A 1 420 ? -8.805 4.228 -7.315 1.00 93.56 420 LEU A CA 1
ATOM 3194 C C . LEU A 1 420 ? -9.911 5.284 -7.193 1.00 93.56 420 LEU A C 1
ATOM 3196 O O . LEU A 1 420 ? -10.062 5.883 -6.130 1.00 93.56 420 LEU A O 1
ATOM 3200 N N . GLY A 1 421 ? -10.730 5.450 -8.233 1.00 95.44 421 GLY A N 1
ATOM 3201 C CA . GLY A 1 421 ? -11.886 6.347 -8.219 1.00 95.44 421 GLY A CA 1
ATOM 3202 C C . GLY A 1 421 ? -12.936 5.972 -7.169 1.00 95.44 421 GLY A C 1
ATOM 3203 O O . GLY A 1 421 ? -13.447 6.851 -6.471 1.00 95.44 421 GLY A O 1
ATOM 3204 N N . LEU A 1 422 ? -13.196 4.674 -6.967 1.00 95.06 422 LEU A N 1
ATOM 3205 C CA . LEU A 1 422 ? -14.011 4.188 -5.845 1.00 95.06 422 LEU A CA 1
ATOM 3206 C C . LEU A 1 422 ? -13.383 4.523 -4.484 1.00 95.06 422 LEU A C 1
ATOM 3208 O O . LEU A 1 422 ? -14.094 4.932 -3.566 1.00 95.06 422 LEU A O 1
ATOM 3212 N N . GLY A 1 423 ? -12.059 4.397 -4.357 1.00 92.25 423 GLY A N 1
ATOM 3213 C CA . GLY A 1 423 ? -11.323 4.800 -3.156 1.00 92.25 423 GLY A CA 1
ATOM 3214 C C . GLY A 1 423 ? -11.480 6.291 -2.843 1.00 92.25 423 GLY A C 1
ATOM 3215 O O . GLY A 1 423 ? -11.805 6.655 -1.713 1.00 92.25 423 GLY A O 1
ATOM 3216 N N . VAL A 1 424 ? -11.339 7.158 -3.851 1.00 94.44 424 VAL A N 1
ATOM 3217 C CA . VAL A 1 424 ? -11.566 8.607 -3.713 1.00 94.44 424 VAL A CA 1
ATOM 3218 C C . VAL A 1 424 ? -13.018 8.896 -3.322 1.00 94.44 424 VAL A C 1
ATOM 3220 O O . VAL A 1 424 ? -13.262 9.690 -2.414 1.00 94.44 424 VAL A O 1
ATOM 3223 N N . ALA A 1 425 ? -13.992 8.224 -3.943 1.00 94.31 425 ALA A N 1
ATOM 3224 C CA . ALA A 1 425 ? -15.399 8.372 -3.578 1.00 94.31 425 ALA A CA 1
ATOM 3225 C C . ALA A 1 425 ? -15.681 7.949 -2.130 1.00 94.31 425 ALA A C 1
ATOM 3227 O O . ALA A 1 425 ? -16.447 8.625 -1.449 1.00 94.31 425 ALA A O 1
ATOM 3228 N N . ALA A 1 426 ? -15.039 6.895 -1.622 1.00 91.69 426 ALA A N 1
ATOM 3229 C CA . ALA A 1 426 ? -15.174 6.493 -0.223 1.00 91.69 426 ALA A CA 1
ATOM 3230 C C . ALA A 1 426 ? -14.665 7.580 0.743 1.00 91.69 426 ALA A C 1
ATOM 3232 O O . ALA A 1 426 ? -15.318 7.859 1.751 1.00 91.69 426 ALA A O 1
ATOM 3233 N N . VAL A 1 427 ? -13.551 8.246 0.412 1.00 91.06 427 VAL A N 1
ATOM 3234 C CA . VAL A 1 427 ? -13.028 9.387 1.187 1.00 91.06 427 VAL A CA 1
ATOM 3235 C C . VAL A 1 427 ? -14.002 10.569 1.156 1.00 91.06 427 VAL A C 1
ATOM 3237 O O . VAL A 1 427 ? -14.264 11.176 2.196 1.00 91.06 427 VAL A O 1
ATOM 3240 N N . LEU A 1 428 ? -14.589 10.873 -0.006 1.00 93.75 428 LEU A N 1
ATOM 3241 C CA . LEU A 1 428 ? -15.597 11.929 -0.134 1.00 93.75 428 LEU A CA 1
ATOM 3242 C C . LEU A 1 428 ? -16.865 11.612 0.665 1.00 93.75 428 LEU A C 1
ATOM 3244 O O . LEU A 1 428 ? -17.337 12.472 1.401 1.00 93.75 428 LEU A O 1
ATOM 3248 N N . VAL A 1 429 ? -17.378 10.379 0.583 1.00 92.62 429 VAL A N 1
ATOM 3249 C CA . VAL A 1 429 ? -18.528 9.914 1.379 1.00 92.62 429 VAL A CA 1
ATOM 3250 C C . VAL A 1 429 ? -18.245 10.074 2.866 1.00 92.62 429 VAL A C 1
ATOM 3252 O O . VAL A 1 429 ? -19.088 10.602 3.587 1.00 92.62 429 VAL A O 1
ATOM 3255 N N . PHE A 1 430 ? -17.058 9.674 3.327 1.00 90.31 430 PHE A N 1
ATOM 3256 C CA . PHE A 1 430 ? -16.661 9.871 4.718 1.00 90.31 430 PHE A CA 1
ATOM 3257 C C . PHE A 1 430 ? -16.693 11.357 5.112 1.00 90.31 430 PHE A C 1
ATOM 3259 O O . PHE A 1 430 ? -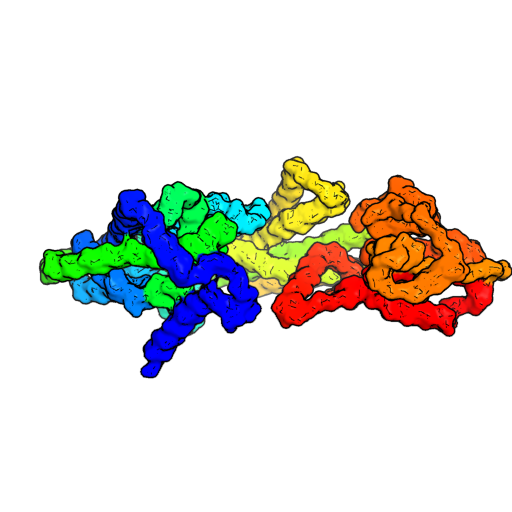17.269 11.704 6.143 1.00 90.31 430 PHE A O 1
ATOM 3266 N N . GLY A 1 431 ? -16.157 12.242 4.266 1.00 90.38 431 GLY A N 1
ATOM 3267 C CA . GLY A 1 431 ? -16.224 13.692 4.467 1.00 90.38 431 GLY A CA 1
ATOM 3268 C C . GLY A 1 431 ? -17.658 14.238 4.493 1.00 90.38 431 GLY A C 1
ATOM 3269 O O . GLY A 1 431 ? -18.005 15.015 5.382 1.00 90.38 431 GLY A O 1
ATOM 3270 N N . TYR A 1 432 ? -18.522 13.806 3.573 1.00 93.62 432 TYR A N 1
ATOM 3271 C CA . TYR A 1 432 ? -19.927 14.226 3.536 1.00 93.62 432 TYR A CA 1
ATOM 3272 C C . TYR A 1 432 ? -20.698 13.764 4.770 1.00 93.62 432 TYR A C 1
ATOM 3274 O O . TYR A 1 432 ? -21.495 14.533 5.302 1.00 93.62 432 TYR A O 1
ATOM 3282 N N . LEU A 1 433 ? -20.441 12.547 5.257 1.00 90.94 433 LEU A N 1
ATOM 3283 C CA . LEU A 1 433 ? -21.035 12.033 6.491 1.00 90.94 433 LEU A CA 1
ATOM 3284 C C . LEU A 1 433 ? -20.531 12.794 7.721 1.00 90.94 433 LEU A C 1
ATOM 3286 O O . LEU A 1 433 ? -21.326 13.105 8.607 1.00 90.94 433 LEU A O 1
ATOM 3290 N N . LEU A 1 434 ? -19.242 13.151 7.759 1.00 87.62 434 LEU A N 1
ATOM 3291 C CA . LEU A 1 434 ? -18.649 13.903 8.865 1.00 87.62 434 LEU A CA 1
ATOM 3292 C C . LEU A 1 434 ? -19.334 15.258 9.081 1.00 87.62 434 LEU A C 1
ATOM 3294 O O . LEU A 1 434 ? -19.579 15.639 10.225 1.00 87.62 434 LEU A O 1
ATOM 3298 N N . PHE A 1 435 ? -19.667 15.956 7.994 1.00 86.44 435 PHE A N 1
ATOM 3299 C CA . PHE A 1 435 ? -20.334 17.262 8.030 1.00 86.44 435 PHE A CA 1
ATOM 3300 C C . PHE A 1 435 ? -21.847 17.192 7.774 1.00 86.44 435 PHE A C 1
ATOM 3302 O O . PHE A 1 435 ? -22.491 18.234 7.668 1.00 86.44 435 PHE A O 1
ATOM 3309 N N . ASN A 1 436 ? -22.405 15.983 7.642 1.00 85.50 436 ASN A N 1
ATOM 3310 C CA . ASN A 1 436 ? -23.778 15.716 7.202 1.00 85.50 436 ASN A CA 1
ATOM 3311 C C . ASN A 1 436 ? -24.214 16.564 5.985 1.00 85.50 436 ASN A C 1
ATOM 3313 O O . ASN A 1 436 ? -25.329 17.083 5.923 1.00 85.50 436 ASN A O 1
ATOM 3317 N N . LYS A 1 437 ? -23.308 16.746 5.019 1.00 90.81 437 LYS A N 1
ATOM 3318 C CA . LYS A 1 437 ? -23.505 17.616 3.856 1.00 90.81 437 LYS A CA 1
ATOM 3319 C C . LYS A 1 437 ? -23.012 16.925 2.593 1.00 90.81 437 LYS A C 1
ATOM 3321 O O . LYS A 1 437 ? -21.828 16.960 2.272 1.00 90.81 437 LYS A O 1
ATOM 3326 N N . PHE A 1 438 ? -23.948 16.317 1.872 1.00 91.94 438 PHE A N 1
ATOM 3327 C CA . PHE A 1 438 ? -23.697 15.765 0.545 1.00 91.94 438 PHE A CA 1
ATOM 3328 C C . PHE A 1 438 ? -23.799 16.877 -0.494 1.00 91.94 438 PHE A C 1
ATOM 3330 O O . PHE A 1 438 ? -24.761 17.646 -0.506 1.00 91.94 438 PHE A O 1
ATOM 3337 N N . VAL A 1 439 ? -22.792 16.970 -1.356 1.00 91.25 439 VAL A N 1
ATOM 3338 C CA . VAL A 1 439 ? -22.825 17.868 -2.515 1.00 91.25 439 VAL A CA 1
ATOM 3339 C C . VAL A 1 439 ? -23.540 17.181 -3.689 1.00 91.25 439 VAL A C 1
ATOM 3341 O O . VAL A 1 439 ? -23.698 15.959 -3.674 1.00 91.25 439 VAL A O 1
ATOM 3344 N N . PRO A 1 440 ? -23.986 17.934 -4.710 1.00 88.62 440 PRO A N 1
ATOM 3345 C CA . PRO A 1 440 ? -24.632 17.351 -5.883 1.00 88.62 440 PRO A CA 1
ATOM 3346 C C . PRO A 1 440 ? -23.741 16.327 -6.598 1.00 88.62 440 PRO A C 1
ATOM 3348 O O . PRO A 1 440 ? -22.529 16.522 -6.699 1.00 88.62 440 PRO A O 1
ATOM 3351 N N . ALA A 1 441 ? -24.354 15.288 -7.176 1.00 84.44 441 ALA A N 1
ATOM 3352 C CA . ALA A 1 441 ? -23.646 14.181 -7.827 1.00 84.44 441 ALA A CA 1
ATOM 3353 C C . ALA A 1 441 ? -22.650 14.633 -8.911 1.00 84.44 441 ALA A C 1
ATOM 3355 O O . ALA A 1 441 ? -21.579 14.045 -9.037 1.00 84.44 441 ALA A O 1
ATOM 3356 N N . GLY A 1 442 ? -22.954 15.708 -9.649 1.00 88.12 442 GLY A N 1
ATOM 3357 C CA . GLY A 1 442 ? -22.026 16.267 -10.635 1.00 88.12 442 GLY A CA 1
ATOM 3358 C C . GLY A 1 442 ? -20.750 16.840 -10.014 1.00 88.12 442 GLY A C 1
ATOM 3359 O O . GLY A 1 442 ? -19.655 16.582 -10.508 1.00 88.12 442 GLY A O 1
ATOM 3360 N N . VAL A 1 443 ? -20.866 17.525 -8.873 1.00 92.12 443 VAL A N 1
ATOM 3361 C CA . VAL A 1 443 ? -19.705 18.022 -8.116 1.00 92.12 443 VAL A CA 1
ATOM 3362 C C . VAL A 1 443 ? -18.919 16.854 -7.525 1.00 92.12 443 VAL A C 1
ATOM 3364 O O . VAL A 1 443 ? -17.693 16.857 -7.578 1.00 92.12 443 VAL A O 1
ATOM 3367 N N . THR A 1 444 ? -19.598 15.825 -7.007 1.00 93.25 444 THR A N 1
ATOM 3368 C CA . THR A 1 444 ? -18.934 14.600 -6.536 1.00 93.25 444 THR A CA 1
ATOM 3369 C C . THR A 1 444 ? -18.167 13.911 -7.661 1.00 93.25 444 THR A C 1
ATOM 3371 O O . THR A 1 444 ? -17.020 13.534 -7.451 1.00 93.25 444 THR A O 1
ATOM 3374 N N . PHE A 1 445 ? -18.738 13.811 -8.864 1.00 94.94 445 PHE A N 1
ATOM 3375 C CA . PHE A 1 445 ? -18.036 13.287 -10.037 1.00 94.94 445 PHE A CA 1
ATOM 3376 C C . PHE A 1 445 ? -16.802 14.125 -10.386 1.00 94.94 445 PHE A C 1
ATOM 3378 O O . PHE A 1 445 ? -15.724 13.559 -10.551 1.00 94.94 445 PHE A O 1
ATOM 3385 N N . GLY A 1 446 ? -16.921 15.457 -10.422 1.00 94.94 446 GLY A N 1
ATOM 3386 C CA . GLY A 1 446 ? -15.781 16.351 -10.636 1.00 94.94 446 GLY A CA 1
ATOM 3387 C C . GLY A 1 446 ? -14.676 16.156 -9.592 1.00 94.94 446 GLY A C 1
ATOM 3388 O O . GLY A 1 446 ? -13.514 15.970 -9.949 1.00 94.94 446 GLY A O 1
ATOM 3389 N N . LEU A 1 447 ? -15.028 16.123 -8.304 1.00 96.25 447 LEU A N 1
ATOM 3390 C CA . LEU A 1 447 ? -14.088 15.871 -7.205 1.00 96.25 447 LEU A CA 1
ATOM 3391 C C . LEU A 1 447 ? -13.430 14.490 -7.305 1.00 96.25 447 LEU A C 1
ATOM 3393 O O . LEU A 1 447 ? -12.222 14.379 -7.101 1.00 96.25 447 LEU A O 1
ATOM 3397 N N . SER A 1 448 ? -14.186 13.449 -7.654 1.00 96.19 448 SER A N 1
ATOM 3398 C CA . SER A 1 448 ? -13.647 12.106 -7.884 1.00 96.19 448 SER A CA 1
ATOM 3399 C C . SER A 1 448 ? -12.708 12.059 -9.090 1.00 96.19 448 SER A C 1
ATOM 3401 O O . SER A 1 448 ? -11.662 11.412 -9.017 1.00 96.19 448 SER A O 1
ATOM 3403 N N . LEU A 1 449 ? -13.036 12.760 -10.179 1.00 96.44 449 LEU A N 1
ATOM 3404 C CA . LEU A 1 449 ? -12.213 12.828 -11.388 1.00 96.44 449 LEU A CA 1
ATOM 3405 C C . LEU A 1 449 ? -10.899 13.555 -11.104 1.00 96.44 449 LEU A C 1
ATOM 3407 O O . LEU A 1 449 ? -9.828 13.031 -11.414 1.00 96.44 449 LEU A O 1
ATOM 3411 N N . GLY A 1 450 ? -10.974 14.710 -10.440 1.00 95.69 450 GLY A N 1
ATOM 3412 C CA . GLY A 1 450 ? -9.806 15.452 -9.979 1.00 95.69 450 GLY A CA 1
ATOM 3413 C C . GLY A 1 450 ? -8.953 14.641 -9.009 1.00 95.69 450 GLY A C 1
ATOM 3414 O O . GLY A 1 450 ? -7.754 14.510 -9.224 1.00 95.69 450 GLY A O 1
ATOM 3415 N N . GLY A 1 451 ? -9.554 14.031 -7.985 1.00 94.12 451 GLY A N 1
ATOM 3416 C CA . GLY A 1 451 ? -8.828 13.227 -6.999 1.00 94.12 451 GLY A CA 1
ATOM 3417 C C . GLY A 1 451 ? -8.122 12.017 -7.613 1.00 94.12 451 GLY A C 1
ATOM 3418 O O . GLY A 1 451 ? -6.956 11.772 -7.308 1.00 94.12 451 GLY A O 1
ATOM 3419 N N . THR A 1 452 ? -8.785 11.301 -8.527 1.00 94.12 452 THR A N 1
ATOM 3420 C CA . THR A 1 452 ? -8.180 10.151 -9.219 1.00 94.12 452 THR A CA 1
ATOM 3421 C C . THR A 1 452 ? -7.036 10.599 -10.124 1.00 94.12 452 THR A C 1
ATOM 3423 O O . THR A 1 452 ? -5.937 10.055 -10.045 1.00 94.12 452 THR A O 1
ATOM 3426 N N . THR A 1 453 ? -7.269 11.629 -10.943 1.00 93.44 453 THR A N 1
ATOM 3427 C CA . THR A 1 453 ? -6.263 12.152 -11.878 1.00 93.44 453 THR A CA 1
ATOM 3428 C C . THR A 1 453 ? -5.057 12.713 -11.127 1.00 93.44 453 THR A C 1
ATOM 3430 O O . THR A 1 453 ? -3.917 12.410 -11.468 1.00 93.44 453 THR A O 1
ATOM 3433 N N . GLY A 1 454 ? -5.295 13.469 -10.053 1.00 91.94 454 GLY A N 1
ATOM 3434 C CA . GLY A 1 454 ? -4.252 14.033 -9.202 1.00 91.94 454 GLY A CA 1
ATOM 3435 C C . GLY A 1 454 ? -3.405 12.962 -8.525 1.00 91.94 454 GLY A C 1
ATOM 3436 O O . GLY A 1 454 ? -2.180 13.035 -8.578 1.00 91.94 454 GLY A O 1
ATOM 3437 N N . ALA A 1 455 ? -4.033 11.931 -7.951 1.00 90.00 455 ALA A N 1
ATOM 3438 C CA . ALA A 1 455 ? -3.312 10.823 -7.328 1.00 90.00 455 ALA A CA 1
ATOM 3439 C C . ALA A 1 455 ? -2.372 10.118 -8.320 1.00 90.00 455 ALA A C 1
ATOM 3441 O O . ALA A 1 455 ? -1.232 9.806 -7.974 1.00 90.00 455 ALA A O 1
ATOM 3442 N N . VAL A 1 456 ? -2.815 9.918 -9.564 1.00 90.25 456 VAL A N 1
ATOM 3443 C CA . VAL A 1 456 ? -1.986 9.299 -10.606 1.00 90.25 456 VAL A CA 1
ATOM 3444 C C . VAL A 1 456 ? -0.889 10.246 -11.083 1.00 90.25 456 VAL A C 1
ATOM 3446 O O . VAL A 1 456 ? 0.259 9.826 -11.165 1.00 90.25 456 VAL A O 1
ATOM 3449 N N . LEU A 1 457 ? -1.181 11.525 -11.333 1.00 89.81 457 LEU A N 1
ATOM 3450 C CA . LEU A 1 457 ? -0.179 12.502 -11.780 1.00 89.81 457 LEU A CA 1
ATOM 3451 C C . LEU A 1 457 ? 0.935 12.730 -10.751 1.00 89.81 457 LEU A C 1
ATOM 3453 O O . LEU A 1 457 ? 2.098 12.851 -11.135 1.00 89.81 457 LEU A O 1
ATOM 3457 N N . LEU A 1 458 ? 0.631 12.702 -9.451 1.00 88.94 458 LEU A N 1
ATOM 3458 C CA . LEU A 1 458 ? 1.664 12.809 -8.413 1.00 88.94 458 LEU A CA 1
ATOM 3459 C C . LEU A 1 458 ? 2.656 11.646 -8.440 1.00 88.94 458 LEU A C 1
ATOM 3461 O O . LEU A 1 458 ? 3.824 11.835 -8.104 1.00 88.94 458 LEU A O 1
ATOM 3465 N N . VAL A 1 459 ? 2.212 10.449 -8.823 1.00 86.38 459 VAL A N 1
ATOM 3466 C CA . VAL A 1 459 ? 3.074 9.262 -8.871 1.00 86.38 459 VAL A CA 1
ATOM 3467 C C . VAL A 1 459 ? 3.699 9.118 -10.256 1.00 86.38 459 VAL A C 1
ATOM 3469 O O . VAL A 1 459 ? 4.922 9.115 -10.392 1.00 86.38 459 VAL A O 1
ATOM 3472 N N . PHE A 1 460 ? 2.867 9.027 -11.291 1.00 87.50 460 PHE A N 1
ATOM 3473 C CA . PHE A 1 460 ? 3.277 8.754 -12.666 1.00 87.50 460 PHE A CA 1
ATOM 3474 C C . PHE A 1 460 ? 3.885 9.998 -13.296 1.00 87.50 460 PHE A C 1
ATOM 3476 O O . PHE A 1 460 ? 4.964 9.914 -13.870 1.00 87.50 460 PHE A O 1
ATOM 3483 N N . GLY A 1 461 ? 3.252 11.161 -13.129 1.00 85.75 461 GLY A N 1
ATOM 3484 C CA . GLY A 1 461 ? 3.776 12.434 -13.624 1.00 85.75 461 GLY A CA 1
ATOM 3485 C C . GLY A 1 461 ? 5.115 12.783 -12.978 1.00 85.75 461 GLY A C 1
ATOM 3486 O O . GLY A 1 461 ? 6.044 13.157 -13.683 1.00 85.75 461 GLY A O 1
ATOM 3487 N N . ARG A 1 462 ? 5.282 12.552 -11.669 1.00 88.50 462 ARG A N 1
ATOM 3488 C CA . ARG A 1 462 ? 6.589 12.716 -11.007 1.00 88.50 462 ARG A CA 1
ATOM 3489 C C . ARG A 1 462 ? 7.643 11.741 -11.532 1.00 88.50 462 ARG A C 1
ATOM 3491 O O . ARG A 1 462 ? 8.781 12.145 -11.761 1.00 88.50 462 ARG A O 1
ATOM 3498 N N . PHE A 1 463 ? 7.288 10.465 -11.701 1.00 86.06 463 PHE A N 1
ATOM 3499 C CA . PHE A 1 463 ? 8.190 9.458 -12.270 1.00 86.06 463 PHE A CA 1
ATOM 3500 C C . PHE A 1 463 ? 8.626 9.842 -13.689 1.00 86.06 463 PHE A C 1
ATOM 3502 O O . PHE A 1 463 ? 9.817 9.826 -13.987 1.00 86.06 463 PHE A O 1
ATOM 3509 N N . ARG A 1 464 ? 7.675 10.257 -14.528 1.00 83.62 464 ARG A N 1
ATOM 3510 C CA . ARG A 1 464 ? 7.905 10.727 -15.896 1.00 83.62 464 ARG A CA 1
ATOM 3511 C C . ARG A 1 464 ? 8.749 11.984 -15.940 1.00 83.62 464 ARG A C 1
ATOM 3513 O O . ARG A 1 464 ? 9.711 12.019 -16.683 1.00 83.62 464 ARG A O 1
ATOM 3520 N N . PHE A 1 465 ? 8.463 12.971 -15.099 1.00 86.88 465 PHE A N 1
ATOM 3521 C CA . PHE A 1 465 ? 9.271 14.184 -15.008 1.00 86.88 465 PHE A CA 1
ATOM 3522 C C . PHE A 1 465 ? 10.725 13.850 -14.645 1.00 86.88 465 PHE A C 1
ATOM 3524 O O . PHE A 1 465 ? 11.661 14.357 -15.255 1.00 86.88 465 PHE A O 1
ATOM 3531 N N . LYS A 1 466 ? 10.928 12.922 -13.703 1.00 87.75 466 LYS A N 1
ATOM 3532 C CA . LYS A 1 466 ? 12.268 12.436 -13.365 1.00 87.75 466 LYS A CA 1
ATOM 3533 C C . LYS A 1 466 ? 12.943 11.721 -14.543 1.00 87.75 466 LYS A C 1
ATOM 3535 O O . LYS A 1 466 ? 14.110 11.979 -14.807 1.00 87.75 466 LYS A O 1
ATOM 3540 N N . ARG A 1 467 ? 12.241 10.806 -15.211 1.00 82.56 467 ARG A N 1
ATOM 3541 C CA . ARG A 1 467 ? 12.806 9.939 -16.256 1.00 82.56 467 ARG A CA 1
ATOM 3542 C C . ARG A 1 467 ? 13.014 10.662 -17.591 1.00 82.56 467 ARG A C 1
ATOM 3544 O O . ARG A 1 467 ? 14.069 10.504 -18.182 1.00 82.56 467 ARG A O 1
ATOM 3551 N N . ASP A 1 468 ? 12.017 11.424 -18.035 1.00 80.62 468 ASP A N 1
ATOM 3552 C CA . ASP A 1 468 ? 11.916 11.977 -19.394 1.00 80.62 468 ASP A CA 1
ATOM 3553 C C . ASP A 1 468 ? 12.420 13.431 -19.484 1.00 80.62 468 ASP A C 1
ATOM 3555 O O . ASP A 1 468 ? 12.802 13.863 -20.561 1.00 80.62 468 ASP A O 1
ATOM 3559 N N . ILE A 1 469 ? 12.400 14.203 -18.385 1.00 84.12 469 ILE A N 1
ATOM 3560 C CA . ILE A 1 469 ? 12.830 15.623 -18.378 1.00 84.12 469 ILE A CA 1
ATOM 3561 C C . ILE A 1 469 ? 14.157 15.818 -17.636 1.00 84.12 469 ILE A C 1
ATOM 3563 O O . ILE A 1 469 ? 14.923 16.726 -17.950 1.00 84.12 469 ILE A O 1
ATOM 3567 N N . ARG A 1 470 ? 14.422 15.001 -16.612 1.00 85.25 470 ARG A N 1
ATOM 3568 C CA . ARG A 1 470 ? 15.630 15.098 -15.781 1.00 85.25 470 ARG A CA 1
ATOM 3569 C C . ARG A 1 470 ? 16.621 13.960 -16.003 1.00 85.25 470 ARG A C 1
ATOM 3571 O O . ARG A 1 470 ? 17.557 13.863 -15.220 1.00 85.25 470 ARG A O 1
ATOM 3578 N N . ASP A 1 471 ? 16.417 13.097 -16.998 1.00 81.12 471 ASP A N 1
ATOM 3579 C CA . ASP A 1 471 ? 17.311 11.968 -17.307 1.00 81.12 471 ASP A CA 1
ATOM 3580 C C . ASP A 1 471 ? 17.706 11.149 -16.062 1.00 81.12 471 ASP A C 1
ATOM 3582 O O . ASP A 1 471 ? 18.866 10.836 -15.811 1.00 81.12 471 ASP A O 1
ATOM 3586 N N . GLU A 1 472 ? 16.713 10.850 -15.221 1.00 81.31 472 GLU A N 1
ATOM 3587 C CA . GLU A 1 472 ? 16.840 10.134 -13.946 1.00 81.31 472 GLU A CA 1
ATOM 3588 C C . GLU A 1 472 ? 17.636 10.844 -12.830 1.00 81.31 472 GLU A C 1
ATOM 3590 O O . GLU A 1 472 ? 17.777 10.285 -11.731 1.00 81.31 472 GLU A O 1
ATOM 3595 N N . GLN A 1 473 ? 18.048 12.100 -13.027 1.00 83.69 473 GLN A N 1
ATOM 3596 C CA . GLN A 1 473 ? 18.656 12.922 -11.979 1.00 83.69 473 GLN A CA 1
ATOM 3597 C C . GLN A 1 473 ? 17.697 13.145 -10.796 1.00 83.69 473 GLN A C 1
ATOM 3599 O O . GLN A 1 473 ? 16.467 13.047 -10.895 1.00 83.69 473 GLN A O 1
ATOM 3604 N N . ALA A 1 474 ? 18.266 13.412 -9.618 1.00 84.38 474 ALA A N 1
ATOM 3605 C CA . ALA A 1 474 ? 17.483 13.682 -8.419 1.00 84.38 474 ALA A CA 1
ATOM 3606 C C . ALA A 1 474 ? 16.655 14.968 -8.587 1.00 84.38 474 ALA A C 1
ATOM 3608 O O . ALA A 1 474 ? 17.177 16.009 -8.972 1.00 84.38 474 ALA A O 1
ATOM 3609 N N . LEU A 1 475 ? 15.359 14.897 -8.266 1.00 87.44 475 LEU A N 1
ATOM 3610 C CA . LEU A 1 475 ? 14.465 16.051 -8.357 1.00 87.44 475 LEU A CA 1
ATOM 3611 C C . LEU A 1 475 ? 14.775 17.060 -7.250 1.00 87.44 475 LEU A C 1
ATOM 3613 O O . LEU A 1 475 ? 14.717 16.718 -6.065 1.00 87.44 475 LEU A O 1
ATOM 3617 N N . SER A 1 476 ? 15.021 18.309 -7.635 1.00 90.50 476 SER A N 1
ATOM 3618 C CA . SER A 1 476 ? 15.155 19.432 -6.707 1.00 90.50 476 SER A CA 1
ATOM 3619 C C . SER A 1 476 ? 13.819 19.773 -6.029 1.00 90.50 476 SER A C 1
ATOM 3621 O O . SER A 1 476 ? 12.746 19.304 -6.422 1.00 90.50 476 SER A O 1
ATOM 3623 N N . ILE A 1 477 ? 13.851 20.629 -5.004 1.00 87.31 477 ILE A N 1
ATOM 3624 C CA . ILE A 1 477 ? 12.621 21.155 -4.386 1.00 87.31 477 ILE A CA 1
ATOM 3625 C C . ILE A 1 477 ? 11.764 21.872 -5.438 1.00 87.31 477 ILE A C 1
ATOM 3627 O O . ILE A 1 477 ? 10.555 21.653 -5.487 1.00 87.31 477 ILE A O 1
ATOM 3631 N N . LEU A 1 478 ? 12.391 22.661 -6.317 1.00 92.00 478 LEU A N 1
ATOM 3632 C CA . LEU A 1 478 ? 11.699 23.371 -7.390 1.00 92.00 478 LEU A CA 1
ATOM 3633 C C . LEU A 1 478 ? 11.016 22.403 -8.364 1.00 92.00 478 LEU A C 1
ATOM 3635 O O . LEU A 1 478 ? 9.860 22.616 -8.709 1.00 92.00 478 LEU A O 1
ATOM 3639 N N . ASP A 1 479 ? 11.676 21.305 -8.739 1.00 91.31 479 ASP A N 1
ATOM 3640 C CA . ASP A 1 479 ? 11.078 20.279 -9.605 1.00 91.31 479 ASP A CA 1
ATOM 3641 C C . ASP A 1 479 ? 9.827 19.660 -8.978 1.00 91.31 479 ASP A C 1
ATOM 3643 O O . ASP A 1 479 ? 8.799 19.504 -9.636 1.00 91.31 479 ASP A O 1
ATOM 3647 N N . ASN A 1 480 ? 9.882 19.339 -7.682 1.00 88.12 480 ASN A N 1
ATOM 3648 C CA . ASN A 1 480 ? 8.716 18.804 -6.983 1.00 88.12 480 ASN A CA 1
ATOM 3649 C C . ASN A 1 480 ? 7.594 19.854 -6.880 1.00 88.12 480 ASN A C 1
ATOM 3651 O O . ASN A 1 480 ? 6.427 19.495 -7.021 1.00 88.12 480 ASN A O 1
ATOM 3655 N N . LEU A 1 481 ? 7.921 21.139 -6.695 1.00 91.25 481 LEU A N 1
ATOM 3656 C CA . LEU A 1 481 ? 6.935 22.225 -6.717 1.00 91.25 481 LEU A CA 1
ATOM 3657 C C . LEU A 1 481 ? 6.299 22.409 -8.100 1.00 91.25 481 LEU A C 1
ATOM 3659 O O . LEU A 1 481 ? 5.095 22.642 -8.172 1.00 91.25 481 LEU A O 1
ATOM 3663 N N . ILE A 1 482 ? 7.061 22.251 -9.187 1.00 92.69 482 ILE A N 1
ATOM 3664 C CA . ILE A 1 482 ? 6.531 22.277 -10.558 1.00 92.69 482 ILE A CA 1
ATOM 3665 C C . ILE A 1 482 ? 5.549 21.122 -10.757 1.00 92.69 482 ILE A C 1
ATOM 3667 O O . ILE A 1 482 ? 4.416 21.350 -11.178 1.00 92.69 482 ILE A O 1
ATOM 3671 N N . VAL A 1 483 ? 5.938 19.895 -10.394 1.00 91.12 483 VAL A N 1
ATOM 3672 C CA . VAL A 1 483 ? 5.056 18.721 -10.497 1.00 91.12 483 VAL A CA 1
ATOM 3673 C C . VAL A 1 483 ? 3.780 18.917 -9.671 1.00 91.12 483 VAL A C 1
ATOM 3675 O O . VAL A 1 483 ? 2.685 18.626 -10.157 1.00 91.12 483 VAL A O 1
ATOM 3678 N N . LEU A 1 484 ? 3.892 19.453 -8.452 1.00 91.88 484 LEU A N 1
ATOM 3679 C CA . LEU A 1 484 ? 2.743 19.769 -7.599 1.00 91.88 484 LEU A CA 1
ATOM 3680 C C . LEU A 1 484 ? 1.849 20.852 -8.211 1.00 91.88 484 LEU A C 1
ATOM 3682 O O . LEU A 1 484 ? 0.632 20.685 -8.226 1.00 91.88 484 LEU A O 1
ATOM 3686 N N . GLY A 1 485 ? 2.430 21.930 -8.740 1.00 94.12 485 GLY A N 1
ATOM 3687 C CA . GLY A 1 485 ? 1.698 23.028 -9.372 1.00 94.12 485 GLY A CA 1
ATOM 3688 C C . GLY A 1 485 ? 0.939 22.580 -10.621 1.00 94.12 485 GLY A C 1
ATOM 3689 O O . GLY A 1 485 ? -0.255 22.853 -10.744 1.00 94.12 485 GLY A O 1
ATOM 3690 N N . VAL A 1 486 ? 1.595 21.819 -11.504 1.00 93.81 486 VAL A N 1
ATOM 3691 C CA . VAL A 1 486 ? 0.965 21.229 -12.697 1.00 93.81 486 VAL A CA 1
ATOM 3692 C C . VAL A 1 486 ? -0.146 20.264 -12.292 1.00 93.81 486 VAL A C 1
ATOM 3694 O O . VAL A 1 486 ? -1.255 20.351 -12.816 1.00 93.81 486 VAL A O 1
ATOM 3697 N N . THR A 1 487 ? 0.106 19.393 -11.312 1.00 93.38 487 THR A N 1
ATOM 3698 C CA . THR A 1 487 ? -0.921 18.482 -10.790 1.00 93.38 487 THR A CA 1
ATOM 3699 C C . THR A 1 487 ? -2.119 19.267 -10.261 1.00 93.38 487 THR A C 1
ATOM 3701 O O . THR A 1 487 ? -3.248 18.961 -10.629 1.00 93.38 487 THR A O 1
ATOM 3704 N N . ALA A 1 488 ? -1.904 20.292 -9.435 1.00 93.88 488 ALA A N 1
ATOM 3705 C CA . ALA A 1 488 ? -2.980 21.098 -8.864 1.00 93.88 488 ALA A CA 1
ATOM 3706 C C . ALA A 1 488 ? -3.814 21.801 -9.948 1.00 93.88 488 ALA A C 1
ATOM 3708 O O . ALA A 1 488 ? -5.042 21.807 -9.861 1.00 93.88 488 ALA A O 1
ATOM 3709 N N . ALA A 1 489 ? -3.168 22.330 -10.992 1.00 96.00 489 ALA A N 1
ATOM 3710 C CA . ALA A 1 489 ? -3.851 22.937 -12.131 1.00 96.00 489 ALA A CA 1
ATOM 3711 C C . ALA A 1 489 ? -4.714 21.917 -12.894 1.00 96.00 489 ALA A C 1
ATOM 3713 O O . ALA A 1 489 ? -5.886 22.185 -13.169 1.00 96.00 489 ALA A O 1
ATOM 3714 N N . VAL A 1 490 ? -4.177 20.723 -13.177 1.00 94.38 490 VAL A N 1
ATOM 3715 C CA . VAL A 1 490 ? -4.929 19.653 -13.854 1.00 94.38 490 VAL A CA 1
ATOM 3716 C C . VAL A 1 490 ? -6.079 19.146 -12.984 1.00 94.38 490 VAL A C 1
ATOM 3718 O O . VAL A 1 490 ? -7.172 18.919 -13.494 1.00 94.38 490 VAL A O 1
ATOM 3721 N N . VAL A 1 491 ? -5.878 19.020 -11.670 1.00 95.38 491 VAL A N 1
ATOM 3722 C CA . VAL A 1 491 ? -6.942 18.659 -10.724 1.00 95.38 491 VAL A CA 1
ATOM 3723 C C . VAL A 1 491 ? -8.050 19.705 -10.748 1.00 95.38 491 VAL A C 1
ATOM 3725 O O . VAL A 1 491 ? -9.211 19.337 -10.897 1.00 95.38 491 VAL A O 1
ATOM 3728 N N . ALA A 1 492 ? -7.722 20.996 -10.651 1.00 96.19 492 ALA A N 1
ATOM 3729 C CA . ALA A 1 492 ? -8.717 22.067 -10.693 1.00 96.19 492 ALA A CA 1
ATOM 3730 C C . ALA A 1 492 ? -9.517 22.046 -12.006 1.00 96.19 492 ALA A C 1
ATOM 3732 O O . ALA A 1 492 ? -10.747 22.125 -11.979 1.00 96.19 492 ALA A O 1
ATOM 3733 N N . LEU A 1 493 ? -8.833 21.855 -13.139 1.00 96.06 493 LEU A N 1
ATOM 3734 C CA . LEU A 1 493 ? -9.469 21.717 -14.447 1.00 96.06 493 LEU A CA 1
ATOM 3735 C C . LEU A 1 493 ? -10.378 20.483 -14.513 1.00 96.06 493 LEU A C 1
ATOM 3737 O O . LEU A 1 493 ? -11.512 20.592 -14.967 1.00 96.06 493 LEU A O 1
ATOM 3741 N N . ALA A 1 494 ? -9.917 19.329 -14.030 1.00 94.62 494 ALA A N 1
ATOM 3742 C CA . ALA A 1 494 ? -10.688 18.089 -14.009 1.00 94.62 494 ALA A CA 1
ATOM 3743 C C . ALA A 1 494 ? -11.931 18.198 -13.112 1.00 94.62 494 ALA A C 1
ATOM 3745 O O . ALA A 1 494 ? -13.008 17.747 -13.501 1.00 94.62 494 ALA A O 1
ATOM 3746 N N . VAL A 1 495 ? -11.815 18.848 -11.948 1.00 95.94 495 VAL A N 1
ATOM 3747 C CA . VAL A 1 495 ? -12.957 19.122 -11.062 1.00 95.94 495 VAL A CA 1
ATOM 3748 C C . VAL A 1 495 ? -13.968 20.027 -11.753 1.00 95.94 495 VAL A C 1
ATOM 3750 O O . VAL A 1 495 ? -15.161 19.717 -11.754 1.00 95.94 495 VAL A O 1
ATOM 3753 N N . PHE A 1 496 ? -13.506 21.121 -12.358 1.00 95.94 496 PHE A N 1
ATOM 3754 C CA . PHE A 1 496 ? -14.364 22.084 -13.042 1.00 95.94 496 PHE A CA 1
ATOM 3755 C C . PHE A 1 496 ? -15.067 21.462 -14.256 1.00 95.94 496 PHE A C 1
ATOM 3757 O O . PHE A 1 496 ? -16.297 21.461 -14.326 1.00 95.94 496 PHE A O 1
ATOM 3764 N N . ALA A 1 497 ? -14.300 20.861 -15.170 1.00 92.56 497 ALA A N 1
ATOM 3765 C CA . ALA A 1 497 ? -14.817 20.218 -16.372 1.00 92.56 497 ALA A CA 1
ATOM 3766 C C . ALA A 1 497 ? -15.749 19.051 -16.027 1.00 92.56 497 ALA A C 1
ATOM 3768 O O . ALA A 1 497 ? -16.857 18.979 -16.552 1.00 92.56 497 ALA A O 1
ATOM 3769 N N . GLY A 1 498 ? -15.350 18.179 -15.095 1.00 91.62 498 GLY A N 1
ATOM 3770 C CA . GLY A 1 498 ? -16.180 17.061 -14.654 1.00 91.62 498 GLY A CA 1
ATOM 3771 C C . GLY A 1 498 ? -17.510 17.523 -14.057 1.00 91.62 498 GLY A C 1
ATOM 3772 O O . GLY A 1 498 ? -18.555 16.971 -14.397 1.00 91.62 498 GLY A O 1
ATOM 3773 N N . SER A 1 499 ? -17.493 18.581 -13.239 1.00 92.44 499 SER A N 1
ATOM 3774 C CA . SER A 1 499 ? -18.715 19.134 -12.636 1.00 92.44 499 SER A CA 1
ATOM 3775 C C . SER A 1 499 ? -19.681 19.705 -13.677 1.00 92.44 499 SER A C 1
ATOM 3777 O O . SER A 1 499 ? -20.890 19.510 -13.554 1.00 92.44 499 SER A O 1
ATOM 3779 N N . ILE A 1 500 ? -19.164 20.376 -14.712 1.00 91.69 500 ILE A N 1
ATOM 3780 C CA . ILE A 1 500 ? -19.976 20.925 -15.810 1.00 91.69 500 ILE A CA 1
ATOM 3781 C C . ILE A 1 500 ? -20.544 19.805 -16.681 1.00 91.69 500 ILE A C 1
ATOM 3783 O O . ILE A 1 500 ? -21.749 19.775 -16.922 1.00 91.69 500 ILE A O 1
ATOM 3787 N N . LEU A 1 501 ? -19.694 18.871 -17.120 1.00 87.44 501 LEU A N 1
ATOM 3788 C CA . LEU A 1 501 ? -20.087 17.766 -17.999 1.00 87.44 501 LEU A CA 1
ATOM 3789 C C . LEU A 1 501 ? -21.153 16.883 -17.349 1.00 87.44 501 LEU A C 1
ATOM 3791 O O . LEU A 1 501 ? -22.129 16.508 -17.995 1.00 87.44 501 LEU A O 1
ATOM 3795 N N . ALA A 1 502 ? -21.012 16.597 -16.054 1.00 86.50 502 ALA A N 1
ATOM 3796 C CA . ALA A 1 502 ? -22.023 15.852 -15.317 1.00 86.50 502 ALA A CA 1
ATOM 3797 C C . ALA A 1 502 ? -23.355 16.615 -15.206 1.00 86.50 502 ALA A C 1
ATOM 3799 O O . ALA A 1 502 ? -24.411 15.989 -15.148 1.00 86.50 502 ALA A O 1
ATOM 3800 N N . GLY A 1 503 ? -23.324 17.952 -15.233 1.00 83.62 503 GLY A N 1
ATOM 3801 C CA . GLY A 1 503 ? -24.519 18.797 -15.281 1.00 83.62 503 GLY A CA 1
ATOM 3802 C C . GLY A 1 503 ? -25.305 18.707 -16.595 1.00 83.62 503 GLY A C 1
ATOM 3803 O O . GLY A 1 503 ? -26.478 19.071 -16.618 1.00 83.62 503 GLY A O 1
ATOM 3804 N N . TRP A 1 504 ? -24.700 18.206 -17.678 1.00 82.38 504 TRP A N 1
ATOM 3805 C CA . TRP A 1 504 ? -25.375 17.996 -18.969 1.00 82.38 504 TRP A CA 1
ATOM 3806 C C . TRP A 1 504 ? -26.129 16.668 -19.045 1.00 82.38 504 TRP A C 1
ATOM 3808 O O . TRP A 1 504 ? -26.924 16.449 -19.960 1.00 82.38 504 TRP A O 1
ATOM 3818 N N . VAL A 1 505 ? -25.892 15.769 -18.090 1.00 83.56 505 VAL A N 1
ATOM 3819 C CA . VAL A 1 505 ? -26.567 14.478 -18.035 1.00 83.56 505 VAL A CA 1
ATOM 3820 C C . VAL A 1 505 ? -27.872 14.625 -17.261 1.00 83.56 505 VAL A C 1
ATOM 3822 O O . VAL A 1 505 ? -27.940 15.299 -16.233 1.00 83.56 505 VAL A O 1
ATOM 3825 N N . LYS A 1 506 ? -28.938 13.975 -17.747 1.00 77.19 506 LYS A N 1
ATOM 3826 C CA . LYS A 1 506 ? -30.227 13.924 -17.046 1.00 77.19 506 LYS A CA 1
ATOM 3827 C C . LYS A 1 506 ? -30.005 13.491 -15.594 1.00 77.19 506 LYS A C 1
ATOM 3829 O O . LYS A 1 506 ? -29.237 12.565 -15.347 1.00 77.19 506 LYS A O 1
ATOM 3834 N N . ASN A 1 507 ? -30.736 14.107 -14.663 1.00 74.94 507 ASN A N 1
ATOM 3835 C CA . ASN A 1 507 ? -30.624 13.881 -13.218 1.00 74.94 507 ASN A CA 1
ATOM 3836 C C . ASN A 1 507 ? -31.194 12.505 -12.790 1.00 74.94 507 ASN A C 1
ATOM 3838 O O . ASN A 1 507 ? -32.167 12.399 -12.050 1.00 74.94 507 ASN A O 1
ATOM 3842 N N . SER A 1 508 ? -30.644 11.433 -13.358 1.00 83.19 508 SER A N 1
ATOM 3843 C CA . SER A 1 508 ? -30.997 10.038 -13.133 1.00 83.19 508 SER A CA 1
ATOM 3844 C C . SER A 1 508 ? -29.720 9.209 -13.090 1.00 83.19 508 SER A C 1
ATOM 3846 O O . SER A 1 508 ? -28.876 9.303 -13.981 1.00 83.19 508 SER A O 1
ATOM 3848 N N . ARG A 1 509 ? -29.614 8.337 -12.085 1.00 83.88 509 ARG A N 1
ATOM 3849 C CA . ARG A 1 509 ? -28.464 7.448 -11.876 1.00 83.88 509 ARG A CA 1
ATOM 3850 C C . ARG A 1 509 ? -28.103 6.629 -13.116 1.00 83.88 509 ARG A C 1
ATOM 3852 O O . ARG A 1 509 ? -26.937 6.567 -13.489 1.00 83.88 509 ARG A O 1
ATOM 3859 N N . LEU A 1 510 ? -29.097 6.012 -13.758 1.00 87.75 510 LEU A N 1
ATOM 3860 C CA . LEU A 1 510 ? -28.879 5.180 -14.948 1.00 87.75 510 LEU A CA 1
ATOM 3861 C C . LEU A 1 510 ? -28.359 6.005 -16.128 1.00 87.75 510 LEU A C 1
ATOM 3863 O O . LEU A 1 510 ? -27.478 5.546 -16.847 1.00 87.75 510 LEU A O 1
ATOM 3867 N N . ALA A 1 511 ? -28.860 7.233 -16.291 1.00 86.69 511 ALA A N 1
ATOM 3868 C CA . ALA A 1 511 ? -28.372 8.144 -17.320 1.00 86.69 511 ALA A CA 1
ATOM 3869 C C . ALA A 1 511 ? -26.921 8.571 -17.045 1.00 86.69 511 ALA A C 1
ATOM 3871 O O . ALA A 1 511 ? -26.113 8.563 -17.966 1.00 86.69 511 ALA A O 1
ATOM 3872 N N . GLY A 1 512 ? -26.576 8.865 -15.785 1.00 86.75 512 GLY A N 1
ATOM 3873 C CA . GLY A 1 512 ? -25.209 9.182 -15.353 1.00 86.75 512 GLY A CA 1
ATOM 3874 C C . GLY A 1 512 ? -24.212 8.059 -15.638 1.00 86.75 512 GLY A C 1
ATOM 3875 O O . GLY A 1 512 ? -23.197 8.281 -16.295 1.00 86.75 512 GLY A O 1
ATOM 3876 N N . LEU A 1 513 ? -24.526 6.840 -15.193 1.00 90.50 513 LEU A N 1
ATOM 3877 C CA . LEU A 1 513 ? -23.686 5.662 -15.431 1.00 90.50 513 LEU A CA 1
ATOM 3878 C C . LEU A 1 513 ? -23.578 5.329 -16.924 1.00 90.50 513 LEU A C 1
ATOM 3880 O O . LEU A 1 513 ? -22.485 5.050 -17.410 1.00 90.50 513 LEU A O 1
ATOM 3884 N N . GLY A 1 514 ? -24.691 5.396 -17.660 1.00 91.62 514 GLY A N 1
ATOM 3885 C CA . GLY A 1 514 ? -24.713 5.156 -19.102 1.00 91.62 514 GLY A CA 1
ATOM 3886 C C . GLY A 1 514 ? -23.877 6.176 -19.875 1.00 91.62 514 GLY A C 1
ATOM 3887 O O . GLY A 1 514 ? -23.052 5.789 -20.696 1.00 91.62 514 GLY A O 1
ATOM 3888 N N . ALA A 1 515 ? -24.028 7.468 -19.574 1.00 91.19 515 ALA A N 1
ATOM 3889 C CA . ALA A 1 515 ? -23.234 8.529 -20.190 1.00 91.19 515 ALA A CA 1
ATOM 3890 C C . ALA A 1 515 ? -21.739 8.383 -19.869 1.00 91.19 515 ALA A C 1
ATOM 3892 O O . ALA A 1 515 ? -20.908 8.524 -20.764 1.00 91.19 515 ALA A O 1
ATOM 3893 N N . GLY A 1 516 ? -21.394 8.045 -18.622 1.00 92.19 516 GLY A N 1
ATOM 3894 C CA . GLY A 1 516 ? -20.009 7.803 -18.221 1.00 92.19 516 GLY A CA 1
ATOM 3895 C C . GLY A 1 516 ? -19.380 6.611 -18.950 1.00 92.19 516 GLY A C 1
ATOM 3896 O O . GLY A 1 516 ? -18.274 6.725 -19.477 1.00 92.19 516 GLY A O 1
ATOM 3897 N N . ALA A 1 517 ? -20.109 5.497 -19.060 1.00 94.19 517 ALA A N 1
ATOM 3898 C CA . ALA A 1 517 ? -19.662 4.316 -19.794 1.00 94.19 517 ALA A CA 1
ATOM 3899 C C . ALA A 1 517 ? -19.509 4.592 -21.299 1.00 94.19 517 ALA A C 1
ATOM 3901 O O . ALA A 1 517 ? -18.505 4.203 -21.891 1.00 94.19 517 ALA A O 1
ATOM 3902 N N . LEU A 1 518 ? -20.460 5.307 -21.912 1.00 95.62 518 LEU A N 1
ATOM 3903 C CA . LEU A 1 518 ? -20.371 5.722 -23.316 1.00 95.62 518 LEU A CA 1
ATOM 3904 C C . LEU A 1 518 ? -19.197 6.675 -23.557 1.00 95.62 518 LEU A C 1
ATOM 3906 O O . LEU A 1 518 ? -18.515 6.541 -24.567 1.00 95.62 518 LEU A O 1
ATOM 3910 N N . CYS A 1 519 ? -18.926 7.598 -22.631 1.00 95.19 519 CYS A N 1
ATOM 3911 C CA . CYS A 1 519 ? -17.763 8.480 -22.699 1.00 95.19 519 CYS A CA 1
ATOM 3912 C C . CYS A 1 519 ? -16.456 7.678 -22.638 1.00 95.19 519 CYS A C 1
ATOM 3914 O O . CYS A 1 519 ? -15.587 7.863 -23.487 1.00 95.19 519 CYS A O 1
ATOM 3916 N N . TYR A 1 520 ? -16.346 6.735 -21.698 1.00 96.69 520 TYR A N 1
ATOM 3917 C CA . TYR A 1 520 ? -15.196 5.837 -21.595 1.00 96.69 520 TYR A CA 1
ATOM 3918 C C . TYR A 1 520 ? -14.979 5.020 -22.879 1.00 96.69 520 TYR A C 1
ATOM 3920 O O . TYR A 1 520 ? -13.883 5.038 -23.440 1.00 96.69 520 TYR A O 1
ATOM 3928 N N . ILE A 1 521 ? -16.030 4.367 -23.387 1.00 97.12 521 ILE A N 1
ATOM 3929 C CA . ILE A 1 521 ? -15.979 3.616 -24.650 1.00 97.12 521 ILE A CA 1
ATOM 3930 C C . ILE A 1 521 ? -15.593 4.545 -25.806 1.00 97.12 521 ILE A C 1
ATOM 3932 O O . ILE A 1 521 ? -14.749 4.184 -26.618 1.00 97.12 521 ILE A O 1
ATOM 3936 N N . GLY A 1 522 ? -16.153 5.754 -25.856 1.00 97.06 522 GLY A N 1
ATOM 3937 C CA . GLY A 1 522 ? -15.818 6.767 -26.853 1.00 97.06 522 GLY A CA 1
ATOM 3938 C C . GLY A 1 522 ? -14.332 7.124 -26.853 1.00 97.06 522 GLY A C 1
ATOM 3939 O O . GLY A 1 522 ? -13.725 7.142 -27.917 1.00 97.06 522 GLY A O 1
ATOM 3940 N N . ILE A 1 523 ? -13.718 7.328 -25.683 1.00 97.06 523 ILE A N 1
ATOM 3941 C CA . ILE A 1 523 ? -12.274 7.606 -25.565 1.00 97.06 523 ILE A CA 1
ATOM 3942 C C . ILE A 1 523 ? -11.446 6.422 -26.083 1.00 97.06 523 ILE A C 1
ATOM 3944 O O . ILE A 1 523 ? -10.497 6.621 -26.841 1.00 97.06 523 ILE A O 1
ATOM 3948 N N . VAL A 1 524 ? -11.818 5.190 -25.722 1.00 96.38 524 VAL A N 1
ATOM 3949 C CA . VAL A 1 524 ? -11.137 3.979 -26.213 1.00 96.38 524 VAL A CA 1
ATOM 3950 C C . VAL A 1 524 ? -11.274 3.849 -27.734 1.00 96.38 524 VAL A C 1
ATOM 3952 O O . VAL A 1 524 ? -10.291 3.554 -28.410 1.00 96.38 524 VAL A O 1
ATOM 3955 N N . LEU A 1 525 ? -12.459 4.120 -28.292 1.00 96.56 525 LEU A N 1
ATOM 3956 C CA . LEU A 1 525 ? -12.706 4.093 -29.737 1.00 96.56 525 LEU A CA 1
ATOM 3957 C C . LEU A 1 525 ? -11.956 5.201 -30.484 1.00 96.56 525 LEU A C 1
ATOM 3959 O O . LEU A 1 525 ? -11.468 4.954 -31.583 1.00 96.56 525 LEU A O 1
ATOM 3963 N N . VAL A 1 526 ? -11.819 6.393 -29.895 1.00 95.69 526 VAL A N 1
ATOM 3964 C CA . VAL A 1 526 ? -10.971 7.467 -30.438 1.00 95.69 526 VAL A CA 1
ATOM 3965 C C . VAL A 1 526 ? -9.518 7.007 -30.489 1.00 95.69 526 VAL A C 1
ATOM 3967 O O . VAL A 1 526 ? -8.880 7.147 -31.528 1.00 95.69 526 VAL A O 1
ATOM 3970 N N . GLY A 1 527 ? -9.015 6.397 -29.415 1.00 93.31 527 GLY A N 1
ATOM 3971 C CA . GLY A 1 527 ? -7.685 5.789 -29.390 1.00 93.31 527 GLY A CA 1
ATOM 3972 C C . GLY A 1 527 ? -7.505 4.700 -30.452 1.00 93.31 527 GLY A C 1
ATOM 3973 O O . GLY A 1 527 ? -6.488 4.651 -31.143 1.00 93.31 527 GLY A O 1
ATOM 3974 N N . PHE A 1 528 ? -8.525 3.861 -30.641 1.00 93.25 528 PHE A N 1
ATOM 3975 C CA . PHE A 1 528 ? -8.534 2.811 -31.660 1.00 93.25 528 PHE A CA 1
ATOM 3976 C C . PHE A 1 528 ? -8.502 3.393 -33.074 1.00 93.25 528 PHE A C 1
ATOM 3978 O O . PHE A 1 528 ? -7.648 3.007 -33.865 1.00 93.25 528 PHE A O 1
ATOM 3985 N N . ALA A 1 529 ? -9.353 4.373 -33.380 1.00 92.94 529 ALA A N 1
ATOM 3986 C CA . ALA A 1 529 ? -9.349 5.061 -34.668 1.00 92.94 529 ALA A CA 1
ATOM 3987 C C . ALA A 1 529 ? -8.013 5.780 -34.924 1.00 92.94 529 ALA A C 1
ATOM 3989 O O . ALA A 1 529 ? -7.439 5.650 -36.005 1.00 92.94 529 ALA A O 1
ATOM 3990 N N . ALA A 1 530 ? -7.476 6.470 -33.912 1.00 90.00 530 ALA A N 1
ATOM 3991 C CA . ALA A 1 530 ? -6.186 7.146 -33.995 1.00 90.00 530 ALA A CA 1
ATOM 3992 C C . ALA A 1 530 ? -5.039 6.169 -34.297 1.00 90.00 530 ALA A C 1
ATOM 3994 O O . ALA A 1 530 ? -4.143 6.524 -35.055 1.00 90.00 530 ALA A O 1
ATOM 3995 N N . SER A 1 531 ? -5.101 4.924 -33.807 1.00 88.88 531 SER A N 1
ATOM 3996 C CA . SER A 1 531 ? -4.080 3.903 -34.091 1.00 88.88 531 SER A CA 1
ATOM 3997 C C . SER A 1 531 ? -3.987 3.471 -35.563 1.00 88.88 531 SER A C 1
ATOM 3999 O O . SER A 1 531 ? -2.970 2.912 -35.957 1.00 88.88 531 SER A O 1
ATOM 4001 N N . PHE A 1 532 ? -5.008 3.744 -36.388 1.00 85.88 532 PHE A N 1
ATOM 4002 C CA . PHE A 1 532 ? -4.950 3.515 -37.841 1.00 85.88 532 PHE A CA 1
ATOM 4003 C C . PHE A 1 532 ? -4.466 4.735 -38.628 1.00 85.88 532 PHE A C 1
ATOM 4005 O O . PHE A 1 532 ? -4.016 4.583 -39.765 1.00 85.88 532 PHE A O 1
ATOM 4012 N N . ILE A 1 533 ? -4.603 5.930 -38.048 1.00 84.69 533 ILE A N 1
ATOM 4013 C CA . ILE A 1 533 ? -4.212 7.204 -38.665 1.00 84.69 533 ILE A CA 1
ATOM 4014 C C . ILE A 1 533 ? -2.738 7.478 -38.384 1.00 84.69 533 ILE A C 1
ATOM 4016 O O . ILE A 1 533 ? -1.983 7.821 -39.290 1.00 84.69 533 ILE A O 1
ATOM 4020 N N . VAL A 1 534 ? -2.330 7.294 -37.130 1.00 79.06 534 VAL A N 1
ATOM 4021 C CA . VAL A 1 534 ? -0.934 7.348 -36.710 1.00 79.06 534 VAL A CA 1
ATOM 4022 C C . VAL A 1 534 ? -0.300 6.033 -37.144 1.00 79.06 534 VAL A C 1
ATOM 4024 O O . VAL A 1 534 ? -0.284 5.063 -36.394 1.00 79.06 534 VAL A O 1
ATOM 4027 N N . LYS A 1 535 ? 0.134 5.965 -38.404 1.00 66.75 535 LYS A N 1
ATOM 4028 C CA . LYS A 1 535 ? 0.977 4.873 -38.881 1.00 66.75 535 LYS A CA 1
ATOM 4029 C C . LYS A 1 535 ? 2.427 5.280 -38.663 1.00 66.75 535 LYS A C 1
ATOM 4031 O O . LYS A 1 535 ? 2.833 6.309 -39.201 1.00 66.75 535 LYS A O 1
ATOM 4036 N N . PRO A 1 536 ? 3.191 4.524 -37.872 1.00 62.91 536 PRO A N 1
ATOM 4037 C CA . PRO A 1 536 ? 4.604 4.802 -37.747 1.00 62.91 536 PRO A CA 1
ATOM 4038 C C . PRO A 1 536 ? 5.306 4.536 -39.080 1.00 62.91 536 PRO A C 1
ATOM 4040 O O . PRO A 1 536 ? 4.948 3.611 -39.814 1.00 62.91 536 PRO A O 1
ATOM 4043 N N . ASN A 1 537 ? 6.274 5.388 -39.403 1.00 57.47 537 ASN A N 1
ATOM 4044 C CA . ASN A 1 537 ? 6.973 5.372 -40.679 1.00 57.47 537 ASN A CA 1
ATOM 4045 C C . ASN A 1 537 ? 8.118 4.350 -40.618 1.00 57.47 537 ASN A C 1
ATOM 4047 O O . ASN A 1 537 ? 9.274 4.715 -40.452 1.00 57.47 537 ASN A O 1
ATOM 4051 N N . VAL A 1 538 ? 7.789 3.058 -40.669 1.00 61.56 538 VAL A N 1
ATOM 4052 C CA . VAL A 1 538 ? 8.800 2.009 -40.855 1.00 61.56 538 VAL A CA 1
ATOM 4053 C C . VAL A 1 538 ? 8.964 1.820 -42.358 1.00 61.56 538 VAL A C 1
ATOM 4055 O O . VAL A 1 538 ? 8.239 1.038 -42.974 1.00 61.56 538 VAL A O 1
ATOM 4058 N N . GLU A 1 539 ? 9.858 2.593 -42.970 1.00 60.12 539 GLU A N 1
ATOM 4059 C CA . GLU A 1 539 ? 10.276 2.315 -44.342 1.00 60.12 539 GLU A CA 1
ATOM 4060 C C . GLU A 1 539 ? 11.091 1.020 -44.329 1.00 60.12 539 GLU A C 1
ATOM 4062 O O . GLU A 1 539 ? 12.135 0.929 -43.686 1.00 60.12 539 GLU A O 1
ATOM 4067 N N . ALA A 1 540 ? 10.572 -0.018 -44.988 1.00 63.94 540 ALA A N 1
ATOM 4068 C CA . ALA A 1 540 ? 11.326 -1.243 -45.188 1.00 63.94 540 ALA A CA 1
ATOM 4069 C C . ALA A 1 540 ? 12.540 -0.918 -46.061 1.00 63.94 540 ALA A C 1
ATOM 4071 O O . ALA A 1 540 ? 12.395 -0.376 -47.160 1.00 63.94 540 ALA A O 1
ATOM 4072 N N . VAL A 1 541 ? 13.730 -1.249 -45.571 1.00 71.25 541 VAL A N 1
ATOM 4073 C CA . VAL A 1 541 ? 14.965 -1.072 -46.324 1.00 71.25 541 VAL A CA 1
ATOM 4074 C C . VAL A 1 541 ? 14.964 -2.096 -47.459 1.00 71.25 541 VAL A C 1
ATOM 4076 O O . VAL A 1 541 ? 15.139 -3.291 -47.232 1.00 71.25 541 VAL A O 1
ATOM 4079 N N . ALA A 1 542 ? 14.728 -1.645 -48.692 1.00 73.75 542 ALA A N 1
ATOM 4080 C CA . ALA A 1 542 ? 14.802 -2.519 -49.856 1.00 73.75 542 ALA A CA 1
ATOM 4081 C C . ALA A 1 542 ? 16.259 -2.951 -50.070 1.00 73.75 542 ALA A C 1
ATOM 4083 O O . ALA A 1 542 ? 17.145 -2.113 -50.244 1.00 73.75 542 ALA A O 1
ATOM 4084 N N . PHE A 1 543 ? 16.516 -4.258 -50.044 1.00 80.88 543 PHE A N 1
ATOM 4085 C CA . PHE A 1 543 ? 17.823 -4.784 -50.411 1.00 80.88 543 PHE A CA 1
ATOM 4086 C C . PHE A 1 543 ? 18.000 -4.707 -51.930 1.00 80.88 543 PHE A C 1
ATOM 4088 O O . PHE A 1 543 ? 17.276 -5.364 -52.679 1.00 80.88 543 PHE A O 1
ATOM 4095 N N . GLU A 1 544 ? 18.980 -3.925 -52.380 1.00 74.75 544 GLU A N 1
ATOM 4096 C CA . GLU A 1 544 ? 19.411 -3.898 -53.776 1.00 74.75 544 GLU A CA 1
ATOM 4097 C C . GLU A 1 544 ? 20.740 -4.661 -53.909 1.00 74.75 544 GLU A C 1
ATOM 4099 O O . GLU A 1 544 ? 21.781 -4.157 -53.474 1.00 74.75 544 GLU A O 1
ATOM 4104 N N . PRO A 1 545 ? 20.742 -5.883 -54.480 1.00 68.94 545 PRO A N 1
ATOM 4105 C CA . PRO A 1 545 ? 21.978 -6.614 -54.715 1.00 68.94 545 PRO A CA 1
ATOM 4106 C C . PRO A 1 545 ? 22.863 -5.829 -55.683 1.00 68.94 545 PRO A C 1
ATOM 4108 O O . PRO A 1 545 ? 22.418 -5.374 -56.738 1.00 68.94 545 PRO A O 1
ATOM 4111 N N . LYS A 1 546 ? 24.136 -5.675 -55.322 1.00 72.56 546 LYS A N 1
ATOM 4112 C CA . LYS A 1 546 ? 25.123 -4.985 -56.149 1.00 72.56 546 LYS A CA 1
ATOM 4113 C C . LYS A 1 546 ? 25.982 -6.018 -56.866 1.00 72.56 546 LYS A C 1
ATOM 4115 O O . LYS A 1 546 ? 26.685 -6.785 -56.210 1.00 72.56 546 LYS A O 1
ATOM 4120 N N . ASP A 1 547 ? 25.945 -6.018 -58.197 1.00 65.62 547 ASP A N 1
ATOM 4121 C CA . ASP A 1 547 ? 26.758 -6.925 -59.013 1.00 65.62 547 ASP A CA 1
ATOM 4122 C C . ASP A 1 547 ? 28.247 -6.801 -58.641 1.00 65.62 547 ASP A C 1
ATOM 4124 O O . ASP A 1 547 ? 28.844 -5.724 -58.738 1.00 65.62 547 ASP A O 1
ATOM 4128 N N . GLY A 1 548 ? 28.851 -7.912 -58.206 1.00 63.53 548 GLY A N 1
ATOM 4129 C CA . GLY A 1 548 ? 30.271 -7.987 -57.850 1.00 63.53 548 GLY A CA 1
ATOM 4130 C C . GLY A 1 548 ? 30.624 -7.705 -56.382 1.00 63.53 548 GLY A C 1
ATOM 4131 O O . GLY A 1 548 ? 31.797 -7.455 -56.098 1.00 63.53 548 GLY A O 1
ATOM 4132 N N . SER A 1 549 ? 29.677 -7.749 -55.437 1.00 71.25 549 SER A N 1
ATOM 4133 C CA . SER A 1 549 ? 30.010 -7.748 -54.003 1.00 71.25 549 SER A CA 1
ATOM 4134 C C . SER A 1 549 ? 30.762 -9.040 -53.619 1.00 71.25 549 SER A C 1
ATOM 4136 O O . SER A 1 549 ? 30.207 -10.131 -53.600 1.00 71.25 549 SER 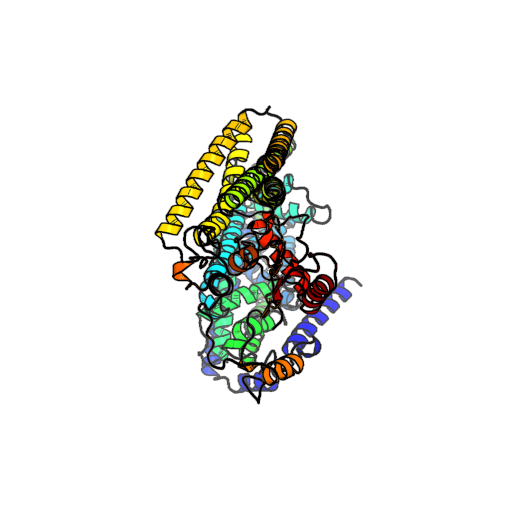A O 1
ATOM 4138 N N . SER A 1 550 ? 32.069 -8.936 -53.342 1.00 73.00 550 SER A N 1
ATOM 4139 C CA . SER A 1 550 ? 32.968 -10.096 -53.158 1.00 73.00 550 SER A CA 1
ATOM 4140 C C . SER A 1 550 ? 33.707 -10.113 -51.810 1.00 73.00 550 SER A C 1
ATOM 4142 O O . SER A 1 550 ? 34.847 -10.575 -51.725 1.00 73.00 550 SER A O 1
ATOM 4144 N N . GLY A 1 551 ? 33.114 -9.527 -50.770 1.00 84.25 551 GLY A N 1
ATOM 4145 C CA . GLY A 1 551 ? 33.705 -9.488 -49.429 1.00 84.25 551 GLY A CA 1
ATOM 4146 C C . GLY A 1 551 ? 33.387 -10.733 -48.586 1.00 84.25 551 GLY A C 1
ATOM 4147 O O . GLY A 1 551 ? 32.519 -11.518 -48.963 1.00 84.25 551 GLY A O 1
ATOM 4148 N N . PRO A 1 552 ? 34.090 -10.947 -47.458 1.00 92.75 552 PRO A N 1
ATOM 4149 C CA . PRO A 1 552 ? 33.783 -12.045 -46.546 1.00 92.75 552 PRO A CA 1
ATOM 4150 C C . PRO A 1 552 ? 32.453 -11.801 -45.827 1.00 92.75 552 PRO A C 1
ATOM 4152 O O . PRO A 1 552 ? 32.072 -10.658 -45.599 1.00 92.75 552 PRO A O 1
ATOM 4155 N N . ASN A 1 553 ? 31.787 -12.867 -45.385 1.00 93.75 553 ASN A N 1
ATOM 4156 C CA . ASN A 1 553 ? 30.675 -12.727 -44.448 1.00 93.75 553 ASN A CA 1
ATOM 4157 C C . ASN A 1 553 ? 31.184 -12.197 -43.102 1.00 93.75 553 ASN A C 1
ATOM 4159 O O . ASN A 1 553 ? 32.266 -12.573 -42.646 1.00 93.75 553 ASN A O 1
ATOM 4163 N N . VAL A 1 554 ? 30.393 -11.347 -42.453 1.00 95.88 554 VAL A N 1
ATOM 4164 C CA . VAL A 1 554 ? 30.730 -10.736 -41.164 1.00 95.88 554 VAL A CA 1
ATOM 4165 C C . VAL A 1 554 ? 29.688 -11.156 -40.136 1.00 95.88 554 VAL A C 1
ATOM 4167 O O . VAL A 1 554 ? 28.506 -10.865 -40.291 1.00 95.88 554 VAL A O 1
ATOM 4170 N N . ILE A 1 555 ? 30.124 -11.813 -39.062 1.00 96.44 555 ILE A N 1
ATOM 4171 C CA . ILE A 1 555 ? 29.263 -12.168 -37.929 1.00 96.44 555 ILE A CA 1
ATOM 4172 C C . ILE A 1 555 ? 29.746 -11.395 -36.706 1.00 96.44 555 ILE A C 1
ATOM 4174 O O . ILE A 1 555 ? 30.892 -11.544 -36.282 1.00 96.44 555 ILE A O 1
ATOM 4178 N N . LEU A 1 556 ? 28.872 -10.568 -36.136 1.00 96.75 556 LEU A N 1
ATOM 4179 C CA . LEU A 1 556 ? 29.119 -9.835 -34.901 1.00 96.75 556 LEU A CA 1
ATOM 4180 C C . LEU A 1 556 ? 28.319 -10.469 -33.763 1.00 96.75 556 LEU A C 1
ATOM 4182 O O . LEU A 1 556 ? 27.104 -10.292 -33.671 1.00 96.75 556 LEU A O 1
ATOM 4186 N N . VAL A 1 557 ? 29.021 -11.180 -32.881 1.00 94.88 557 VAL A N 1
ATOM 4187 C CA . VAL A 1 557 ? 28.453 -11.774 -31.665 1.00 94.88 557 VAL A CA 1
ATOM 4188 C C . VAL A 1 557 ? 28.773 -10.887 -30.471 1.00 94.88 557 VAL A C 1
ATOM 4190 O O . VAL A 1 557 ? 29.939 -10.591 -30.211 1.00 94.88 557 VAL A O 1
ATOM 4193 N N . VAL A 1 558 ? 27.746 -10.480 -29.725 1.00 94.38 558 VAL A N 1
ATOM 4194 C CA . VAL A 1 558 ? 27.919 -9.716 -28.483 1.00 94.38 558 VAL A CA 1
ATOM 4195 C C . VAL A 1 558 ? 27.127 -10.371 -27.357 1.00 94.38 558 VAL A C 1
ATOM 4197 O O . VAL A 1 558 ? 25.935 -10.641 -27.505 1.00 94.38 558 VAL A O 1
ATOM 4200 N N . VAL A 1 559 ? 27.795 -10.607 -26.227 1.00 93.19 559 VAL A N 1
ATOM 4201 C CA . VAL A 1 559 ? 27.195 -11.159 -25.006 1.00 93.19 559 VAL A CA 1
ATOM 4202 C C . VAL A 1 559 ? 27.080 -10.046 -23.970 1.00 93.19 559 VAL A C 1
ATOM 4204 O O . VAL A 1 559 ? 28.079 -9.424 -23.598 1.00 93.19 559 VAL A O 1
ATOM 4207 N N . ASP A 1 560 ? 25.860 -9.760 -23.525 1.00 91.06 560 ASP A N 1
ATOM 4208 C CA . ASP A 1 560 ? 25.592 -8.657 -22.607 1.00 91.06 560 ASP A CA 1
ATOM 4209 C C . ASP A 1 560 ? 26.195 -8.925 -21.230 1.00 91.06 560 ASP A C 1
ATOM 4211 O O . ASP A 1 560 ? 26.017 -9.984 -20.633 1.00 91.06 560 ASP A O 1
ATOM 4215 N N . THR A 1 561 ? 26.900 -7.930 -20.697 1.00 89.00 561 THR A N 1
ATOM 4216 C CA . THR A 1 561 ? 27.543 -7.971 -19.372 1.00 89.00 561 THR A CA 1
ATOM 4217 C C . THR A 1 561 ? 28.578 -9.089 -19.145 1.00 89.00 561 THR A C 1
ATOM 4219 O O . THR A 1 561 ? 29.012 -9.284 -18.006 1.00 89.00 561 THR A O 1
ATOM 4222 N N . LEU A 1 562 ? 29.037 -9.773 -20.201 1.00 90.94 562 LEU A N 1
ATOM 4223 C CA . LEU A 1 562 ? 30.082 -10.796 -20.106 1.00 90.94 562 LEU A CA 1
ATOM 4224 C C . LEU A 1 562 ? 31.404 -10.188 -19.625 1.00 90.94 562 LEU A C 1
ATOM 4226 O O . LEU A 1 562 ? 31.882 -9.175 -20.140 1.00 90.94 562 LEU A O 1
ATOM 4230 N N . ARG A 1 563 ? 32.015 -10.825 -18.626 1.00 90.50 563 ARG A N 1
ATOM 4231 C CA . ARG A 1 563 ? 33.261 -10.355 -18.020 1.00 90.50 563 ARG A CA 1
ATOM 4232 C C . ARG A 1 563 ? 34.455 -11.167 -18.498 1.00 90.50 563 ARG A C 1
ATOM 4234 O O . ARG A 1 563 ? 34.406 -12.391 -18.542 1.00 90.50 563 ARG A O 1
ATOM 4241 N N . ALA A 1 564 ? 35.570 -10.483 -18.740 1.00 90.69 564 ALA A N 1
ATOM 4242 C CA . ALA A 1 564 ? 36.815 -11.120 -19.164 1.00 90.69 564 ALA A CA 1
ATOM 4243 C C . ALA A 1 564 ? 37.345 -12.153 -18.149 1.00 90.69 564 ALA A C 1
ATOM 4245 O O . ALA A 1 564 ? 37.866 -13.187 -18.546 1.00 90.69 564 ALA A O 1
ATOM 4246 N N . ASP A 1 565 ? 37.172 -11.937 -16.839 1.00 91.19 565 ASP A N 1
ATOM 4247 C CA . ASP A 1 565 ? 37.687 -12.855 -15.811 1.00 91.19 565 ASP A CA 1
ATOM 4248 C C . ASP A 1 565 ? 36.970 -14.218 -15.753 1.00 91.19 565 ASP A C 1
ATOM 4250 O O . ASP A 1 565 ? 37.440 -15.116 -15.048 1.00 91.19 565 ASP A O 1
ATOM 4254 N N . TYR A 1 566 ? 35.878 -14.375 -16.510 1.00 90.88 566 TYR A N 1
ATOM 4255 C CA . TYR A 1 566 ? 35.107 -15.613 -16.672 1.00 90.88 566 TYR A CA 1
ATOM 4256 C C . TYR A 1 566 ? 35.509 -16.421 -17.915 1.00 90.88 566 TYR A C 1
ATOM 4258 O O . TYR A 1 566 ? 35.019 -17.532 -18.092 1.00 90.88 566 TYR A O 1
ATOM 4266 N N . LEU A 1 567 ? 36.414 -15.901 -18.748 1.00 91.44 567 LEU A N 1
ATOM 4267 C CA . LEU A 1 567 ? 36.860 -16.545 -19.980 1.00 91.44 567 LEU A CA 1
ATOM 4268 C C . LEU A 1 567 ? 38.314 -17.003 -19.847 1.00 91.44 567 LEU A C 1
ATOM 4270 O O . LEU A 1 567 ? 39.196 -16.199 -19.529 1.00 91.44 567 LEU A O 1
ATOM 4274 N N . ALA A 1 568 ? 38.585 -18.270 -20.167 1.00 89.94 568 ALA A N 1
ATOM 4275 C CA . ALA A 1 568 ? 39.933 -18.843 -20.103 1.00 89.94 568 ALA A CA 1
ATOM 4276 C C . ALA A 1 568 ? 40.946 -18.078 -20.979 1.00 89.94 568 ALA A C 1
ATOM 4278 O O . ALA A 1 568 ? 42.103 -17.920 -20.592 1.00 89.94 568 ALA A O 1
ATOM 4279 N N . ALA A 1 569 ? 40.480 -17.511 -22.100 1.00 87.44 569 ALA A N 1
ATOM 4280 C CA . ALA A 1 569 ? 41.271 -16.687 -23.019 1.00 87.44 569 ALA A CA 1
ATOM 4281 C C . ALA A 1 569 ? 41.858 -15.402 -22.388 1.00 87.44 569 ALA A C 1
ATOM 4283 O O . ALA A 1 569 ? 42.845 -14.859 -22.889 1.00 87.44 569 ALA A O 1
ATOM 4284 N N . PHE A 1 570 ? 41.271 -14.908 -21.292 1.00 89.19 570 PHE A N 1
ATOM 4285 C CA . PHE A 1 570 ? 41.738 -13.714 -20.571 1.00 89.19 570 PHE A CA 1
ATOM 4286 C C . PHE A 1 570 ? 42.197 -14.025 -19.139 1.00 89.19 570 PHE A C 1
ATOM 4288 O O . PHE A 1 570 ? 42.997 -13.283 -18.568 1.00 89.19 570 PHE A O 1
ATOM 4295 N N . ASN A 1 571 ? 41.712 -15.120 -18.550 1.00 90.69 571 ASN A N 1
ATOM 4296 C CA . ASN A 1 571 ? 42.083 -15.583 -17.221 1.00 90.69 571 ASN A CA 1
ATOM 4297 C C . ASN A 1 571 ? 42.180 -17.114 -17.197 1.00 90.69 571 ASN A C 1
ATOM 4299 O O . ASN A 1 571 ? 41.171 -17.799 -17.070 1.00 90.69 571 ASN A O 1
ATOM 4303 N N . PHE A 1 572 ? 43.399 -17.658 -17.197 1.00 85.75 572 PHE A N 1
ATOM 4304 C CA . PHE A 1 572 ? 43.639 -19.108 -17.132 1.00 85.75 572 PHE A CA 1
ATOM 4305 C C . PHE A 1 572 ? 43.041 -19.801 -15.893 1.00 85.75 572 PHE A C 1
ATOM 4307 O O . PHE A 1 572 ? 42.918 -21.020 -15.872 1.00 85.75 572 PHE A O 1
ATOM 4314 N N . SER A 1 573 ? 42.704 -19.047 -14.840 1.00 90.69 573 SER A N 1
ATOM 4315 C CA . SER A 1 573 ? 42.045 -19.558 -13.628 1.00 90.69 573 SER A CA 1
ATOM 4316 C C . SER A 1 573 ? 40.527 -19.324 -13.619 1.00 90.69 573 SER A C 1
ATOM 4318 O O . SER A 1 573 ? 39.899 -19.429 -12.561 1.00 90.69 573 SER A O 1
ATOM 4320 N N . ALA A 1 574 ? 39.934 -18.956 -14.759 1.00 89.44 574 ALA A N 1
ATOM 4321 C CA . ALA A 1 574 ? 38.491 -18.832 -14.907 1.00 89.44 574 ALA A CA 1
ATOM 4322 C C . ALA A 1 574 ? 37.808 -20.158 -14.529 1.00 89.44 574 ALA A C 1
ATOM 4324 O O . ALA A 1 574 ? 38.247 -21.238 -14.911 1.00 89.44 574 ALA A O 1
ATOM 4325 N N . LYS A 1 575 ? 36.745 -20.069 -13.722 1.00 87.75 575 LYS A N 1
ATOM 4326 C CA . LYS A 1 575 ? 35.964 -21.239 -13.288 1.00 87.75 575 LYS A CA 1
ATOM 4327 C C . LYS A 1 575 ? 35.027 -21.804 -14.366 1.00 87.75 575 LYS A C 1
ATOM 4329 O O . LYS A 1 575 ? 34.851 -23.020 -14.358 1.00 87.75 575 LYS A O 1
ATOM 4334 N N . PRO A 1 576 ? 34.363 -20.981 -15.204 1.00 86.00 576 PRO A N 1
ATOM 4335 C CA . PRO A 1 576 ? 33.502 -21.492 -16.266 1.00 86.00 576 PRO A CA 1
ATOM 4336 C C . PRO A 1 576 ? 34.301 -22.210 -17.352 1.00 86.00 576 PRO A C 1
ATOM 4338 O O . PRO A 1 576 ? 35.378 -21.756 -17.737 1.00 86.00 576 PRO A O 1
ATOM 4341 N N . ASP A 1 577 ? 33.736 -23.297 -17.869 1.00 87.81 577 ASP A N 1
ATOM 4342 C CA . ASP A 1 577 ? 34.280 -24.012 -19.018 1.00 87.81 577 ASP A CA 1
ATOM 4343 C C . ASP A 1 577 ? 33.704 -23.421 -20.314 1.00 87.81 577 ASP A C 1
ATOM 4345 O O . ASP A 1 577 ? 32.486 -23.347 -20.481 1.00 87.81 577 ASP A O 1
ATOM 4349 N N . THR A 1 578 ? 34.578 -22.947 -21.204 1.00 90.31 578 THR A N 1
ATOM 4350 C CA . THR A 1 578 ? 34.211 -22.216 -22.433 1.00 90.31 578 THR A CA 1
ATOM 4351 C C . THR A 1 578 ? 35.002 -22.737 -23.642 1.00 90.31 578 THR A C 1
ATOM 4353 O O . THR A 1 578 ? 35.791 -21.998 -24.239 1.00 90.31 578 THR A O 1
ATOM 4356 N N . PRO A 1 579 ? 34.821 -24.017 -24.024 1.00 91.12 579 PRO A N 1
ATOM 4357 C CA . PRO A 1 579 ? 35.684 -24.683 -25.000 1.00 91.12 579 PRO A CA 1
ATOM 4358 C C . PRO A 1 579 ? 35.622 -24.027 -26.384 1.00 91.12 579 PRO A C 1
ATOM 4360 O O . PRO A 1 579 ? 36.665 -23.699 -26.933 1.00 91.12 579 PRO A O 1
ATOM 4363 N N . ASN A 1 580 ? 34.427 -23.709 -26.895 1.00 91.94 580 ASN A N 1
ATOM 4364 C CA . ASN A 1 580 ? 34.269 -23.088 -28.220 1.00 91.94 580 ASN A CA 1
ATOM 4365 C C . ASN A 1 580 ? 34.882 -21.677 -28.296 1.00 91.94 580 ASN A C 1
ATOM 4367 O O . ASN A 1 580 ? 35.435 -21.284 -29.317 1.00 91.94 580 ASN A O 1
ATOM 4371 N N . VAL A 1 581 ? 34.796 -20.897 -27.209 1.00 90.50 581 VAL A N 1
ATOM 4372 C CA . VAL A 1 581 ? 35.413 -19.557 -27.142 1.00 90.50 581 VAL A CA 1
ATOM 4373 C C . VAL A 1 581 ? 36.931 -19.675 -27.041 1.00 90.50 581 VAL A C 1
ATOM 4375 O O . VAL A 1 581 ? 37.648 -18.851 -27.601 1.00 90.50 581 VAL A O 1
ATOM 4378 N N . THR A 1 582 ? 37.418 -20.698 -26.338 1.00 91.06 582 THR A N 1
ATOM 4379 C CA . THR A 1 582 ? 38.850 -20.992 -26.223 1.00 91.06 582 THR A CA 1
ATOM 4380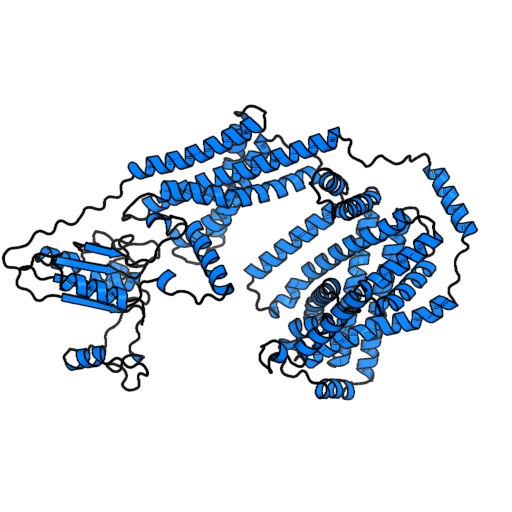 C C . THR A 1 582 ? 39.421 -21.415 -27.573 1.00 91.06 582 THR A C 1
ATOM 4382 O O . THR A 1 582 ? 40.413 -20.843 -28.004 1.00 91.06 582 THR A O 1
ATOM 4385 N N . GLU A 1 583 ? 38.749 -22.319 -28.284 1.00 94.06 583 GLU A N 1
ATOM 4386 C CA . GLU A 1 583 ? 39.131 -22.743 -29.634 1.00 94.06 583 GLU A CA 1
ATOM 4387 C C . GLU A 1 583 ? 39.134 -21.560 -30.617 1.00 94.06 583 GLU A C 1
ATOM 4389 O O . GLU A 1 583 ? 40.121 -21.336 -31.314 1.00 94.06 583 GLU A O 1
ATOM 4394 N N . LEU A 1 584 ? 38.090 -20.720 -30.598 1.00 92.94 584 LEU A N 1
ATOM 4395 C CA . LEU A 1 584 ? 38.042 -19.502 -31.416 1.00 92.94 584 LEU A CA 1
ATOM 4396 C C . LEU A 1 584 ? 39.170 -18.516 -31.070 1.00 92.94 584 LEU A C 1
ATOM 4398 O O . LEU A 1 584 ? 39.676 -17.815 -31.943 1.00 92.94 584 LEU A O 1
ATOM 4402 N N . ALA A 1 585 ? 39.554 -18.426 -29.796 1.00 92.06 585 ALA A N 1
ATOM 4403 C CA . ALA A 1 585 ? 40.657 -17.581 -29.355 1.00 92.06 585 ALA A CA 1
ATOM 4404 C C . ALA A 1 585 ? 42.026 -18.124 -29.800 1.00 92.06 585 ALA A C 1
ATOM 4406 O O . ALA A 1 585 ? 42.928 -17.326 -30.056 1.00 92.06 585 ALA A O 1
ATOM 4407 N N . GLU A 1 586 ? 42.181 -19.447 -29.898 1.00 92.12 586 GLU A N 1
ATOM 4408 C CA . GLU A 1 586 ? 43.397 -20.117 -30.376 1.00 92.12 586 GLU A CA 1
ATOM 4409 C C . GLU A 1 586 ? 43.570 -20.006 -31.898 1.00 92.12 586 GLU A C 1
ATOM 4411 O O . GLU A 1 586 ? 44.691 -19.801 -32.363 1.00 92.12 586 GLU A O 1
ATOM 4416 N N . ASP A 1 587 ? 42.474 -20.080 -32.659 1.00 96.12 587 ASP A N 1
ATOM 4417 C CA . ASP A 1 587 ? 42.463 -19.924 -34.125 1.00 96.12 587 ASP A CA 1
ATOM 4418 C C . ASP A 1 587 ? 42.314 -18.452 -34.579 1.00 96.12 587 ASP A C 1
ATOM 4420 O O . ASP A 1 587 ? 42.330 -18.128 -35.767 1.00 96.12 587 ASP A O 1
ATOM 4424 N N . GLY A 1 588 ? 42.165 -17.526 -33.626 1.00 94.12 588 GLY A N 1
ATOM 4425 C CA . GLY A 1 588 ? 41.831 -16.125 -33.874 1.00 94.12 588 GLY A CA 1
ATOM 4426 C C . GLY A 1 588 ? 42.846 -15.109 -33.345 1.00 94.12 588 GLY A C 1
ATOM 4427 O O . GLY A 1 588 ? 43.980 -15.410 -32.977 1.00 94.12 588 GLY A O 1
ATOM 4428 N N . ILE A 1 589 ? 42.417 -13.842 -33.306 1.00 94.75 589 ILE A N 1
ATOM 4429 C CA . ILE A 1 589 ? 43.179 -12.740 -32.702 1.00 94.75 589 ILE A CA 1
ATOM 4430 C C . ILE A 1 589 ? 42.461 -12.267 -31.440 1.00 94.75 589 ILE A C 1
ATOM 4432 O O . ILE A 1 589 ? 41.341 -11.762 -31.498 1.00 94.75 589 ILE A O 1
ATOM 4436 N N . VAL A 1 590 ? 43.149 -12.354 -30.299 1.00 93.69 590 VAL A N 1
ATOM 4437 C CA . VAL A 1 590 ? 42.642 -11.880 -29.004 1.00 93.69 590 VAL A CA 1
ATOM 4438 C C . VAL A 1 590 ? 43.202 -10.499 -28.674 1.00 93.69 590 VAL A C 1
ATOM 4440 O O . VAL A 1 590 ? 44.406 -10.313 -28.484 1.00 93.69 590 VAL A O 1
ATOM 4443 N N . PHE A 1 591 ? 42.312 -9.521 -28.516 1.00 94.06 591 PHE A N 1
ATOM 4444 C CA . PHE A 1 591 ? 42.680 -8.182 -28.066 1.00 94.06 591 PHE A CA 1
ATOM 4445 C C . PHE A 1 591 ? 42.631 -8.090 -26.536 1.00 94.06 591 PHE A C 1
ATOM 4447 O O . PHE A 1 591 ? 41.576 -7.914 -25.936 1.00 94.06 591 PHE A O 1
ATOM 4454 N N . GLN A 1 592 ? 43.801 -8.144 -25.896 1.00 90.38 592 GLN A N 1
ATOM 4455 C CA . GLN A 1 592 ? 43.951 -8.085 -24.429 1.00 90.38 592 GLN A CA 1
ATOM 4456 C C . GLN A 1 592 ? 43.605 -6.713 -23.814 1.00 90.38 592 GLN A C 1
ATOM 4458 O O . GLN A 1 592 ? 43.509 -6.573 -22.596 1.00 90.38 592 GLN A O 1
ATOM 4463 N N . LYS A 1 593 ? 43.476 -5.668 -24.641 1.00 91.94 593 LYS A N 1
ATOM 4464 C CA . LYS A 1 593 ? 43.236 -4.281 -24.214 1.00 91.94 593 LYS A CA 1
ATOM 4465 C C . LYS A 1 593 ? 42.125 -3.638 -25.040 1.00 91.94 593 LYS A C 1
ATOM 4467 O O . LYS A 1 593 ? 42.365 -2.681 -25.773 1.00 91.94 593 LYS A O 1
ATOM 4472 N N . THR A 1 594 ? 40.917 -4.170 -24.894 1.00 91.62 594 THR A N 1
ATOM 4473 C CA . THR A 1 594 ? 39.696 -3.628 -25.502 1.00 91.62 594 THR A CA 1
ATOM 4474 C C . THR A 1 594 ? 38.799 -3.062 -24.414 1.00 91.62 594 THR A C 1
ATOM 4476 O O . THR A 1 594 ? 38.533 -3.728 -23.417 1.00 91.62 594 THR A O 1
ATOM 4479 N N . PHE A 1 595 ? 38.338 -1.827 -24.597 1.00 92.50 595 PHE A N 1
ATOM 4480 C CA . PHE A 1 595 ? 37.535 -1.115 -23.606 1.00 92.50 595 PHE A CA 1
ATOM 4481 C C . PHE A 1 595 ? 36.201 -0.693 -24.216 1.00 92.50 595 PHE A C 1
ATOM 4483 O O . PHE A 1 595 ? 36.171 -0.059 -25.274 1.00 92.50 595 PHE A O 1
ATOM 4490 N N . ALA A 1 596 ? 35.105 -1.009 -23.524 1.00 93.06 596 ALA A N 1
ATOM 4491 C CA . ALA A 1 596 ? 33.806 -0.428 -23.826 1.00 93.06 596 ALA A CA 1
ATOM 4492 C C . ALA A 1 596 ? 33.849 1.082 -23.549 1.00 93.06 596 ALA A C 1
ATOM 4494 O O . ALA A 1 596 ? 34.367 1.513 -22.519 1.00 93.06 596 ALA A O 1
ATOM 4495 N N . GLN A 1 597 ? 33.287 1.886 -24.454 1.00 95.44 597 GLN A N 1
ATOM 4496 C CA . GLN A 1 597 ? 33.260 3.347 -24.296 1.00 95.44 597 GLN A CA 1
ATOM 4497 C C . GLN A 1 597 ? 32.145 3.823 -23.356 1.00 95.44 597 GLN A C 1
ATOM 4499 O O . GLN A 1 597 ? 32.041 5.007 -23.055 1.00 95.44 597 GLN A O 1
ATOM 4504 N N . SER A 1 598 ? 31.317 2.904 -22.852 1.00 93.50 598 SER A N 1
ATOM 4505 C CA . SER A 1 598 ? 30.324 3.190 -21.826 1.00 93.50 598 SER A CA 1
ATOM 4506 C C . SER A 1 598 ? 30.103 1.990 -20.909 1.00 93.50 598 SER A C 1
ATOM 4508 O O . SER A 1 598 ? 30.302 0.846 -21.307 1.00 93.50 598 SER A O 1
ATOM 4510 N N . SER A 1 599 ? 29.661 2.254 -19.679 1.00 89.50 599 SER A N 1
ATOM 4511 C CA . SER A 1 599 ? 29.393 1.235 -18.655 1.00 89.50 599 SER A CA 1
ATOM 4512 C C . SER A 1 599 ? 28.012 0.583 -18.763 1.00 89.50 599 SER A C 1
ATOM 4514 O O . SER A 1 599 ? 27.685 -0.287 -17.958 1.00 89.50 599 SER A O 1
ATOM 4516 N N . TRP A 1 600 ? 27.180 1.005 -19.717 1.00 89.50 600 TRP A N 1
ATOM 4517 C CA . TRP A 1 600 ? 25.828 0.482 -19.884 1.00 89.50 600 TRP A CA 1
ATOM 4518 C C . TRP A 1 600 ? 25.484 0.258 -21.360 1.00 89.50 600 TRP A C 1
ATOM 4520 O O . TRP A 1 600 ? 26.009 0.928 -22.252 1.00 89.50 600 TRP A O 1
ATOM 4530 N N . THR A 1 601 ? 24.583 -0.699 -21.597 1.00 91.44 601 THR A N 1
ATOM 4531 C CA . THR A 1 601 ? 24.307 -1.313 -22.902 1.00 91.44 601 THR A CA 1
ATOM 4532 C C . THR A 1 601 ? 24.046 -0.294 -24.011 1.00 91.44 601 THR A C 1
ATOM 4534 O O . THR A 1 601 ? 24.766 -0.294 -25.002 1.00 91.44 601 THR A O 1
ATOM 4537 N N . LYS A 1 602 ? 23.059 0.603 -23.861 1.00 92.62 602 LYS A N 1
ATOM 4538 C CA . LYS A 1 602 ? 22.625 1.482 -24.962 1.00 92.62 602 LYS A CA 1
ATOM 4539 C C . LYS A 1 602 ? 23.781 2.307 -25.533 1.00 92.62 602 LYS A C 1
ATOM 4541 O O . LYS A 1 602 ? 24.086 2.210 -26.718 1.00 92.62 602 LYS A O 1
ATOM 4546 N N . ALA A 1 603 ? 24.472 3.057 -24.677 1.00 94.69 603 ALA A N 1
ATOM 4547 C CA . ALA A 1 603 ? 25.580 3.888 -25.127 1.00 94.69 603 ALA A CA 1
ATOM 4548 C C . ALA A 1 603 ? 26.727 3.046 -25.706 1.00 94.69 603 ALA A C 1
ATOM 4550 O O . ALA A 1 603 ? 27.276 3.406 -26.740 1.00 94.69 603 ALA A O 1
ATOM 4551 N N . SER A 1 604 ? 27.034 1.887 -25.109 1.00 95.50 604 SER A N 1
ATOM 4552 C CA . SER A 1 604 ? 28.064 0.987 -25.643 1.00 95.50 604 SER A CA 1
ATOM 4553 C C . SER A 1 604 ? 27.728 0.490 -27.053 1.00 95.50 604 SER A C 1
ATOM 4555 O O . SER A 1 604 ? 28.594 0.499 -27.922 1.00 95.50 604 SER A O 1
ATOM 4557 N N . PHE A 1 605 ? 26.480 0.097 -27.318 1.00 95.75 605 PHE A N 1
ATOM 4558 C CA . PHE A 1 605 ? 26.061 -0.326 -28.658 1.00 95.75 605 PHE A CA 1
ATOM 4559 C C . PHE A 1 605 ? 26.002 0.828 -29.655 1.00 95.75 605 PHE A C 1
ATOM 4561 O O . PHE A 1 605 ? 26.319 0.625 -30.823 1.00 95.75 605 PHE A O 1
ATOM 4568 N N . GLY A 1 606 ? 25.659 2.040 -29.202 1.00 96.00 606 GLY A N 1
ATOM 4569 C CA . GLY A 1 606 ? 25.750 3.237 -30.041 1.00 96.00 606 GLY A CA 1
ATOM 4570 C C . GLY A 1 606 ? 27.174 3.420 -30.568 1.00 96.00 606 GLY A C 1
ATOM 4571 O O . GLY A 1 606 ? 27.366 3.610 -31.766 1.00 96.00 606 GLY A O 1
ATOM 4572 N N . THR A 1 607 ? 28.179 3.233 -29.709 1.00 96.94 607 THR A N 1
ATOM 4573 C CA . THR A 1 607 ? 29.592 3.213 -30.107 1.00 96.94 607 THR A CA 1
ATOM 4574 C C . THR A 1 607 ? 29.934 2.039 -31.025 1.00 96.94 607 THR A C 1
ATOM 4576 O O . THR A 1 607 ? 30.589 2.255 -32.040 1.00 96.94 607 THR A O 1
ATOM 4579 N N . ILE A 1 608 ? 29.507 0.810 -30.705 1.00 96.12 608 ILE A N 1
ATOM 4580 C CA . ILE A 1 608 ? 29.824 -0.383 -31.518 1.00 96.12 608 ILE A CA 1
ATOM 4581 C C . ILE A 1 608 ? 29.303 -0.224 -32.952 1.00 96.12 608 ILE A C 1
ATOM 4583 O O . ILE A 1 608 ? 30.006 -0.578 -33.894 1.00 96.12 608 ILE A O 1
ATOM 4587 N N . PHE A 1 609 ? 28.098 0.322 -33.126 1.00 96.94 609 PHE A N 1
ATOM 4588 C CA . PHE A 1 609 ? 27.493 0.466 -34.449 1.00 96.94 609 PHE A CA 1
ATOM 4589 C C . PHE A 1 609 ? 27.978 1.696 -35.210 1.00 96.94 609 PHE A C 1
ATOM 4591 O O . PHE A 1 609 ? 28.071 1.619 -36.427 1.00 96.94 609 PHE A O 1
ATOM 4598 N N . SER A 1 610 ? 28.309 2.804 -34.544 1.00 96.81 610 SER A N 1
ATOM 4599 C CA . SER A 1 610 ? 28.703 4.050 -35.230 1.00 96.81 610 SER A CA 1
ATOM 4600 C C . SER A 1 610 ? 30.213 4.287 -35.321 1.00 96.81 610 SER A C 1
ATOM 4602 O O . SER A 1 610 ? 30.667 5.125 -36.095 1.00 96.81 610 SER A O 1
ATOM 4604 N N . GLY A 1 611 ? 31.009 3.620 -34.482 1.00 96.25 611 GLY A N 1
ATOM 4605 C CA . GLY A 1 611 ? 32.417 3.964 -34.270 1.00 96.25 611 GLY A CA 1
ATOM 4606 C C . GLY A 1 611 ? 32.636 5.308 -33.555 1.00 96.25 611 GLY A C 1
ATOM 4607 O O . GLY A 1 611 ? 33.772 5.774 -33.478 1.00 96.25 611 GLY A O 1
ATOM 4608 N N . MET A 1 612 ? 31.581 5.942 -33.032 1.00 97.19 612 MET A N 1
ATOM 4609 C CA . MET A 1 612 ? 31.644 7.237 -32.348 1.00 97.19 612 MET A CA 1
ATOM 4610 C C . MET A 1 612 ? 31.603 7.094 -30.822 1.00 97.19 612 MET A C 1
ATOM 4612 O O . MET A 1 612 ? 31.001 6.170 -30.280 1.00 97.19 612 MET A O 1
ATOM 4616 N N . TYR A 1 613 ? 32.188 8.059 -30.110 1.00 97.12 613 TYR A N 1
ATOM 4617 C CA . TYR A 1 613 ? 32.054 8.155 -28.653 1.00 97.12 613 TYR A CA 1
ATOM 4618 C C . TYR A 1 613 ? 30.606 8.477 -28.222 1.00 97.12 613 TYR A C 1
ATOM 4620 O O . TYR A 1 613 ? 29.872 9.109 -28.991 1.00 97.12 613 TYR A O 1
ATOM 4628 N N . PRO A 1 614 ? 30.196 8.109 -26.989 1.00 95.44 614 PRO A N 1
ATOM 4629 C CA . PRO A 1 614 ? 28.867 8.403 -26.443 1.00 95.44 614 PRO A CA 1
ATOM 4630 C C . PRO A 1 614 ? 28.406 9.853 -26.573 1.00 95.44 614 PRO A C 1
ATOM 4632 O O . PRO A 1 614 ? 27.240 10.112 -26.873 1.00 95.44 614 PRO A O 1
ATOM 4635 N N . GLU A 1 615 ? 29.313 10.805 -26.387 1.00 93.06 615 GLU A N 1
ATOM 4636 C CA . GLU A 1 615 ? 29.033 12.236 -26.489 1.00 93.06 615 GLU A CA 1
ATOM 4637 C C . GLU A 1 615 ? 28.729 12.676 -27.926 1.00 93.06 615 GLU A C 1
ATOM 4639 O O . GLU A 1 615 ? 28.028 13.665 -28.121 1.00 93.06 615 GLU A O 1
ATOM 4644 N N . ALA A 1 616 ? 29.238 11.946 -28.923 1.00 94.56 616 ALA A N 1
ATOM 4645 C CA . ALA A 1 616 ? 29.057 12.259 -30.336 1.00 94.56 616 ALA A CA 1
ATOM 4646 C C . ALA A 1 616 ? 27.773 11.643 -30.906 1.00 94.56 616 ALA A C 1
ATOM 4648 O O . ALA A 1 616 ? 27.034 12.335 -31.598 1.00 94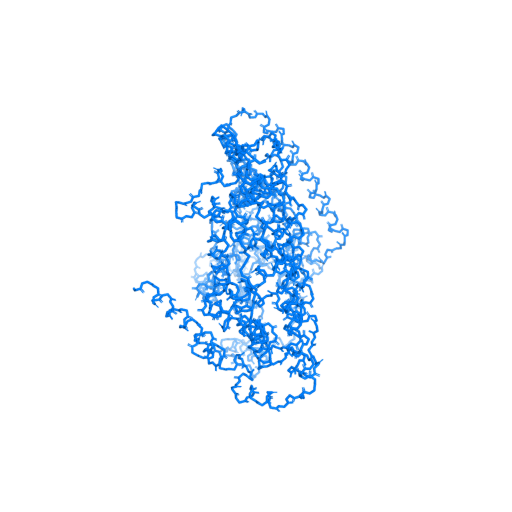.56 616 ALA A O 1
ATOM 4649 N N . HIS A 1 617 ? 27.463 10.380 -30.582 1.00 94.25 617 HIS A N 1
ATOM 4650 C CA . HIS A 1 617 ? 26.224 9.750 -31.058 1.00 94.25 617 HIS A CA 1
ATOM 4651 C C . HIS A 1 617 ? 25.007 10.029 -30.156 1.00 94.25 617 HIS A C 1
ATOM 4653 O O . HIS A 1 617 ? 23.879 9.742 -30.540 1.00 94.25 617 HIS A O 1
ATOM 4659 N N . THR A 1 618 ? 25.191 10.562 -28.941 1.00 92.19 618 THR A N 1
ATOM 4660 C CA . THR A 1 618 ? 24.140 11.059 -28.016 1.00 92.19 618 THR A CA 1
ATOM 4661 C C . THR A 1 618 ? 23.084 10.053 -27.514 1.00 92.19 618 THR A C 1
ATOM 4663 O O . THR A 1 618 ? 22.222 10.390 -26.699 1.00 92.19 618 THR A O 1
ATOM 4666 N N . ALA A 1 619 ? 23.180 8.779 -27.899 1.00 90.88 619 ALA A N 1
ATOM 4667 C CA . ALA A 1 619 ? 22.340 7.678 -27.405 1.00 90.88 619 ALA A CA 1
ATOM 4668 C C . ALA A 1 619 ? 22.703 7.254 -25.957 1.00 90.88 619 ALA A C 1
ATOM 4670 O O . ALA A 1 619 ? 23.055 6.105 -25.684 1.00 90.88 619 ALA A O 1
ATOM 4671 N N . THR A 1 620 ? 22.665 8.201 -25.013 1.00 88.69 620 THR A N 1
ATOM 4672 C CA . THR A 1 620 ? 23.162 8.060 -23.630 1.00 88.69 620 THR A CA 1
ATOM 4673 C C . THR A 1 620 ? 22.078 8.133 -22.549 1.00 88.69 620 THR A C 1
ATOM 4675 O O . THR A 1 620 ? 22.372 7.900 -21.377 1.00 88.69 620 THR A O 1
ATOM 4678 N N . GLY A 1 621 ? 20.817 8.365 -22.923 1.00 81.44 621 GLY A N 1
ATOM 4679 C CA . GLY A 1 621 ? 19.667 8.425 -22.024 1.00 81.44 621 GLY A CA 1
ATOM 4680 C C . GLY A 1 621 ? 18.730 7.218 -22.145 1.00 81.44 621 GLY A C 1
ATOM 4681 O O . GLY A 1 621 ? 18.663 6.512 -23.156 1.00 81.44 621 GLY A O 1
ATOM 4682 N N . LYS A 1 622 ? 17.921 6.979 -21.107 1.00 77.56 622 LYS A N 1
ATOM 4683 C CA . LYS A 1 622 ? 16.902 5.908 -21.111 1.00 77.56 622 LYS A CA 1
ATOM 4684 C C . LYS A 1 622 ? 15.874 6.081 -22.229 1.00 77.56 622 LYS A C 1
ATOM 4686 O O . LYS A 1 622 ? 15.455 5.080 -22.808 1.00 77.56 622 LYS A O 1
ATOM 4691 N N . ALA A 1 623 ? 15.511 7.325 -22.535 1.00 74.12 623 ALA A N 1
ATOM 4692 C CA . ALA A 1 623 ? 14.558 7.668 -23.585 1.00 74.12 623 ALA A CA 1
ATOM 4693 C C . ALA A 1 623 ? 15.208 7.976 -24.946 1.00 74.12 623 ALA A C 1
ATOM 4695 O O . ALA A 1 623 ? 14.494 7.949 -25.941 1.00 74.12 623 ALA A O 1
ATOM 4696 N N . SER A 1 624 ? 16.523 8.230 -25.023 1.00 81.62 624 SER A N 1
ATOM 4697 C CA . SER A 1 624 ? 17.165 8.557 -26.304 1.00 81.62 624 SER A CA 1
ATOM 4698 C C . SER A 1 624 ? 17.355 7.323 -27.192 1.00 81.62 624 SER A C 1
ATOM 4700 O O . SER A 1 624 ? 17.531 6.206 -26.693 1.00 81.62 624 SER A O 1
ATOM 4702 N N . GLY A 1 625 ? 17.275 7.525 -28.505 1.00 87.00 625 GLY A N 1
ATOM 4703 C CA . GLY A 1 625 ? 17.637 6.546 -29.530 1.00 87.00 625 GLY A CA 1
ATOM 4704 C C . GLY A 1 625 ? 18.946 6.919 -30.222 1.00 87.00 625 GLY A C 1
ATOM 4705 O O . GLY A 1 625 ? 19.555 7.936 -29.883 1.00 87.00 625 GLY A O 1
ATOM 4706 N N . LEU A 1 626 ? 19.373 6.091 -31.171 1.00 90.62 626 LEU A N 1
ATOM 4707 C CA . LEU A 1 626 ? 20.434 6.430 -32.111 1.00 90.62 626 LEU A CA 1
ATOM 4708 C C . LEU A 1 626 ? 19.880 7.443 -33.139 1.00 90.62 626 LEU A C 1
ATOM 4710 O O . LEU A 1 626 ? 18.854 7.150 -33.749 1.00 90.62 626 LEU A O 1
ATOM 4714 N N . PRO A 1 627 ? 20.462 8.645 -33.288 1.00 90.88 627 PRO A N 1
ATOM 4715 C CA . PRO A 1 627 ? 19.966 9.632 -34.251 1.00 90.88 627 PRO A CA 1
ATOM 4716 C C . PRO A 1 627 ? 20.157 9.171 -35.700 1.00 90.88 627 PRO A C 1
ATOM 4718 O O . PRO A 1 627 ? 21.199 8.595 -36.007 1.00 90.88 627 PRO A O 1
ATOM 4721 N N . ASP A 1 628 ? 19.206 9.488 -36.585 1.00 89.56 628 ASP A N 1
ATOM 4722 C CA . ASP A 1 628 ? 19.247 9.112 -38.011 1.00 89.56 628 ASP A CA 1
ATOM 4723 C C . ASP A 1 628 ? 20.496 9.657 -38.727 1.00 89.56 628 ASP A C 1
ATOM 4725 O O . ASP A 1 628 ? 20.989 9.072 -39.688 1.00 89.56 628 ASP A O 1
ATOM 4729 N N . GLU A 1 629 ? 21.050 10.777 -38.254 1.00 92.25 629 GLU A N 1
ATOM 4730 C CA . GLU A 1 629 ? 22.248 11.386 -38.835 1.00 92.25 629 GLU A CA 1
ATOM 4731 C C . GLU A 1 629 ? 23.535 10.598 -38.533 1.00 92.25 629 GLU A C 1
ATOM 4733 O O . GLU A 1 629 ? 24.578 10.857 -39.143 1.00 92.25 629 GLU A O 1
ATOM 4738 N N . VAL A 1 630 ? 23.496 9.660 -37.582 1.00 94.50 630 VAL A N 1
ATOM 4739 C CA . VAL A 1 630 ? 24.648 8.840 -37.204 1.00 94.50 630 VAL A CA 1
ATOM 4740 C C . VAL A 1 630 ? 24.728 7.628 -38.121 1.00 94.50 630 VAL A C 1
ATOM 4742 O O . VAL A 1 630 ? 23.985 6.670 -37.956 1.00 94.50 630 VAL A O 1
ATOM 4745 N N . THR A 1 631 ? 25.686 7.637 -39.048 1.00 96.12 631 THR A N 1
ATOM 4746 C CA . THR A 1 631 ? 25.936 6.482 -39.920 1.00 96.12 631 THR A CA 1
ATOM 4747 C C . THR A 1 631 ? 26.434 5.272 -39.126 1.00 96.12 631 THR A C 1
ATOM 4749 O O . THR A 1 631 ? 27.390 5.359 -38.351 1.00 96.12 631 THR A O 1
ATOM 4752 N N . THR A 1 632 ? 25.809 4.125 -39.368 1.00 96.62 632 THR A N 1
ATOM 4753 C CA . THR A 1 632 ? 26.082 2.836 -38.733 1.00 96.62 632 THR A CA 1
ATOM 4754 C C . THR A 1 632 ? 26.885 1.898 -39.636 1.00 96.62 632 THR A C 1
ATOM 4756 O O . THR A 1 632 ? 26.871 1.995 -40.863 1.00 96.62 632 THR A O 1
ATOM 4759 N N . ILE A 1 633 ? 27.558 0.918 -39.032 1.00 96.12 633 ILE A N 1
ATOM 4760 C CA . ILE A 1 633 ? 28.251 -0.161 -39.743 1.00 96.12 633 ILE A CA 1
ATOM 4761 C C . ILE A 1 633 ? 27.296 -0.960 -40.639 1.00 96.12 633 ILE A C 1
ATOM 4763 O O . ILE A 1 633 ? 27.697 -1.392 -41.717 1.00 96.12 633 ILE A O 1
ATOM 4767 N N . ALA A 1 634 ? 26.034 -1.114 -40.225 1.00 95.25 634 ALA A N 1
ATOM 4768 C CA . ALA A 1 634 ? 25.014 -1.779 -41.021 1.00 95.25 634 ALA A CA 1
ATOM 4769 C C . ALA A 1 634 ? 24.728 -0.986 -42.307 1.00 95.25 634 ALA A C 1
ATOM 4771 O O . ALA A 1 634 ? 24.792 -1.568 -43.383 1.00 95.25 634 ALA A O 1
ATOM 4772 N N . GLU A 1 635 ? 24.546 0.338 -42.238 1.00 94.44 635 GLU A N 1
ATOM 4773 C CA . GLU A 1 635 ? 24.376 1.179 -43.439 1.00 94.44 635 GLU A CA 1
ATOM 4774 C C . GLU A 1 635 ? 25.596 1.126 -44.362 1.00 94.44 635 GLU A C 1
ATOM 4776 O O . GLU A 1 635 ? 25.453 1.014 -45.579 1.00 94.44 635 GLU A O 1
ATOM 4781 N N . VAL A 1 636 ? 26.809 1.160 -43.798 1.00 94.19 636 VAL A N 1
ATOM 4782 C CA . VAL A 1 636 ? 28.048 1.085 -44.589 1.00 94.19 636 VAL A CA 1
ATOM 4783 C C . VAL A 1 636 ? 28.149 -0.249 -45.338 1.00 94.19 636 VAL A C 1
ATOM 4785 O O . VAL A 1 636 ? 28.499 -0.264 -46.520 1.00 94.19 636 VAL A O 1
ATOM 4788 N N . LEU A 1 637 ? 27.838 -1.368 -44.676 1.00 92.75 637 LEU A N 1
ATOM 4789 C CA . LEU A 1 637 ? 27.876 -2.701 -45.285 1.00 92.75 637 LEU A CA 1
ATOM 4790 C C . LEU A 1 637 ? 26.733 -2.900 -46.286 1.00 92.75 637 LEU A C 1
ATOM 4792 O O . LEU A 1 637 ? 26.955 -3.425 -47.379 1.00 92.75 637 LEU A O 1
ATOM 4796 N N . GLN A 1 638 ? 25.536 -2.421 -45.962 1.00 90.94 638 GLN A N 1
ATOM 4797 C CA . GLN A 1 638 ? 24.374 -2.470 -46.843 1.00 90.94 638 GLN A CA 1
ATOM 4798 C C . GLN A 1 638 ? 24.630 -1.682 -48.139 1.00 90.94 638 GLN A C 1
ATOM 4800 O O . GLN A 1 638 ? 24.452 -2.225 -49.229 1.00 90.94 638 GLN A O 1
ATOM 4805 N N . ALA A 1 639 ? 25.201 -0.474 -48.055 1.00 89.62 639 ALA A N 1
ATOM 4806 C CA . ALA A 1 639 ? 25.631 0.305 -49.223 1.00 89.62 639 ALA A CA 1
ATOM 4807 C C . ALA A 1 639 ? 26.742 -0.381 -50.055 1.00 89.62 639 ALA A C 1
ATOM 4809 O O . ALA A 1 639 ? 26.916 -0.096 -51.249 1.00 89.62 639 ALA A O 1
ATOM 4810 N N . ALA A 1 640 ? 27.499 -1.296 -49.441 1.00 89.56 640 ALA A N 1
ATOM 4811 C CA . ALA A 1 640 ? 28.501 -2.131 -50.101 1.00 89.56 640 ALA A CA 1
ATOM 4812 C C . ALA A 1 640 ? 27.926 -3.429 -50.710 1.00 89.56 640 ALA A C 1
ATOM 4814 O O . ALA A 1 640 ? 28.679 -4.190 -51.320 1.00 89.56 640 ALA A O 1
ATOM 4815 N N . GLY A 1 641 ? 26.614 -3.670 -50.600 1.00 89.88 641 GLY A N 1
ATOM 4816 C CA . GLY A 1 641 ? 25.931 -4.839 -51.160 1.00 89.88 641 GLY A CA 1
ATOM 4817 C C . GLY A 1 641 ? 25.863 -6.045 -50.220 1.00 89.88 641 GLY A C 1
ATOM 4818 O O . GLY A 1 641 ? 25.704 -7.165 -50.703 1.00 89.88 641 GLY A O 1
ATOM 4819 N N . TYR A 1 642 ? 26.014 -5.839 -48.907 1.00 92.25 642 TYR A N 1
ATOM 4820 C CA . TYR A 1 642 ? 25.810 -6.890 -47.909 1.00 92.25 642 TYR A CA 1
ATOM 4821 C C . TYR A 1 642 ? 24.341 -6.989 -47.509 1.00 92.25 642 TYR A C 1
ATOM 4823 O O . TYR A 1 642 ? 23.685 -5.972 -47.282 1.00 92.25 642 TYR A O 1
ATOM 4831 N N . TYR A 1 643 ? 23.851 -8.213 -47.323 1.00 92.62 643 TYR A N 1
ATOM 4832 C CA . TYR A 1 643 ? 22.578 -8.432 -46.643 1.00 92.62 643 TYR A CA 1
ATOM 4833 C C . TYR A 1 643 ? 22.775 -8.274 -45.130 1.00 92.62 643 TYR A C 1
ATOM 4835 O O . TYR A 1 643 ? 23.523 -9.041 -44.522 1.00 92.62 643 TYR A O 1
ATOM 4843 N N . THR A 1 644 ? 22.142 -7.274 -44.517 1.00 94.44 644 THR A N 1
ATOM 4844 C CA . THR A 1 644 ? 22.328 -6.935 -43.098 1.00 94.44 644 THR A CA 1
ATOM 4845 C C . THR A 1 644 ? 21.163 -7.461 -42.251 1.00 94.44 644 THR A C 1
ATOM 4847 O O . THR A 1 644 ? 20.052 -6.938 -42.307 1.00 94.44 644 THR A O 1
ATOM 4850 N N . GLN A 1 645 ? 21.424 -8.482 -41.432 1.00 95.12 645 GLN A N 1
ATOM 4851 C CA . GLN A 1 645 ? 20.467 -9.106 -40.511 1.00 95.12 645 GLN A CA 1
ATOM 4852 C C . GLN A 1 645 ? 20.864 -8.844 -39.054 1.00 95.12 645 GLN A C 1
ATOM 4854 O O . GLN A 1 645 ? 22.019 -9.041 -38.672 1.00 95.12 645 GLN A O 1
ATOM 4859 N N . GLY A 1 646 ? 19.903 -8.453 -38.215 1.00 95.19 646 GLY A N 1
ATOM 4860 C CA . GLY A 1 646 ? 20.112 -8.260 -36.779 1.00 95.19 646 GLY A CA 1
ATOM 4861 C C . GLY A 1 646 ? 19.106 -9.005 -35.903 1.00 95.19 646 GLY A C 1
ATOM 4862 O O . GLY A 1 646 ? 17.905 -9.009 -36.178 1.00 95.19 646 GLY A O 1
ATOM 4863 N N . TYR A 1 647 ? 19.596 -9.594 -34.812 1.00 94.81 647 TYR A N 1
ATOM 4864 C CA . TYR A 1 647 ? 18.797 -10.212 -33.753 1.00 94.81 647 TYR A CA 1
ATOM 4865 C C . TYR A 1 647 ? 19.129 -9.582 -32.399 1.00 94.81 647 TYR A C 1
ATOM 4867 O O . TYR A 1 647 ? 20.214 -9.781 -31.847 1.00 94.81 647 TYR A O 1
ATOM 4875 N N . SER A 1 648 ? 18.177 -8.826 -31.849 1.00 91.69 648 SER A N 1
ATOM 4876 C CA . SER A 1 648 ? 18.346 -8.072 -30.607 1.00 91.69 648 SER A CA 1
ATOM 4877 C C . SER A 1 648 ? 17.555 -8.682 -29.464 1.00 91.69 648 SER A C 1
ATOM 4879 O O . SER A 1 648 ? 16.332 -8.588 -29.410 1.00 91.69 648 SER A O 1
ATOM 4881 N N . ASN A 1 649 ? 18.262 -9.272 -28.507 1.00 90.19 649 ASN A N 1
ATOM 4882 C CA . ASN A 1 649 ? 17.667 -9.842 -27.300 1.00 90.19 649 ASN A CA 1
ATOM 4883 C C . ASN A 1 649 ? 17.639 -8.846 -26.121 1.00 90.19 649 ASN A C 1
ATOM 4885 O O . ASN A 1 649 ? 17.270 -9.203 -25.007 1.00 90.19 649 ASN A O 1
ATOM 4889 N N . ASN A 1 650 ? 18.025 -7.580 -26.333 1.00 87.56 650 ASN A N 1
ATOM 4890 C CA . ASN A 1 650 ? 18.120 -6.591 -25.260 1.00 87.56 650 ASN A CA 1
ATOM 4891 C C . ASN A 1 650 ? 17.168 -5.402 -25.468 1.00 87.56 650 ASN A C 1
ATOM 4893 O O . ASN A 1 650 ? 17.230 -4.723 -26.493 1.00 87.56 650 ASN A O 1
ATOM 4897 N N . PRO A 1 651 ? 16.333 -5.056 -24.468 1.00 83.50 651 PRO A N 1
ATOM 4898 C CA . PRO A 1 651 ? 15.322 -4.007 -24.574 1.00 83.50 651 PRO A CA 1
ATOM 4899 C C . PRO A 1 651 ? 15.882 -2.584 -24.727 1.00 83.50 651 PRO A C 1
ATOM 4901 O O . PRO A 1 651 ? 15.086 -1.659 -24.890 1.00 83.50 651 PRO A O 1
ATOM 4904 N N . ASN A 1 652 ? 17.198 -2.378 -24.613 1.00 86.38 652 ASN A N 1
ATOM 4905 C CA . ASN A 1 652 ? 17.847 -1.074 -24.774 1.00 86.38 652 ASN A CA 1
ATOM 4906 C C . ASN A 1 652 ? 18.343 -0.806 -26.201 1.00 86.38 652 ASN A C 1
ATOM 4908 O O . ASN A 1 652 ? 18.621 0.349 -26.512 1.00 86.38 652 ASN A O 1
ATOM 4912 N N . ILE A 1 653 ? 18.444 -1.840 -27.038 1.00 90.25 653 ILE A N 1
ATOM 4913 C CA . ILE A 1 653 ? 18.942 -1.772 -28.423 1.00 90.25 653 ILE A CA 1
ATOM 4914 C C . ILE A 1 653 ? 17.902 -2.345 -29.385 1.00 90.25 653 ILE A C 1
ATOM 4916 O O . ILE A 1 653 ? 18.189 -3.107 -30.303 1.00 90.25 653 ILE A O 1
ATOM 4920 N N . THR A 1 654 ? 16.643 -2.039 -29.111 1.00 86.75 654 THR A N 1
ATOM 4921 C CA . THR A 1 654 ? 15.520 -2.464 -29.943 1.00 86.75 654 THR A CA 1
ATOM 4922 C C . THR A 1 654 ? 15.321 -1.500 -31.098 1.00 86.75 654 THR A C 1
ATOM 4924 O O . THR A 1 654 ? 15.743 -0.341 -31.010 1.00 86.75 654 THR A O 1
ATOM 4927 N N . SER A 1 655 ? 14.557 -1.924 -32.101 1.00 85.44 655 SER A N 1
ATOM 4928 C CA . SER A 1 655 ? 14.099 -1.050 -33.191 1.00 85.44 655 SER A CA 1
ATOM 4929 C C . SER A 1 655 ? 13.472 0.270 -32.701 1.00 85.44 655 SER A C 1
ATOM 4931 O O . SER A 1 655 ? 13.725 1.328 -33.268 1.00 85.44 655 SER A O 1
ATOM 4933 N N . LEU A 1 656 ? 12.781 0.250 -31.549 1.00 78.12 656 LEU A N 1
ATOM 4934 C CA . LEU A 1 656 ? 12.227 1.436 -30.871 1.00 78.12 656 LEU A CA 1
ATOM 4935 C C . LEU A 1 656 ? 13.229 2.587 -30.661 1.00 78.12 656 LEU A C 1
ATOM 4937 O O . LEU A 1 656 ? 12.832 3.747 -30.608 1.00 78.12 656 LEU A O 1
ATOM 4941 N N . PHE A 1 657 ? 14.507 2.261 -30.476 1.00 83.94 657 PHE A N 1
ATOM 4942 C CA . PHE A 1 657 ? 15.583 3.222 -30.234 1.00 83.94 657 PHE A CA 1
ATOM 4943 C C . PHE A 1 657 ? 16.464 3.422 -31.473 1.00 83.94 657 PHE A C 1
ATOM 4945 O O . PHE A 1 657 ? 17.587 3.893 -31.331 1.00 83.94 657 PHE A O 1
ATOM 4952 N N . ASN A 1 658 ? 15.967 3.052 -32.656 1.00 88.81 658 ASN A N 1
ATOM 4953 C CA . ASN A 1 658 ? 16.645 3.180 -33.947 1.00 88.81 658 ASN A CA 1
ATOM 4954 C C . ASN A 1 658 ? 17.911 2.332 -34.128 1.00 88.81 658 ASN A C 1
ATOM 4956 O O . ASN A 1 658 ? 18.728 2.584 -35.001 1.00 88.81 658 ASN A O 1
ATOM 4960 N N . TYR A 1 659 ? 18.073 1.270 -33.339 1.00 91.69 659 TYR A N 1
ATOM 4961 C CA . TYR A 1 659 ? 19.200 0.345 -33.518 1.00 91.69 659 TYR A CA 1
ATOM 4962 C C . TYR A 1 659 ? 19.032 -0.597 -34.720 1.00 91.69 659 TYR A C 1
ATOM 4964 O O . TYR A 1 659 ? 19.958 -1.328 -35.051 1.00 91.69 659 TYR A O 1
ATOM 4972 N N . ASN A 1 660 ? 17.867 -0.567 -35.374 1.00 91.25 660 ASN A N 1
ATOM 4973 C CA . ASN A 1 660 ? 17.613 -1.250 -36.641 1.00 91.25 660 ASN A CA 1
ATOM 4974 C C . ASN A 1 660 ? 18.092 -0.450 -37.868 1.00 91.25 660 ASN A C 1
ATOM 4976 O O . ASN A 1 660 ? 17.973 -0.953 -38.982 1.00 91.25 660 ASN A O 1
ATOM 4980 N N . GLN A 1 661 ? 18.591 0.778 -37.691 1.00 90.19 661 GLN A N 1
ATOM 4981 C CA . GLN A 1 661 ? 19.106 1.607 -38.781 1.00 90.19 661 GLN A CA 1
ATOM 4982 C C . GLN A 1 661 ? 20.182 0.849 -39.584 1.00 90.19 661 GLN A C 1
ATOM 4984 O O . GLN A 1 661 ? 21.108 0.279 -39.008 1.00 90.19 661 GLN A O 1
ATOM 4989 N N . GLY A 1 662 ? 20.028 0.796 -40.912 1.00 89.81 662 GLY A N 1
ATOM 4990 C CA . GLY A 1 662 ? 20.945 0.094 -41.824 1.00 89.81 662 GLY A CA 1
ATOM 4991 C C . GLY A 1 662 ? 20.764 -1.415 -41.959 1.00 89.81 662 GLY A C 1
ATOM 4992 O O . GLY A 1 662 ? 21.401 -2.026 -42.821 1.00 89.81 662 GLY A O 1
ATOM 4993 N N . PHE A 1 663 ? 19.923 -2.033 -41.131 1.00 93.00 663 PHE A N 1
ATOM 4994 C CA . PHE A 1 663 ? 19.586 -3.445 -41.267 1.00 93.00 663 PHE A CA 1
ATOM 4995 C C . PHE A 1 663 ? 18.469 -3.629 -42.298 1.00 93.00 663 PHE A C 1
ATOM 4997 O O . PHE A 1 663 ? 17.458 -2.931 -42.242 1.00 93.00 663 PHE A O 1
ATOM 5004 N N . VAL A 1 664 ? 18.643 -4.579 -43.220 1.00 91.50 664 VAL A N 1
ATOM 5005 C CA . VAL A 1 664 ? 17.566 -5.047 -44.106 1.00 91.50 664 VAL A CA 1
ATOM 5006 C C . VAL A 1 664 ? 16.468 -5.680 -43.255 1.00 91.50 664 VAL A C 1
ATOM 5008 O O . VAL A 1 664 ? 15.304 -5.308 -43.368 1.00 91.50 664 VAL A O 1
ATOM 5011 N N . ASP A 1 665 ? 16.868 -6.557 -42.333 1.00 90.44 665 ASP A N 1
ATOM 5012 C CA . ASP A 1 665 ? 15.982 -7.221 -41.386 1.00 90.44 665 ASP A CA 1
ATOM 5013 C C . ASP A 1 665 ? 16.520 -7.087 -39.959 1.00 90.44 665 ASP A C 1
ATOM 5015 O O . ASP A 1 665 ? 17.690 -7.357 -39.674 1.00 90.44 665 ASP A O 1
ATOM 5019 N N . TYR A 1 666 ? 15.647 -6.702 -39.026 1.00 90.25 666 TYR A N 1
ATOM 5020 C CA . TYR A 1 666 ? 15.995 -6.555 -37.614 1.00 90.25 666 TYR A CA 1
ATOM 5021 C C . TYR A 1 666 ? 14.884 -7.089 -36.714 1.00 90.25 666 TYR A C 1
ATOM 5023 O O . TYR A 1 666 ? 13.764 -6.577 -36.716 1.00 90.25 666 TYR A O 1
ATOM 5031 N N . THR A 1 667 ? 15.196 -8.111 -35.919 1.00 89.75 667 THR A N 1
ATOM 5032 C CA . THR A 1 667 ? 14.221 -8.782 -35.053 1.00 89.75 667 THR A CA 1
ATOM 5033 C C . THR A 1 667 ? 14.510 -8.506 -33.580 1.00 89.75 667 THR A C 1
ATOM 5035 O O . THR A 1 667 ? 15.553 -8.891 -33.050 1.00 89.75 667 THR A O 1
ATOM 5038 N N . ASP A 1 668 ? 13.544 -7.893 -32.894 1.00 87.81 668 ASP A N 1
ATOM 5039 C CA . ASP A 1 668 ? 13.549 -7.752 -31.436 1.00 87.81 668 ASP A CA 1
ATOM 5040 C C . ASP A 1 668 ? 13.096 -9.081 -30.791 1.00 87.81 668 ASP A C 1
ATOM 5042 O O . ASP A 1 668 ? 11.901 -9.386 -30.725 1.00 87.81 668 ASP A O 1
ATOM 5046 N N . LEU A 1 669 ? 14.046 -9.874 -30.291 1.00 85.00 669 LEU A N 1
ATOM 5047 C CA . LEU A 1 669 ? 13.834 -11.160 -29.621 1.00 85.00 669 LEU A CA 1
ATOM 5048 C C . LEU A 1 669 ? 13.293 -10.946 -28.197 1.00 85.00 669 LEU A C 1
ATOM 5050 O O . LEU A 1 669 ? 13.989 -11.126 -27.201 1.00 85.00 669 LEU A O 1
ATOM 5054 N N . LYS A 1 670 ? 12.033 -10.515 -28.088 1.00 74.25 670 LYS A N 1
ATOM 5055 C CA . LYS A 1 670 ? 11.353 -10.274 -26.806 1.00 74.25 670 LYS A CA 1
ATOM 5056 C C . LYS A 1 670 ? 10.401 -11.409 -26.420 1.00 74.25 670 LYS A C 1
ATOM 5058 O O . LYS A 1 670 ? 9.859 -12.092 -27.288 1.00 74.25 670 LYS A O 1
ATOM 5063 N N . PRO A 1 671 ? 10.145 -11.596 -25.116 1.00 68.31 671 PRO A N 1
ATOM 5064 C CA . PRO A 1 671 ? 9.121 -12.515 -24.642 1.00 68.31 671 PRO A CA 1
ATOM 5065 C C . PRO A 1 671 ? 7.708 -11.967 -24.882 1.00 68.31 671 PRO A C 1
ATOM 5067 O O . PRO A 1 671 ? 7.503 -10.764 -25.067 1.00 68.31 671 PRO A O 1
ATOM 5070 N N . SER A 1 672 ? 6.710 -12.852 -24.836 1.00 73.50 672 SER A N 1
ATOM 5071 C CA . SER A 1 672 ? 5.305 -12.484 -25.028 1.00 73.50 672 SER A CA 1
ATOM 5072 C C . SER A 1 672 ? 4.846 -11.445 -24.002 1.00 73.50 672 SER A C 1
ATOM 5074 O O . SER A 1 672 ? 4.980 -11.643 -22.791 1.00 73.50 672 SER A O 1
ATOM 5076 N N . LEU A 1 673 ? 4.261 -10.349 -24.482 1.00 78.44 673 LEU A N 1
ATOM 5077 C CA . LEU A 1 673 ? 3.712 -9.304 -23.625 1.00 78.44 673 LEU A CA 1
ATOM 5078 C C . LEU A 1 673 ? 2.419 -9.771 -22.936 1.00 78.44 673 LEU A C 1
ATOM 5080 O O . LEU A 1 673 ? 1.627 -10.537 -23.488 1.00 78.44 673 LEU A O 1
ATOM 5084 N N . LEU A 1 674 ? 2.193 -9.293 -21.711 1.00 83.50 674 LEU A N 1
ATOM 5085 C CA . LEU A 1 674 ? 1.035 -9.675 -20.899 1.00 83.50 674 LEU A CA 1
ATOM 5086 C C . LEU A 1 674 ? -0.226 -8.900 -21.310 1.00 83.50 674 LEU A C 1
ATOM 5088 O O . LEU A 1 674 ? -0.154 -7.804 -21.861 1.00 83.50 674 LEU A O 1
ATOM 5092 N N . PHE A 1 675 ? -1.402 -9.439 -20.976 1.00 87.81 675 PHE A N 1
ATOM 5093 C CA . PHE A 1 675 ? -2.698 -8.745 -21.104 1.00 87.81 675 PHE A CA 1
ATOM 5094 C C . PHE A 1 675 ? -3.031 -8.249 -22.525 1.00 87.81 675 PHE A C 1
ATOM 5096 O O . PHE A 1 675 ? -3.691 -7.221 -22.690 1.00 87.81 675 PHE A O 1
ATOM 5103 N N . GLY A 1 676 ? -2.548 -8.953 -23.554 1.00 84.19 676 GLY A N 1
ATOM 5104 C CA . GLY A 1 676 ? -2.754 -8.566 -24.953 1.00 84.19 676 GLY A CA 1
ATOM 5105 C C . GLY A 1 676 ? -2.084 -7.242 -25.336 1.00 84.19 676 GLY A C 1
ATOM 5106 O O . GLY A 1 676 ? -2.455 -6.655 -26.353 1.00 84.19 676 GLY A O 1
ATOM 5107 N N . ALA A 1 677 ? -1.136 -6.757 -24.525 1.00 86.38 677 ALA A N 1
ATOM 5108 C CA . ALA A 1 677 ? -0.310 -5.609 -24.868 1.00 86.38 677 ALA A CA 1
ATOM 5109 C C . ALA A 1 677 ? 0.528 -5.917 -26.117 1.00 86.38 677 ALA A C 1
ATOM 5111 O O . ALA A 1 677 ? 0.936 -7.055 -26.347 1.00 86.38 677 ALA A O 1
ATOM 5112 N N . ARG A 1 678 ? 0.795 -4.889 -26.921 1.00 84.94 678 ARG A N 1
ATOM 5113 C CA . ARG A 1 678 ? 1.714 -4.960 -28.068 1.00 84.94 678 ARG A CA 1
ATOM 5114 C C . ARG A 1 678 ? 2.944 -4.075 -27.810 1.00 84.94 678 ARG A C 1
ATOM 5116 O O . ARG A 1 678 ? 2.937 -3.349 -26.811 1.00 84.94 678 ARG A O 1
ATOM 5123 N N . PRO A 1 679 ? 4.001 -4.131 -28.643 1.00 78.75 679 PRO A N 1
ATOM 5124 C CA . PRO A 1 679 ? 5.279 -3.470 -28.362 1.00 78.75 679 PRO A CA 1
ATOM 5125 C C . PRO A 1 679 ? 5.178 -1.990 -27.968 1.00 78.75 679 PRO A C 1
ATOM 5127 O O . PRO A 1 679 ? 5.884 -1.558 -27.057 1.00 78.75 679 PRO A O 1
ATOM 5130 N N . SER A 1 680 ? 4.249 -1.225 -28.549 1.00 80.75 680 SER A N 1
ATOM 5131 C CA . SER A 1 680 ? 4.046 0.187 -28.192 1.00 80.75 680 SER A CA 1
ATOM 5132 C C . SER A 1 680 ? 3.555 0.419 -26.762 1.00 80.75 680 SER A C 1
ATOM 5134 O O . SER A 1 680 ? 3.777 1.484 -26.187 1.00 80.75 680 SER A O 1
ATOM 5136 N N . SER A 1 681 ? 2.926 -0.585 -26.151 1.00 85.38 681 SER A N 1
ATOM 5137 C CA . SER A 1 681 ? 2.407 -0.523 -24.782 1.00 85.38 681 SER A CA 1
ATOM 5138 C C . SER A 1 681 ? 3.446 -0.898 -23.721 1.00 85.38 681 SER A C 1
ATOM 5140 O O . SER A 1 681 ? 3.222 -0.651 -22.538 1.00 85.38 681 SER A O 1
ATOM 5142 N N . GLU A 1 682 ? 4.592 -1.467 -24.113 1.00 80.00 682 GLU A N 1
ATOM 5143 C CA . GLU A 1 682 ? 5.595 -2.008 -23.184 1.00 80.00 682 GLU A CA 1
ATOM 5144 C C . GLU A 1 682 ? 6.177 -0.940 -22.245 1.00 80.00 682 GLU A C 1
ATOM 5146 O O . GLU A 1 682 ? 6.505 -1.236 -21.101 1.00 80.00 682 GLU A O 1
ATOM 5151 N N . LYS A 1 683 ? 6.310 0.308 -22.710 1.00 79.31 683 LYS A N 1
ATOM 5152 C CA . LYS A 1 683 ? 6.928 1.393 -21.926 1.00 79.31 683 LYS A CA 1
ATOM 5153 C C . LYS A 1 683 ? 5.934 2.225 -21.112 1.00 79.31 683 LYS A C 1
ATOM 5155 O O . LYS A 1 683 ? 6.357 3.146 -20.403 1.00 79.31 683 LYS A O 1
ATOM 5160 N N . LEU A 1 684 ? 4.642 1.884 -21.176 1.00 86.94 684 LEU A N 1
ATOM 5161 C CA . LEU A 1 684 ? 3.613 2.507 -20.349 1.00 86.94 684 LEU A CA 1
ATOM 5162 C C . LEU A 1 684 ? 3.879 2.205 -18.873 1.00 86.94 684 LEU A C 1
ATOM 5164 O O . LEU A 1 684 ? 4.121 1.059 -18.485 1.00 86.94 684 LEU A O 1
ATOM 5168 N N . VAL A 1 685 ? 3.760 3.228 -18.028 1.00 89.31 685 VAL A N 1
ATOM 5169 C CA . VAL A 1 685 ? 4.031 3.126 -16.587 1.00 89.31 685 VAL A CA 1
ATOM 5170 C C . VAL A 1 685 ? 3.131 2.075 -15.941 1.00 89.31 685 VAL A C 1
ATOM 5172 O O . VAL A 1 685 ? 3.595 1.271 -15.131 1.00 89.31 685 VAL A O 1
ATOM 5175 N N . LEU A 1 686 ? 1.850 2.036 -16.317 1.00 89.75 686 LEU A N 1
ATOM 5176 C CA . LEU A 1 686 ? 0.923 1.038 -15.792 1.00 89.75 686 LEU A CA 1
ATOM 5177 C C . LEU A 1 686 ? 1.285 -0.381 -16.232 1.00 89.75 686 LEU A C 1
ATOM 5179 O O . LEU A 1 686 ? 1.169 -1.295 -15.418 1.00 89.75 686 LEU A O 1
ATOM 5183 N N . TYR A 1 687 ? 1.727 -0.581 -17.477 1.00 89.75 687 TYR A N 1
ATOM 5184 C CA . TYR A 1 687 ? 2.133 -1.906 -17.946 1.00 89.75 687 TYR A CA 1
ATOM 5185 C C . TYR A 1 687 ? 3.321 -2.428 -17.131 1.00 89.75 687 TYR A C 1
ATOM 5187 O O . TYR A 1 687 ? 3.263 -3.543 -16.612 1.00 89.75 687 TYR A O 1
ATOM 5195 N N . ASP A 1 688 ? 4.338 -1.590 -16.915 1.00 85.25 688 ASP A N 1
ATOM 5196 C CA . ASP A 1 688 ? 5.490 -1.920 -16.070 1.00 85.25 688 ASP A CA 1
ATOM 5197 C C . ASP A 1 688 ? 5.076 -2.299 -14.639 1.00 85.25 688 ASP A C 1
ATOM 5199 O O . ASP A 1 688 ? 5.608 -3.251 -14.058 1.00 85.25 688 ASP A O 1
ATOM 5203 N N . ILE A 1 689 ? 4.113 -1.577 -14.056 1.00 86.06 689 ILE A N 1
ATOM 5204 C CA . ILE A 1 689 ? 3.579 -1.888 -12.724 1.00 86.06 689 ILE A CA 1
ATOM 5205 C C . ILE A 1 689 ? 2.854 -3.237 -12.739 1.00 86.06 689 ILE A C 1
ATOM 5207 O O . ILE A 1 689 ? 3.145 -4.087 -11.895 1.00 86.06 689 ILE A O 1
ATOM 5211 N N . LEU A 1 690 ? 1.937 -3.454 -13.685 1.00 86.88 690 LEU A N 1
ATOM 5212 C CA . LEU A 1 690 ? 1.167 -4.696 -13.788 1.00 86.88 690 LEU A CA 1
ATOM 5213 C C . LEU A 1 690 ? 2.086 -5.904 -13.999 1.00 86.88 690 LEU A C 1
ATOM 5215 O O . LEU A 1 690 ? 1.940 -6.911 -13.305 1.00 86.88 690 LEU A O 1
ATOM 5219 N N . ARG A 1 691 ? 3.086 -5.780 -14.878 1.00 84.69 691 ARG A N 1
ATOM 5220 C CA . ARG A 1 691 ? 4.102 -6.811 -15.115 1.00 84.69 691 ARG A CA 1
ATOM 5221 C C . ARG A 1 691 ? 4.877 -7.136 -13.837 1.00 84.69 691 ARG A C 1
ATOM 5223 O O . ARG A 1 691 ? 4.960 -8.304 -13.465 1.00 84.69 691 ARG A O 1
ATOM 5230 N N . LYS A 1 692 ? 5.369 -6.125 -13.109 1.00 82.44 692 LYS A N 1
ATOM 5231 C CA . LYS A 1 692 ? 6.075 -6.321 -11.825 1.00 82.44 692 LYS A CA 1
ATOM 5232 C C . LYS A 1 692 ? 5.195 -6.979 -10.763 1.00 82.44 692 LYS A C 1
ATOM 5234 O O . LYS A 1 692 ? 5.686 -7.795 -9.983 1.00 82.44 692 LYS A O 1
ATOM 5239 N N . VAL A 1 693 ? 3.907 -6.634 -10.711 1.00 82.38 693 VAL A N 1
ATOM 5240 C CA . VAL A 1 693 ? 2.950 -7.260 -9.787 1.00 82.38 693 VAL A CA 1
ATOM 5241 C C . VAL A 1 693 ? 2.787 -8.741 -10.115 1.00 82.38 693 VAL A C 1
ATOM 5243 O O . VAL A 1 693 ? 2.945 -9.562 -9.213 1.00 82.38 693 VAL A O 1
ATOM 5246 N N . VAL A 1 694 ? 2.549 -9.093 -11.383 1.00 82.69 694 VAL A N 1
ATOM 5247 C CA . VAL A 1 694 ? 2.439 -10.495 -11.825 1.00 82.69 694 VAL A CA 1
ATOM 5248 C C . VAL A 1 694 ? 3.711 -11.271 -11.493 1.00 82.69 694 VAL A C 1
ATOM 5250 O O . VAL A 1 694 ? 3.636 -12.321 -10.861 1.00 82.69 694 VAL A O 1
ATOM 5253 N N . GLN A 1 695 ? 4.881 -10.720 -11.813 1.00 76.19 695 GLN A N 1
ATOM 5254 C CA . GLN A 1 695 ? 6.174 -11.343 -11.514 1.00 76.19 695 GLN A CA 1
ATOM 5255 C C . GLN A 1 695 ? 6.363 -11.591 -10.014 1.00 76.19 695 GLN A C 1
ATOM 5257 O O . GLN A 1 695 ? 6.768 -12.676 -9.603 1.00 76.19 695 GLN A O 1
ATOM 5262 N N . LYS A 1 696 ? 6.024 -10.609 -9.172 1.00 77.19 696 LYS A N 1
ATOM 5263 C CA . LYS A 1 696 ? 6.142 -10.738 -7.714 1.00 77.19 696 LYS A CA 1
ATOM 5264 C C . LYS A 1 696 ? 5.169 -11.767 -7.142 1.00 77.19 696 LYS A C 1
ATOM 5266 O O . LYS A 1 696 ? 5.513 -12.451 -6.178 1.00 77.19 696 LYS A O 1
ATOM 5271 N N . VAL A 1 697 ? 3.964 -11.862 -7.700 1.00 78.19 697 VAL A N 1
ATOM 5272 C CA . VAL A 1 697 ? 2.970 -12.871 -7.309 1.00 78.19 697 VAL A CA 1
ATOM 5273 C C . VAL A 1 697 ? 3.444 -14.266 -7.721 1.00 78.19 697 VAL A C 1
ATOM 5275 O O . VAL A 1 697 ? 3.485 -15.151 -6.869 1.00 78.19 697 VAL A O 1
ATOM 5278 N N . ASN A 1 698 ? 3.900 -14.440 -8.963 1.00 73.31 698 ASN A N 1
ATOM 5279 C CA . ASN A 1 698 ? 4.425 -15.711 -9.468 1.00 73.31 698 ASN A CA 1
ATOM 5280 C C . ASN A 1 698 ? 5.657 -16.178 -8.675 1.00 73.31 698 ASN A C 1
ATOM 5282 O O . ASN A 1 698 ? 5.718 -17.335 -8.262 1.00 73.31 698 ASN A O 1
ATOM 5286 N N . GLY A 1 699 ? 6.579 -15.260 -8.362 1.00 68.56 699 GLY A N 1
ATOM 5287 C CA . GLY A 1 699 ? 7.754 -15.549 -7.537 1.00 68.56 699 GLY A CA 1
ATOM 5288 C C . GLY A 1 699 ? 7.415 -15.974 -6.102 1.00 68.56 699 GLY A C 1
ATOM 5289 O O . GLY A 1 699 ? 8.111 -16.794 -5.512 1.00 68.56 699 GLY A O 1
ATOM 5290 N N . LYS A 1 700 ? 6.320 -15.457 -5.525 1.00 66.06 700 LYS A N 1
ATOM 5291 C CA . LYS A 1 700 ? 5.853 -15.845 -4.179 1.00 66.06 700 LYS A CA 1
ATOM 5292 C C . LYS A 1 700 ? 5.063 -17.151 -4.151 1.00 66.06 700 LYS A C 1
ATOM 5294 O O . LYS A 1 700 ? 5.039 -17.804 -3.113 1.00 66.06 700 LYS A O 1
ATOM 5299 N N . LEU A 1 701 ? 4.422 -17.525 -5.256 1.00 69.19 701 LEU A N 1
ATOM 5300 C CA . LEU A 1 701 ? 3.665 -18.775 -5.391 1.00 69.19 701 LEU A CA 1
ATOM 5301 C C . LEU A 1 701 ? 4.558 -19.991 -5.706 1.00 69.19 701 LEU A C 1
ATOM 5303 O O . LEU A 1 701 ? 4.047 -21.050 -6.053 1.00 69.19 701 LEU A O 1
ATOM 5307 N N . GLY A 1 702 ? 5.881 -19.861 -5.553 1.00 54.78 702 GLY A N 1
ATOM 5308 C CA . GLY A 1 702 ? 6.845 -20.950 -5.735 1.00 54.78 702 GLY A CA 1
ATOM 5309 C C . GLY A 1 702 ? 7.419 -21.065 -7.148 1.00 54.78 702 GLY A C 1
ATOM 5310 O O . GLY A 1 702 ? 8.220 -21.964 -7.396 1.00 54.78 702 GLY A O 1
ATOM 5311 N N . GLY A 1 703 ? 7.064 -20.161 -8.068 1.00 57.06 703 GLY A N 1
ATOM 5312 C CA . GLY A 1 703 ? 7.729 -20.069 -9.364 1.00 57.06 703 GLY A CA 1
ATOM 5313 C C . GLY A 1 703 ? 9.140 -19.506 -9.203 1.00 57.06 703 GLY A C 1
ATOM 5314 O O . GLY A 1 703 ? 9.322 -18.442 -8.610 1.00 57.06 703 GLY A O 1
ATOM 5315 N N . ARG A 1 704 ? 10.156 -20.185 -9.749 1.00 57.91 704 ARG A N 1
ATOM 5316 C CA . ARG A 1 704 ? 11.425 -19.509 -10.060 1.00 57.91 704 ARG A CA 1
ATOM 5317 C C . ARG A 1 704 ? 11.113 -18.376 -11.039 1.00 57.91 704 ARG A C 1
ATOM 5319 O O . ARG A 1 704 ? 10.225 -18.527 -11.875 1.00 57.91 704 ARG A O 1
ATOM 5326 N N . ILE A 1 705 ? 11.811 -17.246 -10.914 1.00 58.47 705 ILE A N 1
ATOM 5327 C CA . ILE A 1 705 ? 11.755 -16.188 -11.930 1.00 58.47 705 ILE A CA 1
ATOM 5328 C C . ILE A 1 705 ? 12.088 -16.861 -13.263 1.00 58.47 705 ILE A C 1
ATOM 5330 O O . ILE A 1 705 ? 13.180 -17.407 -13.407 1.00 58.47 705 ILE A O 1
ATOM 5334 N N . ASN A 1 706 ? 11.130 -16.897 -14.187 1.00 63.00 706 ASN A N 1
ATOM 5335 C CA . ASN A 1 706 ? 11.354 -17.511 -15.480 1.00 63.00 706 ASN A CA 1
ATOM 5336 C C . ASN A 1 706 ? 12.154 -16.522 -16.331 1.00 63.00 706 ASN A C 1
ATOM 5338 O O . ASN A 1 706 ? 11.685 -15.417 -16.598 1.00 63.00 706 ASN A O 1
ATOM 5342 N N . ILE A 1 707 ? 13.384 -16.880 -16.699 1.00 64.44 707 ILE A N 1
ATOM 5343 C CA . ILE A 1 707 ? 14.285 -16.005 -17.467 1.00 64.44 707 ILE A CA 1
ATOM 5344 C C . ILE A 1 707 ? 13.649 -15.662 -18.823 1.00 64.44 707 ILE A C 1
ATOM 5346 O O . ILE A 1 707 ? 13.727 -14.514 -19.266 1.00 64.44 707 ILE A O 1
ATOM 5350 N N . SER A 1 708 ? 12.874 -16.603 -19.381 1.00 68.00 708 SER A N 1
ATOM 5351 C CA . SER A 1 708 ? 12.090 -16.409 -20.602 1.00 68.00 708 SER A CA 1
ATOM 5352 C C . SER A 1 708 ? 10.961 -15.380 -20.472 1.00 68.00 708 SER A C 1
ATOM 5354 O O . SER A 1 708 ? 10.305 -15.083 -21.460 1.00 68.00 708 SER A O 1
ATOM 5356 N N . ASP A 1 709 ? 10.688 -14.837 -19.279 1.00 66.25 709 ASP A N 1
ATOM 5357 C CA . ASP A 1 709 ? 9.763 -13.708 -19.105 1.00 66.25 709 ASP A CA 1
ATOM 5358 C C . ASP A 1 709 ? 10.447 -12.358 -19.375 1.00 66.25 709 ASP A C 1
ATOM 5360 O O . ASP A 1 709 ? 9.772 -11.321 -19.381 1.00 66.25 709 ASP A O 1
ATOM 5364 N N . PHE A 1 710 ? 11.774 -12.333 -19.557 1.00 70.19 710 PHE A N 1
ATOM 5365 C CA . PHE A 1 710 ? 12.573 -11.118 -19.746 1.00 70.19 710 PHE A CA 1
ATOM 5366 C C . PHE A 1 710 ? 13.340 -11.114 -21.066 1.00 70.19 710 PHE A C 1
ATOM 5368 O O . PHE A 1 710 ? 13.294 -10.092 -21.753 1.00 70.19 710 PHE A O 1
ATOM 5375 N N . TYR A 1 711 ? 13.968 -12.238 -21.413 1.00 80.25 711 TYR A N 1
ATOM 5376 C CA . TYR A 1 711 ? 14.857 -12.393 -22.567 1.00 80.25 711 TYR A CA 1
ATOM 5377 C C . TYR A 1 711 ? 14.684 -13.781 -23.183 1.00 80.25 711 TYR A C 1
ATOM 5379 O O . TYR A 1 711 ? 14.173 -14.686 -22.527 1.00 80.25 711 TYR A O 1
ATOM 5387 N N . GLN A 1 712 ? 15.108 -13.964 -24.428 1.00 85.44 712 GLN A N 1
ATOM 5388 C CA . GLN A 1 712 ? 15.207 -15.292 -25.030 1.00 85.44 712 GLN A CA 1
ATOM 5389 C C . GLN A 1 712 ? 16.480 -16.008 -24.544 1.00 85.44 712 GLN A C 1
ATOM 5391 O O . GLN A 1 712 ? 17.517 -15.351 -24.434 1.00 85.44 712 GLN A O 1
ATOM 5396 N N . PRO A 1 713 ? 16.431 -17.319 -24.252 1.00 86.44 713 PRO A N 1
ATOM 5397 C CA . PRO A 1 713 ? 17.629 -18.097 -23.937 1.00 86.44 713 PRO A CA 1
ATOM 5398 C C . PRO A 1 713 ? 18.643 -18.091 -25.085 1.00 86.44 713 PRO A C 1
ATOM 5400 O O . PRO A 1 713 ? 18.246 -17.998 -26.250 1.00 86.44 713 PRO A O 1
ATOM 5403 N N . ALA A 1 714 ? 19.928 -18.246 -24.763 1.00 88.81 714 ALA A N 1
ATOM 5404 C CA . ALA A 1 714 ? 21.011 -18.328 -25.743 1.00 88.81 714 ALA A CA 1
ATOM 5405 C C . ALA A 1 714 ? 20.749 -19.369 -26.844 1.00 88.81 714 ALA A C 1
ATOM 5407 O O . ALA A 1 714 ? 20.888 -19.028 -28.015 1.00 88.81 714 ALA A O 1
ATOM 5408 N N . ASP A 1 715 ? 20.278 -20.569 -26.484 1.00 89.12 715 ASP A N 1
ATOM 5409 C CA . ASP A 1 715 ? 19.960 -21.638 -27.444 1.00 89.12 715 ASP A CA 1
ATOM 5410 C C . ASP A 1 715 ? 18.965 -21.160 -28.512 1.00 89.12 715 ASP A C 1
ATOM 5412 O O . ASP A 1 715 ? 19.211 -21.316 -29.701 1.00 89.12 715 ASP A O 1
ATOM 5416 N N . SER A 1 716 ? 17.900 -20.455 -28.109 1.00 89.19 716 SER A N 1
ATOM 5417 C CA . SER A 1 716 ? 16.926 -19.893 -29.051 1.00 89.19 716 SER A CA 1
ATOM 5418 C C . SER A 1 716 ? 17.545 -18.850 -29.985 1.00 89.19 716 SER A C 1
ATOM 5420 O O . SER A 1 716 ? 17.158 -18.762 -31.146 1.00 89.19 716 SER A O 1
ATOM 5422 N N . VAL A 1 717 ? 18.471 -18.022 -29.487 1.00 91.56 717 VAL A N 1
ATOM 5423 C CA . VAL A 1 717 ? 19.172 -17.025 -30.316 1.00 91.56 717 VAL A CA 1
ATOM 5424 C C . VAL A 1 717 ? 20.085 -17.727 -31.324 1.00 91.56 717 VAL A C 1
ATOM 5426 O O . VAL A 1 717 ? 20.124 -17.329 -32.488 1.00 91.56 717 VAL A O 1
ATOM 5429 N N . THR A 1 718 ? 20.797 -18.769 -30.889 1.00 93.69 718 THR A N 1
ATOM 5430 C CA . THR A 1 718 ? 21.687 -19.568 -31.737 1.00 93.69 718 THR A CA 1
ATOM 5431 C C . THR A 1 718 ? 20.912 -20.326 -32.808 1.00 93.69 718 THR A C 1
ATOM 5433 O O . THR A 1 718 ? 21.274 -20.210 -33.976 1.00 93.69 718 THR A O 1
ATOM 5436 N N . ASP A 1 719 ? 19.829 -21.017 -32.446 1.00 93.50 719 ASP A N 1
ATOM 5437 C CA . ASP A 1 719 ? 18.980 -21.760 -33.384 1.00 93.50 719 ASP A CA 1
ATOM 5438 C C . ASP A 1 719 ? 18.440 -20.833 -34.481 1.00 93.50 719 ASP A C 1
ATOM 5440 O O . ASP A 1 719 ? 18.590 -21.119 -35.664 1.00 93.50 719 ASP A O 1
ATOM 5444 N N . ILE A 1 720 ? 17.915 -19.659 -34.105 1.00 92.31 720 ILE A N 1
ATOM 5445 C CA . ILE A 1 720 ? 17.425 -18.655 -35.063 1.00 92.31 720 ILE A CA 1
ATOM 5446 C C . ILE A 1 720 ? 18.541 -18.179 -36.006 1.00 92.31 720 ILE A C 1
ATOM 5448 O O . ILE A 1 720 ? 18.304 -17.994 -37.200 1.00 92.31 720 ILE A O 1
ATOM 5452 N N . GLY A 1 721 ? 19.748 -17.952 -35.482 1.00 93.25 721 GLY A N 1
ATOM 5453 C CA . GLY A 1 721 ? 20.890 -17.521 -36.284 1.00 93.25 721 GLY A CA 1
ATOM 5454 C C . GLY A 1 721 ? 21.349 -18.588 -37.279 1.00 93.25 721 GLY A C 1
ATOM 5455 O O . GLY A 1 721 ? 21.605 -18.262 -38.436 1.00 93.25 721 GLY A O 1
ATOM 5456 N N . LEU A 1 722 ? 21.425 -19.849 -36.847 1.00 94.69 722 LEU A N 1
ATOM 5457 C CA . LEU A 1 722 ? 21.804 -20.981 -37.697 1.00 94.69 722 LEU A CA 1
ATOM 5458 C C . LEU A 1 722 ? 20.747 -21.256 -38.770 1.00 94.69 722 LEU A C 1
ATOM 5460 O O . LEU A 1 722 ? 21.092 -21.317 -39.947 1.00 94.69 722 LEU A O 1
ATOM 5464 N N . ASP A 1 723 ? 19.468 -21.301 -38.389 1.00 93.75 723 ASP A N 1
ATOM 5465 C CA . ASP A 1 723 ? 18.348 -21.470 -39.322 1.00 93.75 723 ASP A CA 1
ATOM 5466 C C . ASP A 1 723 ? 18.332 -20.369 -40.395 1.00 93.75 723 ASP A C 1
ATOM 5468 O O . ASP A 1 723 ? 18.014 -20.623 -41.558 1.00 93.75 723 ASP A O 1
ATOM 5472 N N . TRP A 1 724 ? 18.689 -19.134 -40.025 1.00 93.56 724 TRP A N 1
ATOM 5473 C CA . TRP A 1 724 ? 18.802 -18.029 -40.975 1.00 93.56 724 TRP A CA 1
ATOM 5474 C C . TRP A 1 724 ? 20.015 -18.166 -41.908 1.00 93.56 724 TRP A C 1
ATOM 5476 O O . TRP A 1 724 ? 19.893 -17.872 -43.097 1.00 93.56 724 TRP A O 1
ATOM 5486 N N . ILE A 1 725 ? 21.170 -18.616 -41.398 1.00 91.75 725 ILE A N 1
ATOM 5487 C CA . ILE A 1 725 ? 22.382 -18.852 -42.206 1.00 91.75 725 ILE A CA 1
ATOM 5488 C C . ILE A 1 725 ? 22.143 -19.955 -43.244 1.00 91.75 725 ILE A C 1
ATOM 5490 O O . ILE A 1 725 ? 22.562 -19.798 -44.395 1.00 91.75 725 ILE A O 1
ATOM 5494 N N . ASP A 1 726 ? 21.486 -21.039 -42.829 1.00 90.06 726 ASP A N 1
ATOM 5495 C CA . ASP A 1 726 ? 21.218 -22.224 -43.652 1.00 90.06 726 ASP A CA 1
ATOM 5496 C C . ASP A 1 726 ? 19.992 -22.054 -44.569 1.00 90.06 726 ASP A C 1
ATOM 5498 O O . ASP A 1 726 ? 19.784 -22.851 -45.486 1.00 90.06 726 ASP A O 1
ATOM 5502 N N . GLY A 1 727 ? 19.169 -21.032 -44.322 1.00 87.31 727 GLY A N 1
ATOM 5503 C CA . GLY A 1 727 ? 17.941 -20.761 -45.059 1.00 87.31 727 GLY A CA 1
ATOM 5504 C C . GLY A 1 727 ? 18.113 -19.910 -46.323 1.00 87.31 727 GLY A C 1
ATOM 5505 O O . GLY A 1 727 ? 19.156 -19.323 -46.600 1.00 87.31 727 GLY A O 1
ATOM 5506 N N . ASP A 1 728 ? 17.011 -19.766 -47.062 1.00 83.44 728 ASP A N 1
ATOM 5507 C CA . ASP A 1 728 ? 16.942 -19.009 -48.325 1.00 83.44 728 ASP A CA 1
ATOM 5508 C C . ASP A 1 728 ? 16.491 -17.545 -48.132 1.00 83.44 728 ASP A C 1
ATOM 5510 O O . ASP A 1 728 ? 16.013 -16.893 -49.063 1.00 83.44 728 ASP A O 1
ATOM 5514 N N . ALA A 1 729 ? 16.590 -17.014 -46.908 1.00 79.00 729 ALA A N 1
ATOM 5515 C CA . ALA A 1 729 ? 16.104 -15.673 -46.559 1.00 79.00 729 ALA A CA 1
ATOM 5516 C C . ALA A 1 729 ? 16.911 -14.535 -47.214 1.00 79.00 729 ALA A C 1
ATOM 5518 O O . ALA A 1 729 ? 16.453 -13.396 -47.247 1.00 79.00 729 ALA A O 1
ATOM 5519 N N . ARG A 1 730 ? 18.094 -14.840 -47.761 1.00 83.38 730 ARG A N 1
ATOM 5520 C CA . ARG A 1 730 ? 18.974 -13.894 -48.459 1.00 83.38 730 ARG A CA 1
ATOM 5521 C C . ARG A 1 730 ? 19.323 -14.396 -49.865 1.00 83.38 730 ARG A C 1
ATOM 5523 O O . ARG A 1 730 ? 19.378 -15.606 -50.085 1.00 83.38 730 ARG A O 1
ATOM 5530 N N . PRO A 1 731 ? 19.656 -13.504 -50.812 1.00 79.31 731 PRO A N 1
ATOM 5531 C CA . PRO A 1 731 ? 20.215 -13.916 -52.097 1.00 79.31 731 PRO A CA 1
ATOM 5532 C C . PRO A 1 731 ? 21.535 -14.685 -51.922 1.00 79.31 731 PRO A C 1
ATOM 5534 O O . PRO A 1 731 ? 22.429 -14.242 -51.198 1.00 79.31 731 PRO A O 1
ATOM 5537 N N . ALA A 1 732 ? 21.660 -15.833 -52.599 1.00 72.62 732 ALA A N 1
ATOM 5538 C CA . ALA A 1 732 ? 22.798 -16.748 -52.449 1.00 72.62 732 ALA A CA 1
ATOM 5539 C C . ALA A 1 732 ? 24.154 -16.103 -52.803 1.00 72.62 732 ALA A C 1
ATOM 5541 O O . ALA A 1 732 ? 25.161 -16.398 -52.159 1.00 72.62 732 ALA A O 1
ATOM 5542 N N . ASP A 1 733 ? 24.156 -15.176 -53.764 1.00 77.19 733 ASP A N 1
ATOM 5543 C CA . ASP A 1 733 ? 25.357 -14.552 -54.333 1.00 77.19 733 ASP A CA 1
ATOM 5544 C C . ASP A 1 733 ? 25.766 -13.236 -53.641 1.00 77.19 733 ASP A C 1
ATOM 5546 O O . ASP A 1 733 ? 26.541 -12.459 -54.192 1.00 77.19 733 ASP A O 1
ATOM 5550 N N . SER A 1 734 ? 25.233 -12.936 -52.451 1.00 82.12 734 SER A N 1
ATOM 5551 C CA . SER A 1 734 ? 25.569 -11.719 -51.695 1.00 82.12 734 SER A CA 1
ATOM 5552 C C . SER A 1 734 ? 26.243 -12.046 -50.358 1.00 82.12 734 SER A C 1
ATOM 5554 O O . SER A 1 734 ? 25.763 -12.937 -49.645 1.00 82.12 734 SER A O 1
ATOM 5556 N N . PRO A 1 735 ? 27.319 -11.329 -49.972 1.00 91.62 735 PRO A N 1
ATOM 5557 C CA . PRO A 1 735 ? 27.880 -11.447 -48.633 1.00 91.62 735 PRO A CA 1
ATOM 5558 C C . PRO A 1 735 ? 26.878 -10.928 -47.598 1.00 91.62 735 PRO A C 1
ATOM 5560 O O . PRO A 1 735 ? 25.985 -10.138 -47.918 1.00 91.62 735 PRO A O 1
ATOM 5563 N N . PHE A 1 736 ? 27.017 -11.354 -46.346 1.00 93.31 736 PHE A N 1
ATOM 5564 C CA . PHE A 1 736 ? 26.106 -10.931 -45.285 1.00 93.31 736 PHE A CA 1
ATOM 5565 C C . PHE A 1 736 ? 26.806 -10.353 -44.061 1.00 93.31 736 PHE A C 1
ATOM 5567 O O . PHE A 1 736 ? 27.960 -10.662 -43.763 1.00 93.31 736 PHE A O 1
ATOM 5574 N N . PHE A 1 737 ? 26.064 -9.514 -43.345 1.00 95.56 737 PHE A N 1
ATOM 5575 C CA . PHE A 1 737 ? 26.382 -9.048 -42.007 1.00 95.56 737 PHE A CA 1
ATOM 5576 C C . PHE A 1 737 ? 25.310 -9.554 -41.047 1.00 95.56 737 PHE A C 1
ATOM 5578 O O . PHE A 1 737 ? 24.150 -9.167 -41.168 1.00 95.56 737 PHE A O 1
ATOM 5585 N N . LEU A 1 738 ? 25.697 -10.411 -40.107 1.00 96.94 738 LEU A N 1
ATOM 5586 C CA . LEU A 1 738 ? 24.804 -10.970 -39.099 1.00 96.94 738 LEU A CA 1
ATOM 5587 C C . LEU A 1 738 ? 25.189 -10.448 -37.716 1.00 96.94 738 LEU A C 1
ATOM 5589 O O . LEU A 1 738 ? 26.270 -10.749 -37.208 1.00 96.94 738 LEU A O 1
ATOM 5593 N N . PHE A 1 739 ? 24.292 -9.698 -37.087 1.00 97.50 739 PHE A N 1
ATOM 5594 C CA . PHE A 1 739 ? 24.421 -9.271 -35.699 1.00 97.50 739 PHE A CA 1
ATOM 5595 C C . PHE A 1 739 ? 23.596 -10.178 -34.777 1.00 97.50 739 PHE A C 1
ATOM 5597 O O . PHE A 1 739 ? 22.377 -10.276 -34.929 1.00 97.50 739 PHE A O 1
ATOM 5604 N N . MET A 1 740 ? 24.251 -10.805 -33.795 1.00 96.44 740 MET A N 1
ATOM 5605 C CA . MET A 1 740 ? 23.609 -11.653 -32.785 1.00 96.44 740 MET A CA 1
ATOM 5606 C C . MET A 1 740 ? 23.897 -11.148 -31.372 1.00 96.44 740 MET A C 1
ATOM 5608 O O . MET A 1 740 ? 25.053 -11.062 -30.946 1.00 96.44 740 MET A O 1
ATOM 5612 N N . HIS A 1 741 ? 22.830 -10.864 -30.627 1.00 94.94 741 HIS A N 1
ATOM 5613 C CA . HIS A 1 741 ? 22.907 -10.395 -29.251 1.00 94.94 741 HIS A CA 1
ATOM 5614 C C . HIS A 1 741 ? 22.437 -11.453 -28.243 1.00 94.94 741 HIS A C 1
ATOM 5616 O O . HIS A 1 741 ? 21.269 -11.850 -28.245 1.00 94.94 741 HIS A O 1
ATOM 5622 N N . TYR A 1 742 ? 23.294 -11.795 -27.283 1.00 92.81 742 TYR A N 1
ATOM 5623 C CA . TYR A 1 742 ? 23.016 -12.755 -26.210 1.00 92.81 742 TYR A CA 1
ATOM 5624 C C . TYR A 1 742 ? 22.833 -12.052 -24.857 1.00 92.81 742 TYR A C 1
ATOM 5626 O O . TYR A 1 742 ? 23.539 -11.092 -24.557 1.00 92.81 742 TYR A O 1
ATOM 5634 N N . MET A 1 743 ? 21.875 -12.517 -24.044 1.00 88.12 743 MET A N 1
ATOM 5635 C CA . MET A 1 743 ? 21.584 -11.974 -22.702 1.00 88.12 743 MET A CA 1
ATOM 5636 C C . MET A 1 743 ? 22.115 -12.840 -21.553 1.00 88.12 743 MET A C 1
ATOM 5638 O O . MET A 1 743 ? 22.147 -12.357 -20.424 1.00 88.12 743 MET A O 1
ATOM 5642 N N . ASP A 1 744 ? 22.500 -14.089 -21.828 1.00 80.31 744 ASP A N 1
ATOM 5643 C CA . ASP A 1 744 ? 22.997 -15.050 -20.840 1.00 80.31 744 ASP A CA 1
ATOM 5644 C C . ASP A 1 744 ? 24.545 -15.022 -20.830 1.00 80.31 744 ASP A C 1
ATOM 5646 O O . ASP A 1 744 ? 25.142 -15.513 -21.790 1.00 80.31 744 ASP A O 1
ATOM 5650 N N . PRO A 1 745 ? 25.212 -14.413 -19.825 1.00 60.12 745 PRO A N 1
ATOM 5651 C CA . PRO A 1 745 ? 26.672 -14.436 -19.693 1.00 60.12 745 PRO A CA 1
ATOM 5652 C C . PRO A 1 745 ? 27.223 -15.669 -18.968 1.00 60.12 745 PRO A C 1
ATOM 5654 O O . PRO A 1 745 ? 26.531 -16.219 -18.074 1.00 60.12 745 PRO A O 1
#

Foldseek 3Di:
DVVVVLVVVQVVVLVVLVCCQCPVVVVVDDRCPQPPDDPVSLVVLVVPFPPVQLVVLLVQLLVLLVQLLLLVLVLLQLLCVLLVHHDDSLVSVLQQLLQLLQLLQAAASCSNLVSQLVVSCVLAVCNLSSLLSSLLLVLLLVLLLLVLLLVQVVLQCVLPVDDPVNSVVVSVVSVVVSVLSLLCLQALLLLQLCLLQPDDDPVCNVVSVSSSVSSVSCNVPNVSSVSSSVSSNSNQVSLLSSLVSLLCSSVVNPDDSSLSSNQSSVLSVQRNPRRHNSSNSSSLSSQQVRCCVPPNRSSSSSSSVVSSCSNRVVSNVVNVCSVVPVDDPDSVVSNVVSVVVVVVCVVVPPPCPHDDPVRSVVSNVLLVLLLLLLLLLQLLLQLVVQQVLLVVLCVLFQFDQFSCSLQVRSVLRSVVSSVVSNVQSVVVSSVCSSVVHRDDSQLSSLQSNLSSNLVCLLPVVLVCCCAPVVLVDDQDPVNNVVSVVVSVVVSVVSSVVSSVVLVVFPPDSVRSSVVSVVSSVVSSVVSVVVRVVPRRPPDQDDQDADPPLDDAAAEAEDEPPDDLLQDCLQHVPHPDDDPVVVVCVVVHPDDNDDDQLDPDDQQSLLCVFQVDHCVVQVSPGQSAARDPPRHTPLLVVSVSRAQEEEEAFDPNCAVSRVVCPNHSYYDHQAADQPPPDDPSNCPPPVSVVVLVVVQVVCVVVVDDNDVSNGGDAPVVQVVVQVCVVPDPPDDPPTHYYYYGYHHDD

Sequence (745 aa):
MKKIVFTAIKVCFVVGLFLYLFRPETFGLPADKFEDLSLAKLLDILRDLDFSSALFWFSFAAIVKIAGIFSGVARWHFLLMGQGIKLPFWYLTKCWFTGRAVGLTLPGTVGLDGYRLVESSIYTGEVIKCTTVIAVEKLIGIVALGLLVFLTLPLGARLFDFNIAMLAVVLFILFCFISVSFLMLLNPHIVQVLVAVVPTPAAIRHKVNTLGVAVTAYSGHRMMLMFAVLLGLGVHLGICLMYFGVAMAISGGESSFLDLMFATPLVIVATVITPTLSGLGAREGAMTVLLGSTYGTSGPFLWGHLGLWVGEAIPFLLSVPLMVLAGRPDREKFLAELDSVRSSSADINDVDQHLSPEEVQDYRNKLIDCAGAGLMAGLIGGALLGLAEGGWHLHTLTNFAESSALWWAPLAYGLVLSSLGLGVAAVLVFGYLLFNKFVPAGVTFGLSLGGTTGAVLLVFGRFRFKRDIRDEQALSILDNLIVLGVTAAVVALAVFAGSILAGWVKNSRLAGLGAGALCYIGIVLVGFAASFIVKPNVEAVAFEPKDGSSGPNVILVVVDTLRADYLAAFNFSAKPDTPNVTELAEDGIVFQKTFAQSSWTKASFGTIFSGMYPEAHTATGKASGLPDEVTTIAEVLQAAGYYTQGYSNNPNITSLFNYNQGFVDYTDLKPSLLFGARPSSEKLVLYDILRKVVQKVNGKLGGRINISDFYQPADSVTDIGLDWIDGDARPADSPFFLFMHYMDP

Radius of gyration: 35.57 Å; chains: 1; bounding box: 83×54×111 Å

pLDDT: mean 86.41, std 9.82, range [37.94, 97.5]